Protein AF-A0A075AIB0-F1 (afdb_monomer_lite)

Radius of gyration: 69.99 Å; chains: 1; bounding box: 138×85×229 Å

pLDDT: mean 81.79, std 19.01, range [32.38, 97.75]

Secondary structure (DSSP, 8-state):
--SHHHHHHHHHHHHHHHHHHHHHHHHHHHHHHHHHHHHHHHHHHHHHHHHHHHHHHHHHHHHHHHHHHHHHHHHHHHHHHHHHHHHHHHHHHHHHHHHHHHHTSPPHHHHHHHHHHHHHHHHHHHHHHHHHHHHHHHHHHHHHHHHHHHHHHHHHHHHHHHHHHHHHHHHHHHHHTS-------------------HHHHHHHHHHHHHHHHHHHHHHHHHHHHHHHHHHHHHHHHHHHHHHHHHHHHHHHHHHHHHHHHHHHHHHHHHHHHHHHHHHHHHHHHHHHHHHHHHHHHHHHHHHHSHHHHHHHHHHHHHHHHHHHHHHHHHHHHHHHTTPPPPHHHHHS-----TTSS-------------------------------S--------S-S-HHHHHHHHHHHHHHHHHHHHHHHHHHHHTT--------

Organism: Opisthorchis viverrini (NCBI:txid6198)

Foldseek 3Di:
DPPVVVVVVVVVVVVVVVVVVVVVVVVVVVVVVVVVVVVVVVVVVVVVVVVVVVVVVVVVVVVVVVVVVVVVVVVVVVVVVVVVVVVVVVVVVVVVVVVVVVVPDDDPVNVVVVVVVVVVVVVVVVVVVVVVVVVVVVVVVVVVVVVVVVVVVVVVVVVVVVVVVVVVVVVVVVVVPPDDDDDDDDDDDDPDDPPPDVVVVVVVVVVVVVVVVVVVVVVVVVVVVVVVVVVVVVVVVVVVVVVVVVVVVVVVVVVVVVVVVVVVVVVVVVVVVVVVVVVVVVVVVVVVVVLVVVLVVLVVVLCVDPLNVLVVVLVLLLVLLVVLVVLVVVVVVCVVVVHQDDLCSLPDRPPPPPCPPPPPPDPPDPDPDPDDDDDPDDDPDDPPPPPPDPSPNPNSDSPPPVVSSVVSVVSSVVSNVVSVVVSCVSCVVVVDDDPPPDD

InterPro domains:
  IPR040210 Cep85/Cep85L [PTHR31075] (8-302)
  IPR058190 Centrosomal protein of 85 kDa-like, CC4 coiled-coil domain [PF24555] (207-289)

Structure (mmCIF, N/CA/C/O backbone):
data_AF-A0A075AIB0-F1
#
_entry.id   AF-A0A075AIB0-F1
#
loop_
_atom_site.group_PDB
_atom_site.id
_atom_site.type_symbol
_atom_site.label_atom_id
_atom_site.label_alt_id
_atom_site.label_comp_id
_atom_site.label_asym_id
_atom_site.label_entity_id
_atom_site.label_seq_id
_atom_site.pdbx_PDB_ins_code
_atom_site.Cartn_x
_atom_site.Cartn_y
_atom_site.Cartn_z
_atom_site.occupancy
_atom_site.B_iso_or_equiv
_atom_site.auth_seq_id
_atom_site.auth_comp_id
_atom_site.auth_asym_id
_atom_site.auth_atom_id
_atom_site.pdbx_PDB_model_num
ATOM 1 N N . MET A 1 1 ? -66.270 -52.338 108.859 1.00 47.06 1 MET A N 1
ATOM 2 C CA . MET A 1 1 ? -66.183 -50.888 108.585 1.00 47.06 1 MET A CA 1
ATOM 3 C C . MET A 1 1 ? -64.915 -50.592 107.775 1.00 47.06 1 MET A C 1
ATOM 5 O O . MET A 1 1 ? -64.057 -49.865 108.240 1.00 47.06 1 MET A O 1
ATOM 9 N N . GLU A 1 2 ? -64.769 -51.177 106.578 1.00 47.91 2 GLU A N 1
ATOM 10 C CA . GLU A 1 2 ? -63.566 -51.012 105.720 1.00 47.91 2 GLU A CA 1
ATOM 11 C C . GLU A 1 2 ? -63.910 -50.620 104.266 1.00 47.91 2 GLU A C 1
ATOM 13 O O . GLU A 1 2 ? -63.025 -50.507 103.422 1.00 47.91 2 GLU A O 1
ATOM 18 N N . TYR A 1 3 ? -65.195 -50.412 103.956 1.00 50.12 3 TYR A N 1
ATOM 19 C CA . TYR A 1 3 ? -65.671 -50.133 102.594 1.00 50.12 3 TYR A CA 1
ATOM 20 C C . TYR A 1 3 ? -65.768 -48.631 102.258 1.00 50.12 3 TYR A C 1
ATOM 22 O O . TYR A 1 3 ? -65.665 -48.280 101.088 1.00 50.12 3 TYR A O 1
ATOM 30 N N . ASP A 1 4 ? -65.864 -47.744 103.257 1.00 53.25 4 ASP A N 1
ATOM 31 C CA . ASP A 1 4 ? -65.990 -46.284 103.052 1.00 53.25 4 ASP A CA 1
ATOM 32 C C . ASP A 1 4 ? -64.656 -45.585 102.709 1.00 53.25 4 ASP A C 1
ATOM 34 O O . ASP A 1 4 ? -64.626 -44.556 102.037 1.00 53.25 4 ASP A O 1
ATOM 38 N N . GLY A 1 5 ? -63.522 -46.173 103.112 1.00 56.94 5 GLY A N 1
ATOM 39 C CA . GLY A 1 5 ? -62.189 -45.646 102.789 1.00 56.94 5 GLY A CA 1
ATOM 40 C C . GLY A 1 5 ? -61.758 -45.897 101.340 1.00 56.94 5 GLY A C 1
ATOM 41 O O . GLY A 1 5 ? -60.978 -45.128 100.794 1.00 56.94 5 GLY A O 1
ATOM 42 N N . ARG A 1 6 ? -62.293 -46.939 100.682 1.00 58.22 6 ARG A N 1
ATOM 43 C CA . ARG A 1 6 ? -61.949 -47.261 99.282 1.00 58.22 6 ARG A CA 1
ATOM 44 C C . ARG A 1 6 ? -62.730 -46.422 98.274 1.00 58.22 6 ARG A C 1
ATOM 46 O O . ARG A 1 6 ? -62.214 -46.140 97.201 1.00 58.22 6 ARG A O 1
ATOM 53 N N . ALA A 1 7 ? -63.962 -46.027 98.602 1.00 62.06 7 ALA A N 1
ATOM 54 C CA . ALA A 1 7 ? -64.779 -45.180 97.730 1.00 62.06 7 ALA A CA 1
ATOM 55 C C . ALA A 1 7 ? -64.179 -43.769 97.593 1.00 62.06 7 ALA A C 1
ATOM 57 O O . ALA A 1 7 ? -64.065 -43.247 96.487 1.00 62.06 7 ALA A O 1
ATOM 58 N N . THR A 1 8 ? -63.700 -43.207 98.704 1.00 72.88 8 THR A N 1
ATOM 59 C CA . THR A 1 8 ? -63.018 -41.904 98.738 1.00 72.88 8 THR A CA 1
ATOM 60 C C . THR A 1 8 ? -61.644 -41.941 98.059 1.00 72.88 8 THR A C 1
ATOM 62 O O . THR A 1 8 ? -61.265 -40.989 97.380 1.00 72.88 8 THR A O 1
ATOM 65 N N . GLU A 1 9 ? -60.915 -43.055 98.156 1.00 78.56 9 GLU A N 1
ATOM 66 C CA . GLU A 1 9 ? -59.632 -43.253 97.467 1.00 78.56 9 GLU A CA 1
ATOM 67 C C . GLU A 1 9 ? -59.795 -43.369 95.937 1.00 78.56 9 GLU A C 1
ATOM 69 O O . GLU A 1 9 ? -59.008 -42.796 95.181 1.00 78.56 9 GLU A O 1
ATOM 74 N N . VAL A 1 10 ? -60.857 -44.034 95.466 1.00 81.38 10 VAL A N 1
ATOM 75 C CA . VAL A 1 10 ? -61.195 -44.124 94.034 1.00 81.38 10 VAL A CA 1
ATOM 76 C C . VAL A 1 10 ? -61.598 -42.763 93.460 1.00 81.38 10 VAL A C 1
ATOM 78 O O . VAL A 1 10 ? -61.141 -42.415 92.373 1.00 81.38 10 VAL A O 1
ATOM 81 N N . GLU A 1 11 ? -62.390 -41.959 94.174 1.00 82.44 11 GLU A N 1
ATOM 82 C CA . GLU A 1 11 ? -62.738 -40.597 93.736 1.00 82.44 11 GLU A CA 1
ATOM 83 C C . GLU A 1 11 ? -61.514 -39.674 93.657 1.00 82.44 11 GLU A C 1
ATOM 85 O O . GLU A 1 11 ? -61.374 -38.905 92.701 1.00 82.44 11 GLU A O 1
ATOM 90 N N . LEU A 1 12 ? -60.592 -39.786 94.617 1.00 84.81 12 LEU A N 1
ATOM 91 C CA . LEU A 1 12 ? -59.363 -38.993 94.644 1.00 84.81 12 LEU A CA 1
ATOM 92 C C . LEU A 1 12 ? -58.410 -39.386 93.502 1.00 84.81 12 LEU A C 1
ATOM 94 O O . LEU A 1 12 ? -57.829 -38.520 92.844 1.00 84.81 12 LEU A O 1
ATOM 98 N N . LEU A 1 13 ? -58.302 -40.685 93.204 1.00 87.88 13 LEU A N 1
ATOM 99 C CA . LEU A 1 13 ? -57.584 -41.185 92.029 1.00 87.88 13 LEU A CA 1
ATOM 100 C C . LEU A 1 13 ? -58.243 -40.723 90.724 1.00 87.88 13 LEU A C 1
ATOM 102 O O . LEU A 1 13 ? -57.534 -40.311 89.808 1.00 87.88 13 LEU A O 1
ATOM 106 N N . GLN A 1 14 ? -59.575 -40.724 90.640 1.00 89.44 14 GLN A N 1
ATOM 107 C CA . GLN A 1 14 ? -60.309 -40.251 89.464 1.00 89.44 14 GLN A CA 1
ATOM 108 C C . GLN A 1 14 ? -60.068 -38.754 89.216 1.00 89.44 14 GLN A C 1
ATOM 110 O O . GLN A 1 14 ? -59.794 -38.352 88.084 1.00 89.44 14 GLN A O 1
ATOM 115 N N . GLN A 1 15 ? -60.107 -37.926 90.267 1.00 89.12 15 GLN A N 1
ATOM 116 C CA . GLN A 1 15 ? -59.731 -36.512 90.176 1.00 89.12 15 GLN A CA 1
ATOM 117 C C . GLN A 1 15 ? -58.285 -36.347 89.710 1.00 89.12 15 GLN A C 1
ATOM 119 O O . GLN A 1 15 ? -58.028 -35.549 88.810 1.00 89.12 15 GLN A O 1
ATOM 124 N N . ARG A 1 16 ? -57.352 -37.137 90.255 1.00 91.25 16 ARG A N 1
ATOM 125 C CA . ARG A 1 16 ? -55.940 -37.071 89.865 1.00 91.25 16 ARG A CA 1
ATOM 126 C C . ARG A 1 16 ? -55.712 -37.481 88.412 1.00 91.25 16 ARG A C 1
ATOM 128 O O . ARG A 1 16 ? -54.926 -36.841 87.720 1.00 91.25 16 ARG A O 1
ATOM 135 N N . VAL A 1 17 ? -56.409 -38.511 87.932 1.00 93.25 17 VAL A N 1
ATOM 136 C CA . VAL A 1 17 ? -56.379 -38.935 86.525 1.00 93.25 17 VAL A CA 1
ATOM 137 C C . VAL A 1 17 ? -56.932 -37.835 85.623 1.00 93.25 17 VAL A C 1
ATOM 139 O O . VAL A 1 17 ? -56.303 -37.515 84.616 1.00 93.25 17 VAL A O 1
ATOM 142 N N . ASN A 1 18 ? -58.050 -37.206 85.988 1.00 92.31 18 ASN A N 1
ATOM 143 C CA . ASN A 1 18 ? -58.622 -36.101 85.215 1.00 92.31 18 ASN A CA 1
ATOM 144 C C . ASN A 1 18 ? -57.673 -34.893 85.155 1.00 92.31 18 ASN A C 1
ATOM 146 O O . ASN A 1 18 ? -57.472 -34.321 84.087 1.00 92.31 18 ASN A O 1
ATOM 150 N N . GLU A 1 19 ? -57.046 -34.544 86.278 1.00 94.00 19 GLU A N 1
ATOM 151 C CA . GLU A 1 19 ? -56.074 -33.452 86.381 1.00 94.00 19 GLU A CA 1
ATOM 152 C C . GLU A 1 19 ? -54.817 -33.730 85.536 1.00 94.00 19 GLU A C 1
ATOM 154 O O . GLU A 1 19 ? -54.377 -32.874 84.767 1.00 94.00 19 GLU A O 1
ATOM 159 N N . LEU A 1 20 ? -54.282 -34.956 85.593 1.00 94.19 20 LEU A N 1
ATOM 160 C CA . LEU A 1 20 ? -53.163 -35.386 84.750 1.00 94.19 20 LEU A CA 1
ATOM 161 C C . LEU A 1 20 ? -53.531 -35.416 83.263 1.00 94.19 20 LEU A C 1
ATOM 163 O O . LEU A 1 20 ? -52.724 -35.004 82.434 1.00 94.19 20 LEU A O 1
ATOM 167 N N . THR A 1 21 ? -54.739 -35.864 82.919 1.00 94.25 21 THR A N 1
ATOM 168 C CA . THR A 1 21 ? -55.227 -35.883 81.530 1.00 94.25 21 THR A CA 1
ATOM 169 C C . THR A 1 21 ? -55.367 -34.462 80.988 1.00 94.25 21 THR A C 1
ATOM 171 O O . THR A 1 21 ? -54.969 -34.190 79.856 1.00 94.25 21 THR A O 1
ATOM 174 N N . TRP A 1 22 ? -55.874 -33.534 81.804 1.00 95.56 22 TRP A N 1
ATOM 175 C CA . TRP A 1 22 ? -55.946 -32.119 81.451 1.00 95.56 22 TRP A CA 1
ATOM 176 C C . TRP A 1 22 ? -54.550 -31.515 81.247 1.00 95.56 22 TRP A C 1
ATOM 178 O O . TRP A 1 22 ? -54.299 -30.923 80.200 1.00 95.56 22 TRP A O 1
ATOM 188 N N . LEU A 1 23 ? -53.611 -31.740 82.176 1.00 95.25 23 LEU A N 1
ATOM 189 C CA . LEU A 1 23 ? -52.223 -31.274 82.044 1.00 95.25 23 LEU A CA 1
ATOM 190 C C . LEU A 1 23 ? -51.520 -31.854 80.810 1.00 95.25 23 LEU A C 1
ATOM 192 O O . LEU A 1 23 ? -50.741 -31.153 80.165 1.00 95.25 23 LEU A O 1
ATOM 196 N N . LEU A 1 24 ? -51.774 -33.124 80.483 1.00 95.12 24 LEU A N 1
ATOM 197 C CA . LEU A 1 24 ? -51.225 -33.772 79.294 1.00 95.12 24 LEU A CA 1
ATOM 198 C C . LEU A 1 24 ? -51.764 -33.117 78.017 1.00 95.12 24 LEU A C 1
ATOM 200 O O . LEU A 1 24 ? -50.976 -32.760 77.145 1.00 95.12 24 LEU A O 1
ATOM 204 N N . ASN A 1 25 ? -53.081 -32.906 77.935 1.00 94.44 25 ASN A N 1
ATOM 205 C CA . ASN A 1 25 ? -53.714 -32.241 76.797 1.00 94.44 25 ASN A CA 1
ATOM 206 C C . ASN A 1 25 ? -53.227 -30.797 76.634 1.00 94.44 25 ASN A C 1
ATOM 208 O O . ASN A 1 25 ? -52.941 -30.377 75.515 1.00 94.44 25 ASN A O 1
ATOM 212 N N . GLU A 1 26 ? -53.083 -30.050 77.730 1.00 94.69 26 GLU A N 1
ATOM 213 C CA . GLU A 1 26 ? -52.590 -28.672 77.682 1.00 94.69 26 GLU A CA 1
ATOM 214 C C . GLU A 1 26 ? -51.120 -28.622 77.240 1.00 94.69 26 GLU A C 1
ATOM 216 O O . GLU A 1 26 ? -50.755 -27.828 76.374 1.00 94.69 26 GLU A O 1
ATOM 221 N N . ARG A 1 27 ? -50.276 -29.536 77.742 1.00 94.62 27 ARG A N 1
ATOM 222 C CA . ARG A 1 27 ? -48.891 -29.684 77.263 1.00 94.62 27 ARG A CA 1
ATOM 223 C C . ARG A 1 27 ? -48.827 -30.062 75.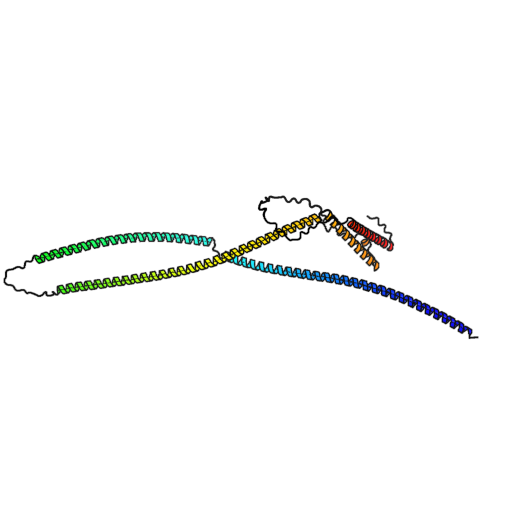790 1.00 94.62 27 ARG A C 1
ATOM 225 O O . ARG A 1 27 ? -48.003 -29.508 75.073 1.00 94.62 27 ARG A O 1
ATOM 232 N N . GLN A 1 28 ? -49.678 -30.975 75.333 1.00 95.12 28 GLN A N 1
ATOM 233 C CA . GLN A 1 28 ? -49.723 -31.382 73.930 1.00 95.12 28 GLN A CA 1
ATOM 234 C C . GLN A 1 28 ? -50.177 -30.230 73.028 1.00 95.12 28 GLN A C 1
ATOM 236 O O . GLN A 1 28 ? -49.610 -30.021 71.959 1.00 95.12 28 GLN A O 1
ATOM 241 N N . LYS A 1 29 ? -51.156 -29.438 73.473 1.00 94.69 29 LYS A N 1
ATOM 242 C CA . LYS A 1 29 ? -51.602 -28.235 72.767 1.00 94.69 29 LYS A CA 1
ATOM 243 C C . LYS A 1 29 ? -50.491 -27.185 72.678 1.00 94.69 29 LYS A C 1
ATOM 245 O O . LYS A 1 29 ? -50.268 -26.652 71.595 1.00 94.69 29 LYS A O 1
ATOM 250 N N . ASN A 1 30 ? -49.775 -26.932 73.774 1.00 94.94 30 ASN A N 1
ATOM 251 C CA . ASN A 1 30 ? -48.641 -26.005 73.785 1.00 94.94 30 ASN A CA 1
ATOM 252 C C . ASN A 1 30 ? -47.498 -26.498 72.890 1.00 94.94 30 ASN A C 1
ATOM 254 O O . ASN A 1 30 ? -46.997 -25.723 72.086 1.00 94.94 30 ASN A O 1
ATOM 258 N N . ALA A 1 31 ? -47.161 -27.789 72.943 1.00 94.75 31 ALA A N 1
ATOM 259 C CA . ALA A 1 31 ? -46.149 -28.379 72.068 1.00 94.75 31 ALA A CA 1
ATOM 260 C C . ALA A 1 31 ? -46.521 -28.250 70.581 1.00 94.75 31 ALA A C 1
ATOM 262 O O . ALA A 1 31 ? -45.662 -27.947 69.763 1.00 94.75 31 ALA A O 1
ATOM 263 N N . ASN A 1 32 ? -47.799 -28.420 70.224 1.00 94.50 32 ASN A N 1
ATOM 264 C CA . ASN A 1 32 ? -48.261 -28.230 68.846 1.00 94.50 32 ASN A CA 1
ATOM 265 C C . ASN A 1 32 ? -48.197 -26.759 68.399 1.00 94.50 32 ASN A C 1
ATOM 267 O O . ASN A 1 32 ? -47.895 -26.491 67.239 1.00 94.50 32 ASN A O 1
ATOM 271 N N . LEU A 1 33 ? -48.483 -25.809 69.296 1.00 94.81 33 LEU A N 1
ATOM 272 C CA . LEU A 1 33 ? -48.347 -24.376 69.011 1.00 94.81 33 LEU A CA 1
ATOM 273 C C . LEU A 1 33 ? -46.877 -23.982 68.818 1.00 94.81 33 LEU A C 1
ATOM 275 O O . LEU A 1 33 ? -46.561 -23.269 67.868 1.00 94.81 33 LEU A O 1
ATOM 279 N N . GLU A 1 34 ? -45.985 -24.477 69.678 1.00 95.38 34 GLU A N 1
ATOM 280 C CA . GLU A 1 34 ? -44.538 -24.281 69.542 1.00 95.38 34 GLU A CA 1
ATOM 281 C C . GLU A 1 34 ? -44.015 -24.904 68.243 1.00 95.38 34 GLU A C 1
ATOM 283 O O . GLU A 1 34 ? -43.297 -24.238 67.500 1.00 95.38 34 GLU A O 1
ATOM 288 N N . LEU A 1 35 ? -44.435 -26.133 67.914 1.00 94.75 35 LEU A N 1
ATOM 289 C CA . LEU A 1 35 ? -44.070 -26.800 66.662 1.00 94.75 35 LEU A CA 1
ATOM 290 C C . LEU A 1 35 ? -44.503 -25.969 65.445 1.00 94.75 35 LEU A C 1
ATOM 292 O O . LEU A 1 35 ? -43.687 -25.718 64.566 1.00 94.75 35 LEU A O 1
ATOM 296 N N . GLY A 1 36 ? -45.748 -25.481 65.427 1.00 96.25 36 GLY A N 1
ATOM 297 C CA . GLY A 1 36 ? -46.252 -24.641 64.337 1.00 96.25 36 GLY A CA 1
ATOM 298 C C . GLY A 1 36 ? -45.509 -23.307 64.203 1.00 96.25 36 GLY A C 1
ATOM 299 O O . GLY A 1 36 ? -45.274 -22.848 63.086 1.00 96.25 36 GLY A O 1
ATOM 300 N N . SER A 1 37 ? -45.090 -22.699 65.320 1.00 95.56 37 SER A N 1
ATOM 301 C CA . SER A 1 37 ? -44.258 -21.487 65.305 1.00 95.56 37 SER A CA 1
ATOM 302 C C . SER A 1 37 ? -42.885 -21.757 64.690 1.00 95.56 37 SER A C 1
ATOM 304 O O . SER A 1 37 ? -42.438 -21.004 63.827 1.00 95.56 37 SER A O 1
ATOM 306 N N . VAL A 1 38 ? -42.236 -22.854 65.090 1.00 96.00 38 VAL A N 1
ATOM 307 C CA . VAL A 1 38 ? -40.923 -23.252 64.562 1.00 96.00 38 VAL A CA 1
ATOM 308 C C . VAL A 1 38 ? -41.011 -23.629 63.081 1.00 96.00 38 VAL A C 1
ATOM 310 O O . VAL A 1 38 ? -40.129 -23.268 62.307 1.00 96.00 38 VAL A O 1
ATOM 313 N N . GLU A 1 39 ? -42.072 -24.317 62.653 1.00 95.88 39 GLU A N 1
ATOM 314 C CA . GLU A 1 39 ? -42.309 -24.636 61.239 1.00 95.88 39 GLU A CA 1
ATOM 315 C C . GLU A 1 39 ? -42.493 -23.373 60.391 1.00 95.88 39 GLU A C 1
ATOM 317 O O . GLU A 1 39 ? -41.933 -23.281 59.298 1.00 95.88 39 GLU A O 1
ATOM 322 N N . TYR A 1 40 ? -43.224 -22.381 60.906 1.00 96.44 40 TYR A N 1
ATOM 323 C CA . TYR A 1 40 ? -43.394 -21.095 60.237 1.00 96.44 40 TYR A CA 1
ATOM 324 C C . TYR A 1 40 ? -42.069 -20.333 60.108 1.00 96.44 40 TYR A C 1
ATOM 326 O O . TYR A 1 40 ? -41.737 -19.861 59.020 1.00 96.44 40 TYR A O 1
ATOM 334 N N . GLU A 1 41 ? -41.281 -20.252 61.183 1.00 96.06 41 GLU A N 1
ATOM 335 C CA . GLU A 1 41 ? -39.949 -19.637 61.148 1.00 96.06 41 GLU A CA 1
ATOM 336 C C . GLU A 1 41 ? -39.023 -20.359 60.165 1.00 96.06 41 GLU A C 1
ATOM 338 O O . GLU A 1 41 ? -38.361 -19.717 59.350 1.00 96.06 41 GLU A O 1
ATOM 343 N N . LEU A 1 42 ? -39.012 -21.696 60.181 1.00 95.75 42 LEU A N 1
ATOM 344 C CA . LEU A 1 42 ? -38.233 -22.505 59.246 1.00 95.75 42 LEU A CA 1
ATOM 345 C C . LEU A 1 42 ? -38.614 -22.195 57.793 1.00 95.75 42 LEU A C 1
ATOM 347 O O . LEU A 1 42 ? -37.731 -22.079 56.942 1.00 95.75 42 LEU A O 1
ATOM 351 N N . GLU A 1 43 ? -39.906 -22.060 57.495 1.00 96.56 43 GLU A N 1
ATOM 352 C CA . GLU A 1 43 ? -40.367 -21.747 56.144 1.00 96.56 43 GLU A CA 1
ATOM 353 C C . GLU A 1 43 ? -39.955 -20.333 55.715 1.00 96.56 43 GLU A C 1
ATOM 355 O O . GLU A 1 43 ? -39.450 -20.158 54.605 1.00 96.56 43 GLU A O 1
ATOM 360 N N . GLN A 1 44 ? -40.029 -19.348 56.619 1.00 96.12 44 GLN A N 1
ATOM 361 C CA . GLN A 1 44 ? -39.489 -18.010 56.357 1.00 96.12 44 GLN A CA 1
ATOM 362 C C . GLN A 1 44 ? -37.979 -18.035 56.086 1.00 96.12 44 GLN A C 1
ATOM 364 O O . GLN A 1 44 ? -37.505 -17.372 55.161 1.00 96.12 44 GLN A O 1
ATOM 369 N N . TYR A 1 45 ? -37.212 -18.821 56.848 1.00 96.31 45 TYR A N 1
ATOM 370 C CA . TYR A 1 45 ? -35.776 -18.981 56.614 1.00 96.31 45 TYR A CA 1
ATOM 371 C C . TYR A 1 45 ? -35.481 -19.625 55.258 1.00 96.31 45 TYR A C 1
ATOM 373 O O . TYR A 1 45 ? -34.562 -19.181 54.566 1.00 96.31 45 TYR A O 1
ATOM 381 N N . LYS A 1 46 ? -36.254 -20.636 54.844 1.00 97.06 46 LYS A N 1
ATOM 382 C CA . LYS A 1 46 ? -36.109 -21.249 53.514 1.00 97.06 46 LYS A CA 1
ATOM 383 C C . LYS A 1 46 ? -36.408 -20.254 52.400 1.00 97.06 46 LYS A C 1
ATOM 385 O O . LYS A 1 46 ? -35.644 -20.197 51.440 1.00 97.06 46 LYS A O 1
ATOM 390 N N . GLU A 1 47 ? -37.476 -19.468 52.522 1.00 97.19 47 GLU A N 1
ATOM 391 C CA . GLU A 1 47 ? -37.850 -18.471 51.515 1.00 97.19 47 GLU A CA 1
ATOM 392 C C . GLU A 1 47 ? -36.795 -17.358 51.413 1.00 97.19 47 GLU A C 1
ATOM 394 O O . GLU A 1 47 ? -36.347 -17.014 50.314 1.00 97.19 47 GLU A O 1
ATOM 399 N N . ALA A 1 48 ? -36.308 -16.857 52.553 1.00 96.38 48 ALA A N 1
ATOM 400 C CA . ALA A 1 48 ? -35.222 -15.882 52.595 1.00 96.38 48 ALA A CA 1
ATOM 401 C C . ALA A 1 48 ? -33.928 -16.441 51.980 1.00 96.38 48 ALA A C 1
ATOM 403 O O . ALA A 1 48 ? -33.287 -15.771 51.169 1.00 96.38 48 ALA A O 1
ATOM 404 N N . HIS A 1 49 ? -33.564 -17.684 52.308 1.00 96.12 49 HIS A N 1
ATOM 405 C CA . HIS A 1 49 ? -32.394 -18.348 51.738 1.00 96.12 49 HIS A CA 1
ATOM 406 C C . HIS A 1 49 ? -32.539 -18.556 50.225 1.00 96.12 49 HIS A C 1
ATOM 408 O O . HIS A 1 49 ? -31.606 -18.270 49.478 1.00 96.12 49 HIS A O 1
ATOM 414 N N . ALA A 1 50 ? -33.708 -18.994 49.749 1.00 97.56 50 ALA A N 1
ATOM 415 C CA . ALA A 1 50 ? -33.983 -19.163 48.324 1.00 97.56 50 ALA A CA 1
ATOM 416 C C . ALA A 1 50 ? -33.834 -17.841 47.558 1.00 97.56 50 ALA A C 1
ATOM 418 O O . ALA A 1 50 ? -33.228 -17.814 46.486 1.00 97.56 50 ALA A O 1
ATOM 419 N N . LYS A 1 51 ? -34.310 -16.731 48.137 1.00 97.62 51 LYS A N 1
ATOM 420 C CA . LYS A 1 51 ? -34.136 -15.393 47.562 1.00 97.62 51 LYS A CA 1
ATOM 421 C C . LYS A 1 51 ? -32.663 -14.989 47.480 1.00 97.62 51 LYS A C 1
ATOM 423 O O . LYS A 1 51 ? -32.217 -14.513 46.441 1.00 97.62 51 LYS A O 1
ATOM 428 N N . VAL A 1 52 ? -31.893 -15.228 48.543 1.00 97.12 52 VAL A N 1
ATOM 429 C CA . VAL A 1 52 ? -30.448 -14.955 48.561 1.00 97.12 52 VAL A CA 1
ATOM 430 C C . VAL A 1 52 ? -29.712 -15.801 47.516 1.00 97.12 52 VAL A C 1
ATOM 432 O O . VAL A 1 52 ? -28.885 -15.266 46.778 1.00 97.12 52 VAL A O 1
ATOM 435 N N . CYS A 1 53 ? -30.032 -17.093 47.393 1.00 97.19 53 CYS A N 1
ATOM 436 C CA . CYS A 1 53 ? -29.474 -17.958 46.351 1.00 97.19 53 CYS A CA 1
ATOM 437 C C . CYS A 1 53 ? -29.787 -17.434 44.947 1.00 97.19 53 CYS A C 1
ATOM 439 O O . CYS A 1 53 ? -28.867 -17.308 44.142 1.00 97.19 53 CYS A O 1
ATOM 441 N N . ALA A 1 54 ? -31.039 -17.058 44.677 1.00 97.44 54 ALA A N 1
ATOM 442 C CA . ALA A 1 54 ? -31.439 -16.500 43.387 1.00 97.44 54 ALA A CA 1
ATOM 443 C C . ALA A 1 54 ? -30.681 -15.199 43.058 1.00 97.44 54 ALA A C 1
ATOM 445 O O . ALA A 1 54 ? -30.215 -15.021 41.932 1.00 97.44 54 ALA A O 1
ATOM 446 N N . ASP A 1 55 ? -30.484 -14.316 44.043 1.00 97.00 55 ASP A N 1
ATOM 447 C CA . ASP A 1 55 ? -29.708 -13.083 43.871 1.00 97.00 55 ASP A CA 1
ATOM 448 C C . ASP A 1 55 ? -28.228 -13.370 43.563 1.00 97.00 55 ASP A C 1
ATOM 450 O O . ASP A 1 55 ? -27.619 -12.695 42.725 1.00 97.00 55 ASP A O 1
ATOM 454 N N . TYR A 1 56 ? -27.626 -14.367 44.221 1.00 96.75 56 TYR A N 1
ATOM 455 C CA . TYR A 1 56 ? -26.248 -14.778 43.942 1.00 96.75 56 TYR A CA 1
ATOM 456 C C . TYR A 1 56 ? -26.104 -15.445 42.575 1.00 96.75 56 TYR A C 1
ATOM 458 O O . TYR A 1 56 ? -25.155 -15.131 41.858 1.00 96.75 56 TYR A O 1
ATOM 466 N N . GLU A 1 57 ? -27.040 -16.305 42.179 1.00 97.62 57 GLU A N 1
ATOM 467 C CA . GLU A 1 57 ? -27.063 -16.923 40.850 1.00 97.62 57 GLU A CA 1
ATOM 468 C C . GLU A 1 57 ? -27.222 -15.871 39.747 1.00 97.62 57 GLU A C 1
ATOM 470 O O . GLU A 1 57 ? -26.505 -15.913 38.746 1.00 97.62 57 GLU A O 1
ATOM 475 N N . ALA A 1 58 ? -28.082 -14.868 39.952 1.00 96.94 58 ALA A N 1
ATOM 476 C CA . ALA A 1 58 ? -28.243 -13.755 39.021 1.00 96.94 58 ALA A CA 1
ATOM 477 C C . ALA A 1 58 ? -26.956 -12.921 38.894 1.00 96.94 58 ALA A C 1
ATOM 479 O O . ALA A 1 58 ? -26.533 -12.602 37.779 1.00 96.94 58 ALA A O 1
ATOM 480 N N . LYS A 1 59 ? -26.294 -12.605 40.018 1.00 97.75 59 LYS A N 1
ATOM 481 C CA . LYS A 1 59 ? -24.999 -11.900 40.023 1.00 97.75 59 LYS A CA 1
ATOM 482 C C . LYS A 1 59 ? -23.902 -12.716 39.343 1.00 97.75 59 LYS A C 1
ATOM 484 O O . LYS A 1 59 ? -23.137 -12.161 38.557 1.00 97.75 59 LYS A O 1
ATOM 489 N N . LEU A 1 60 ? -23.842 -14.021 39.608 1.00 96.31 60 LEU A N 1
ATOM 490 C CA . LEU A 1 60 ? -22.883 -14.927 38.981 1.00 96.31 60 LEU A CA 1
ATOM 491 C C . LEU A 1 60 ? -23.118 -14.996 37.467 1.00 96.31 60 LEU A C 1
ATOM 493 O O . LEU A 1 60 ? -22.175 -14.854 36.695 1.00 96.31 60 LEU A O 1
ATOM 497 N N . GLY A 1 61 ? -24.373 -15.126 37.033 1.00 97.69 61 GLY A N 1
ATOM 498 C CA . GLY A 1 61 ? -24.740 -15.128 35.619 1.00 97.69 61 GLY A CA 1
ATOM 499 C C . GLY A 1 61 ? -24.396 -13.816 34.906 1.00 97.69 61 GLY A C 1
ATOM 500 O O . GLY A 1 61 ? -23.910 -13.844 33.776 1.00 97.69 61 GLY A O 1
ATOM 501 N N . ALA A 1 62 ? -24.593 -12.668 35.560 1.00 96.94 62 ALA A N 1
ATOM 502 C CA . ALA A 1 62 ? -24.181 -11.370 35.024 1.00 96.94 62 ALA A CA 1
ATOM 503 C C . ALA A 1 62 ? -22.652 -11.271 34.878 1.00 96.94 62 ALA A C 1
ATOM 505 O O . ALA A 1 62 ? -22.169 -10.879 33.817 1.00 96.94 62 ALA A O 1
ATOM 506 N N . ALA A 1 63 ? -21.900 -11.700 35.896 1.00 96.12 63 ALA A N 1
ATOM 507 C CA . ALA A 1 63 ? -20.438 -11.699 35.870 1.00 96.12 63 ALA A CA 1
ATOM 508 C C . ALA A 1 63 ? -19.863 -12.650 34.804 1.00 96.12 63 ALA A C 1
ATOM 510 O O . ALA A 1 63 ? -18.877 -12.317 34.150 1.00 96.12 63 ALA A O 1
ATOM 511 N N . VAL A 1 64 ? -20.482 -13.818 34.587 1.00 97.44 64 VAL A N 1
ATOM 512 C CA . VAL A 1 64 ? -20.083 -14.753 33.520 1.00 97.44 64 VAL A CA 1
ATOM 513 C C . VAL A 1 64 ? -20.281 -14.120 32.144 1.00 97.44 64 VAL A C 1
ATOM 515 O O . VAL A 1 64 ? -19.347 -14.116 31.347 1.00 97.44 64 VAL A O 1
ATOM 518 N N . LYS A 1 65 ? -21.444 -13.505 31.887 1.00 97.44 65 LYS A N 1
ATOM 519 C CA . LYS A 1 65 ? -21.711 -12.804 30.618 1.00 97.44 65 LYS A CA 1
ATOM 520 C C . LYS A 1 65 ? -20.749 -11.641 30.376 1.00 97.44 65 LYS A C 1
ATOM 522 O O . LYS A 1 65 ? -20.312 -11.424 29.248 1.00 97.44 65 LYS A O 1
ATOM 527 N N . GLU A 1 66 ? -20.412 -10.889 31.422 1.00 97.25 66 GLU A N 1
ATOM 528 C CA . GLU A 1 66 ? -19.412 -9.822 31.334 1.00 97.25 66 GLU A CA 1
ATOM 529 C C . GLU A 1 66 ? -18.029 -10.385 30.979 1.00 97.25 66 GLU A C 1
ATOM 531 O O . GLU A 1 66 ? -17.360 -9.860 30.092 1.00 97.25 66 GLU A O 1
ATOM 536 N N . ASN A 1 67 ? -17.624 -11.494 31.602 1.00 94.50 67 ASN A N 1
ATOM 537 C CA . ASN A 1 67 ? -16.351 -12.153 31.316 1.00 94.50 67 ASN A CA 1
ATOM 538 C C . ASN A 1 67 ? -16.295 -12.689 29.874 1.00 94.50 67 ASN A C 1
ATOM 540 O O . ASN A 1 67 ? -15.304 -12.473 29.184 1.00 94.50 67 ASN A O 1
ATOM 544 N N . GLU A 1 68 ? -17.373 -13.303 29.379 1.00 97.69 68 GLU A N 1
ATOM 545 C CA . GLU A 1 68 ? -17.495 -13.731 27.976 1.00 97.69 68 GLU A CA 1
ATOM 546 C C . GLU A 1 68 ? -17.374 -12.546 27.003 1.00 97.69 68 GLU A C 1
ATOM 548 O O . GLU A 1 68 ? -16.657 -12.628 26.003 1.00 97.69 68 GLU A O 1
ATOM 553 N N . CYS A 1 69 ? -18.012 -11.413 27.317 1.00 96.75 69 CYS A N 1
ATOM 554 C CA . CYS A 1 69 ? -17.911 -10.187 26.522 1.00 96.75 69 CYS A CA 1
ATOM 555 C C . CYS A 1 69 ? -16.473 -9.640 26.497 1.00 96.75 69 CYS A C 1
ATOM 557 O O . CYS A 1 69 ? -15.944 -9.323 25.430 1.00 96.75 69 CYS A O 1
ATOM 559 N N . LEU A 1 70 ? -15.808 -9.584 27.654 1.00 96.50 70 LEU A N 1
ATOM 560 C CA . LEU A 1 70 ? -14.414 -9.147 27.758 1.00 96.50 70 LEU A CA 1
ATOM 561 C C . LEU A 1 70 ? -13.459 -10.097 27.023 1.00 96.50 70 LEU A C 1
ATOM 563 O O . LEU A 1 70 ? -12.532 -9.634 26.361 1.00 96.50 70 LEU A O 1
ATOM 567 N N . GLN A 1 71 ? -13.692 -11.411 27.080 1.00 96.81 71 GLN A N 1
ATOM 568 C CA . GLN A 1 71 ? -12.916 -12.396 26.320 1.00 96.81 71 GLN A CA 1
ATOM 569 C C . GLN A 1 71 ? -13.074 -12.201 24.810 1.00 96.81 71 GLN A C 1
ATOM 571 O O . GLN A 1 71 ? -12.079 -12.255 24.085 1.00 96.81 71 GLN A O 1
ATOM 576 N N . HIS A 1 72 ? -14.291 -11.918 24.337 1.00 95.88 72 HIS A N 1
ATOM 577 C CA . HIS A 1 72 ? -14.538 -11.616 22.929 1.00 95.88 72 HIS A CA 1
ATOM 578 C C . HIS A 1 72 ? -13.798 -10.349 22.482 1.00 95.88 72 HIS A C 1
ATOM 580 O O . HIS A 1 72 ? -13.066 -10.379 21.493 1.00 95.88 72 HIS A O 1
ATOM 586 N N . GLN A 1 73 ? -13.908 -9.258 23.247 1.00 96.00 73 GLN A N 1
ATOM 587 C CA . GLN A 1 73 ? -13.193 -8.007 22.961 1.00 96.00 73 GLN A CA 1
ATOM 588 C C . GLN A 1 73 ? -11.670 -8.203 22.959 1.00 96.00 73 GLN A C 1
ATOM 590 O O . GLN A 1 73 ? -10.960 -7.648 22.119 1.00 96.00 73 GLN A O 1
ATOM 595 N N . LEU A 1 74 ? -11.153 -9.022 23.879 1.00 93.44 74 LEU A N 1
ATOM 596 C CA . LEU A 1 74 ? -9.731 -9.342 23.956 1.00 93.44 74 LEU A CA 1
ATOM 597 C C . LEU A 1 74 ? -9.268 -10.144 22.731 1.00 93.44 74 LEU A C 1
ATOM 599 O O . LEU A 1 74 ? -8.208 -9.844 22.178 1.00 93.44 74 LEU A O 1
ATOM 603 N N . ALA A 1 75 ? -10.068 -11.102 22.259 1.00 95.75 75 ALA A N 1
ATOM 604 C CA . ALA A 1 75 ? -9.786 -11.853 21.036 1.00 95.75 75 ALA A CA 1
ATOM 605 C C . ALA A 1 75 ? -9.804 -10.953 19.784 1.00 95.75 75 ALA A C 1
ATOM 607 O O . ALA A 1 75 ? -8.907 -11.036 18.943 1.00 95.75 75 ALA A O 1
ATOM 608 N N . GLU A 1 76 ? -10.770 -10.039 19.669 1.00 95.94 76 GLU A N 1
ATOM 609 C CA . GLU A 1 76 ? -10.831 -9.059 18.574 1.00 95.94 76 GLU A CA 1
ATOM 610 C C . GLU A 1 76 ? -9.621 -8.116 18.568 1.00 95.94 76 GLU A C 1
ATOM 612 O O . GLU A 1 76 ? -9.024 -7.860 17.513 1.00 95.94 76 GLU A O 1
ATOM 617 N N . ALA A 1 77 ? -9.217 -7.632 19.745 1.00 93.12 77 ALA A N 1
ATOM 618 C CA . ALA A 1 77 ? -8.033 -6.796 19.898 1.00 93.12 77 ALA A CA 1
ATOM 619 C C . ALA A 1 77 ? -6.751 -7.554 19.511 1.00 93.12 77 ALA A C 1
ATOM 621 O O . ALA A 1 77 ? -5.896 -6.998 18.819 1.00 93.12 77 ALA A O 1
ATOM 622 N N . GLN A 1 78 ? -6.627 -8.830 19.893 1.00 96.06 78 GLN A N 1
ATOM 623 C CA . GLN A 1 78 ? -5.504 -9.690 19.503 1.00 96.06 78 GLN A CA 1
ATOM 624 C C . GLN A 1 78 ? -5.445 -9.914 17.987 1.00 96.06 78 GLN A C 1
ATOM 626 O O . GLN A 1 78 ? -4.378 -9.759 17.390 1.00 96.06 78 GLN A O 1
ATOM 631 N N . ASN A 1 79 ? -6.584 -10.204 17.353 1.00 94.62 79 ASN A N 1
ATOM 632 C CA . ASN A 1 79 ? -6.670 -10.380 15.901 1.00 94.62 79 ASN A CA 1
ATOM 633 C C . ASN A 1 79 ? -6.281 -9.099 15.154 1.00 94.62 79 ASN A C 1
ATOM 635 O O . ASN A 1 79 ? -5.490 -9.131 14.207 1.00 94.62 79 ASN A O 1
ATOM 639 N N . SER A 1 80 ? -6.782 -7.954 15.621 1.00 94.94 80 SER A N 1
ATOM 640 C CA . SER A 1 80 ? -6.439 -6.646 15.060 1.00 94.94 80 SER A CA 1
ATOM 641 C C . SER A 1 80 ? -4.938 -6.373 15.181 1.00 94.94 80 SER A C 1
ATOM 643 O O . SER A 1 80 ? -4.295 -5.988 14.204 1.00 94.94 80 SER A O 1
ATOM 645 N N . LEU A 1 81 ? -4.353 -6.639 16.353 1.00 93.94 81 LEU A N 1
ATOM 646 C CA . LEU A 1 81 ? -2.929 -6.446 16.621 1.00 93.94 81 LEU A CA 1
ATOM 647 C C . LEU A 1 81 ? -2.038 -7.339 15.746 1.00 93.94 81 LEU A C 1
ATOM 649 O O . LEU A 1 81 ? -1.010 -6.872 15.251 1.00 93.94 81 LEU A O 1
ATOM 653 N N . GLU A 1 82 ? -2.431 -8.589 15.499 1.00 96.00 82 GLU A N 1
ATOM 654 C CA . GLU A 1 82 ? -1.677 -9.476 14.608 1.00 96.00 82 GLU A CA 1
ATOM 655 C C . GLU A 1 82 ? -1.767 -9.025 13.139 1.00 96.00 82 GLU A C 1
ATOM 657 O O . GLU A 1 82 ? -0.758 -9.037 12.429 1.00 96.00 82 GLU A O 1
ATOM 662 N N . SER A 1 83 ? -2.920 -8.501 12.701 1.00 93.38 83 SER A N 1
ATOM 663 C CA . SER A 1 83 ? -3.054 -7.897 11.365 1.00 93.38 83 SER A CA 1
ATOM 664 C C . SER A 1 83 ? -2.132 -6.680 11.177 1.00 93.38 83 SER A C 1
ATOM 666 O O . SER A 1 83 ? -1.470 -6.535 10.141 1.00 93.38 83 SER A O 1
ATOM 668 N N . TYR A 1 84 ? -2.004 -5.834 12.207 1.00 93.69 84 TYR A N 1
ATOM 669 C CA . TYR A 1 84 ? -1.093 -4.692 12.179 1.00 93.69 84 TYR A CA 1
ATOM 670 C C . TYR A 1 84 ? 0.370 -5.139 12.165 1.00 93.69 84 TYR A C 1
ATOM 672 O O . TYR A 1 84 ? 1.172 -4.570 11.424 1.00 93.69 84 TYR A O 1
ATOM 680 N N . ARG A 1 85 ? 0.729 -6.189 12.917 1.00 95.62 85 ARG A N 1
ATOM 681 C CA . ARG A 1 85 ? 2.083 -6.769 12.890 1.00 95.62 85 ARG A CA 1
ATOM 682 C C . ARG A 1 85 ? 2.467 -7.294 11.510 1.00 95.62 85 ARG A C 1
ATOM 684 O O . ARG A 1 85 ? 3.591 -7.045 11.075 1.00 95.62 85 ARG A O 1
ATOM 691 N N . LEU A 1 86 ? 1.555 -7.990 10.832 1.00 94.81 86 LEU A N 1
ATOM 692 C CA . LEU A 1 86 ? 1.755 -8.449 9.455 1.00 94.81 86 LEU A CA 1
ATOM 693 C C . LEU A 1 86 ? 1.965 -7.260 8.508 1.00 94.81 86 LEU A C 1
ATOM 695 O O . LEU A 1 86 ? 2.971 -7.201 7.808 1.00 94.81 86 LEU A O 1
ATOM 699 N N . THR A 1 87 ? 1.101 -6.246 8.588 1.00 95.00 87 THR A N 1
ATOM 700 C CA . THR A 1 87 ? 1.203 -5.037 7.753 1.00 95.00 87 THR A CA 1
ATOM 701 C C . THR A 1 87 ? 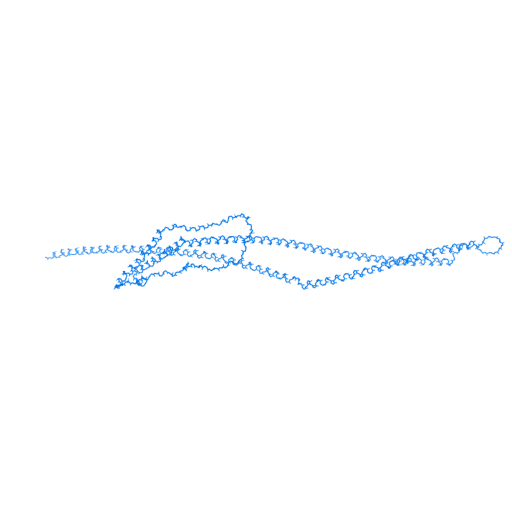2.532 -4.295 7.953 1.00 95.00 87 THR A C 1
ATOM 703 O O . THR A 1 87 ? 3.126 -3.788 6.999 1.00 95.00 87 THR A O 1
ATOM 706 N N . VAL A 1 88 ? 3.021 -4.207 9.194 1.00 92.88 88 VAL A N 1
ATOM 707 C CA . VAL A 1 88 ? 4.317 -3.581 9.499 1.00 92.88 88 VAL A CA 1
ATOM 708 C C . VAL A 1 88 ? 5.475 -4.394 8.920 1.00 92.88 88 VAL A C 1
ATOM 710 O O . VAL A 1 88 ? 6.404 -3.793 8.375 1.00 92.88 88 VAL A O 1
ATOM 713 N N . ARG A 1 89 ? 5.427 -5.733 8.989 1.00 94.25 89 ARG A N 1
ATOM 714 C CA . ARG A 1 89 ? 6.437 -6.599 8.356 1.00 94.25 89 ARG A CA 1
ATOM 715 C C . ARG A 1 89 ? 6.494 -6.361 6.849 1.00 94.25 89 ARG A C 1
ATOM 717 O O . ARG A 1 89 ? 7.568 -6.025 6.355 1.00 94.25 89 ARG A O 1
ATOM 724 N N . ASP A 1 90 ? 5.353 -6.386 6.166 1.00 93.06 90 ASP A N 1
ATOM 725 C CA . ASP A 1 90 ? 5.282 -6.172 4.714 1.00 93.06 90 ASP A CA 1
ATOM 726 C C . ASP A 1 90 ? 5.844 -4.804 4.301 1.00 93.06 90 ASP A C 1
ATOM 728 O O . ASP A 1 90 ? 6.646 -4.690 3.370 1.00 93.06 90 ASP A O 1
ATOM 732 N N . LYS A 1 91 ? 5.481 -3.738 5.030 1.00 93.75 91 LYS A N 1
ATOM 733 C CA . LYS A 1 91 ? 6.024 -2.392 4.784 1.00 93.75 91 LYS A CA 1
ATOM 734 C C . LYS A 1 91 ? 7.531 -2.324 5.026 1.00 93.75 91 LYS A C 1
ATOM 736 O O . LYS A 1 91 ? 8.234 -1.650 4.276 1.00 93.75 91 LYS A O 1
ATOM 741 N N . THR A 1 92 ? 8.030 -3.022 6.042 1.00 93.06 92 THR A N 1
ATOM 742 C CA . THR A 1 92 ? 9.465 -3.078 6.351 1.00 93.06 92 THR A CA 1
ATOM 743 C C . THR A 1 92 ? 10.235 -3.807 5.253 1.00 93.06 92 THR A C 1
ATOM 745 O O . THR A 1 92 ? 11.286 -3.338 4.822 1.00 93.06 92 THR A O 1
ATOM 748 N N . GLU A 1 93 ? 9.713 -4.925 4.751 1.00 92.06 93 GLU A N 1
ATOM 749 C CA . GLU A 1 93 ? 10.308 -5.637 3.618 1.00 92.06 93 GLU A CA 1
ATOM 750 C C . GLU A 1 93 ? 10.295 -4.787 2.349 1.00 92.06 93 GLU A C 1
ATOM 752 O O . GLU A 1 93 ? 11.303 -4.710 1.644 1.00 92.06 93 GLU A O 1
ATOM 757 N N . ARG A 1 94 ? 9.196 -4.071 2.087 1.00 95.31 94 ARG A N 1
ATOM 758 C CA . ARG A 1 94 ? 9.115 -3.155 0.949 1.00 95.31 94 ARG A CA 1
ATOM 759 C C . ARG A 1 94 ? 10.127 -2.014 1.044 1.00 95.31 94 ARG A C 1
ATOM 761 O O . ARG A 1 94 ? 10.733 -1.672 0.031 1.00 95.31 94 ARG A O 1
ATOM 768 N N . LEU A 1 95 ? 10.328 -1.445 2.233 1.00 91.81 95 LEU A N 1
ATOM 769 C CA . LEU A 1 95 ? 11.357 -0.427 2.462 1.00 91.81 95 LEU A CA 1
ATOM 770 C C . LEU A 1 95 ? 12.755 -0.980 2.181 1.00 91.81 95 LEU A C 1
ATOM 772 O O . LEU A 1 95 ? 13.475 -0.379 1.392 1.00 91.81 95 LEU A O 1
ATOM 776 N N . LYS A 1 96 ? 13.090 -2.168 2.697 1.00 92.44 96 LYS A N 1
ATOM 777 C CA . LYS A 1 96 ? 14.377 -2.828 2.411 1.00 92.44 96 LYS A CA 1
ATOM 778 C C . LYS A 1 96 ? 14.598 -3.062 0.915 1.00 92.44 96 LYS A C 1
ATOM 780 O O . LYS A 1 96 ? 15.700 -2.865 0.411 1.00 92.44 96 LYS A O 1
ATOM 785 N N . GLN A 1 97 ? 13.555 -3.464 0.184 1.00 93.94 97 GLN A N 1
ATOM 786 C CA . GLN A 1 97 ? 13.635 -3.604 -1.273 1.00 93.94 97 GLN A CA 1
ATOM 787 C C . GLN A 1 97 ? 13.936 -2.261 -1.946 1.00 93.94 97 GLN A C 1
ATOM 789 O O . GLN A 1 97 ? 14.804 -2.197 -2.810 1.00 93.94 97 GLN A O 1
ATOM 794 N N . LEU A 1 98 ? 13.234 -1.189 -1.561 1.00 91.06 98 LEU A N 1
ATOM 795 C CA . LEU A 1 98 ? 13.456 0.150 -2.115 1.00 91.06 98 LEU A CA 1
ATOM 796 C C . LEU A 1 98 ? 14.851 0.686 -1.782 1.00 91.06 98 LEU A C 1
ATOM 798 O O . LEU A 1 98 ? 15.494 1.247 -2.661 1.00 91.06 98 LEU A O 1
ATOM 802 N N . GLU A 1 99 ? 15.345 0.465 -0.565 1.00 93.31 99 GLU A N 1
ATOM 803 C CA . GLU A 1 99 ? 16.716 0.800 -0.165 1.00 93.31 99 GLU A CA 1
ATOM 804 C C . GLU A 1 99 ? 17.744 0.053 -1.022 1.00 93.31 99 GLU A C 1
ATOM 806 O O . GLU A 1 99 ? 18.679 0.668 -1.527 1.00 93.31 99 GLU A O 1
ATOM 811 N N . SER A 1 100 ? 17.532 -1.245 -1.275 1.00 92.00 100 SER A N 1
ATOM 812 C CA . SER A 1 100 ? 18.383 -2.018 -2.187 1.00 92.00 100 SER A CA 1
ATOM 813 C C . SER A 1 100 ? 18.346 -1.476 -3.617 1.00 92.00 100 SER A C 1
ATOM 815 O O . SER A 1 100 ? 19.384 -1.452 -4.272 1.00 92.00 100 SER A O 1
ATOM 817 N N . TYR A 1 101 ? 17.180 -1.059 -4.121 1.00 92.44 101 TYR A N 1
ATOM 818 C CA . TYR A 1 101 ? 17.080 -0.452 -5.452 1.00 92.44 101 TYR A CA 1
ATOM 819 C C . TYR A 1 101 ? 17.799 0.895 -5.513 1.00 92.44 101 TYR A C 1
ATOM 821 O O . TYR A 1 101 ? 18.524 1.148 -6.468 1.00 92.44 101 TYR A O 1
ATOM 829 N N . LEU A 1 102 ? 17.628 1.745 -4.498 1.00 87.06 102 LEU A N 1
ATOM 830 C CA . LEU A 1 102 ? 18.295 3.044 -4.426 1.00 87.06 102 LEU A CA 1
ATOM 831 C C . LEU A 1 102 ? 19.817 2.895 -4.327 1.00 87.06 102 LEU A C 1
ATOM 833 O O . LEU A 1 102 ? 20.532 3.664 -4.958 1.00 87.06 102 LEU A O 1
ATOM 837 N N . ALA A 1 103 ? 20.308 1.886 -3.605 1.00 87.50 103 ALA A N 1
ATOM 838 C CA . ALA A 1 103 ? 21.736 1.589 -3.507 1.00 87.50 103 ALA A CA 1
ATOM 839 C C . ALA A 1 103 ? 22.353 1.086 -4.826 1.00 87.50 103 ALA A C 1
ATOM 841 O O . ALA A 1 103 ? 23.557 1.208 -5.015 1.00 87.50 103 ALA A O 1
ATOM 842 N N . GLN A 1 104 ? 21.547 0.511 -5.726 1.00 88.88 104 GLN A N 1
ATOM 843 C CA . GLN A 1 104 ? 21.989 0.043 -7.047 1.00 88.88 104 GLN A CA 1
ATOM 844 C C . GLN A 1 104 ? 21.930 1.127 -8.129 1.00 88.88 104 GLN A C 1
ATOM 846 O O . GLN A 1 104 ? 22.381 0.889 -9.250 1.00 88.88 104 GLN A O 1
ATOM 851 N N . LEU A 1 105 ? 21.343 2.293 -7.842 1.00 83.81 105 LEU A N 1
ATOM 852 C CA . LEU A 1 105 ? 21.331 3.388 -8.803 1.00 83.81 105 LEU A CA 1
ATOM 853 C C . LEU A 1 105 ? 22.735 3.987 -8.924 1.00 83.81 105 LEU A C 1
ATOM 855 O O . LEU A 1 105 ? 23.395 4.167 -7.899 1.00 83.81 105 LEU A O 1
ATOM 859 N N . PRO A 1 106 ? 23.173 4.336 -10.149 1.00 82.12 106 PRO A N 1
ATOM 860 C CA . PRO A 1 106 ? 24.465 4.961 -10.343 1.00 82.12 106 PRO A CA 1
ATOM 861 C C . PRO A 1 106 ? 24.574 6.220 -9.498 1.00 82.12 106 PRO A C 1
ATOM 863 O O . PRO A 1 106 ? 23.670 7.066 -9.479 1.00 82.12 106 PRO A O 1
ATOM 866 N N . THR A 1 107 ? 25.689 6.348 -8.796 1.00 84.06 107 THR A N 1
ATOM 867 C CA . THR A 1 107 ? 25.928 7.536 -7.985 1.00 84.06 107 THR A CA 1
ATOM 868 C C . THR A 1 107 ? 26.125 8.753 -8.887 1.00 84.06 107 THR A C 1
ATOM 870 O O . THR A 1 107 ? 26.464 8.663 -10.071 1.00 84.06 107 THR A O 1
ATOM 873 N N . THR A 1 108 ? 25.921 9.944 -8.331 1.00 83.06 108 THR A N 1
ATOM 874 C CA . THR A 1 108 ? 26.166 11.201 -9.054 1.00 83.06 108 THR A CA 1
ATOM 875 C C . THR A 1 108 ? 27.612 11.319 -9.539 1.00 83.06 108 THR A C 1
ATOM 877 O O . THR A 1 108 ? 27.871 11.958 -10.559 1.00 83.06 108 THR A O 1
ATOM 880 N N . GLU A 1 109 ? 28.549 10.691 -8.825 1.00 84.88 109 GLU A N 1
ATOM 881 C CA . GLU A 1 109 ? 29.959 10.619 -9.206 1.00 84.88 109 GLU A CA 1
ATOM 882 C C . GLU A 1 109 ? 30.154 9.729 -10.437 1.00 84.88 109 GLU A C 1
ATOM 884 O O . GLU A 1 109 ? 30.726 10.194 -11.422 1.00 84.88 109 GLU A O 1
ATOM 889 N N . GLU A 1 110 ? 29.577 8.525 -10.453 1.00 85.19 110 GLU A N 1
ATOM 890 C CA . GLU A 1 110 ? 29.609 7.622 -11.616 1.00 85.19 110 GLU A CA 1
ATOM 891 C C . GLU A 1 110 ? 28.957 8.256 -12.856 1.00 85.19 110 GLU A C 1
ATOM 893 O O . GLU A 1 110 ? 29.478 8.155 -13.968 1.00 85.19 110 GLU A O 1
ATOM 898 N N . HIS A 1 111 ? 27.851 8.985 -12.681 1.00 85.56 111 HIS A N 1
ATOM 899 C CA . HIS A 1 111 ? 27.241 9.756 -13.767 1.00 85.56 111 HIS A CA 1
ATOM 900 C C . HIS A 1 111 ? 28.160 10.868 -14.292 1.00 85.56 111 HIS A C 1
ATOM 902 O O . HIS A 1 111 ? 28.249 11.068 -15.505 1.00 85.56 111 HIS A O 1
ATOM 908 N N . SER A 1 112 ? 28.849 11.586 -13.402 1.00 88.81 112 SER A N 1
ATOM 909 C CA . SER A 1 112 ? 29.825 12.618 -13.770 1.00 88.81 112 SER A CA 1
ATOM 910 C C . SER A 1 112 ? 31.019 12.020 -14.519 1.00 88.81 112 SER A C 1
ATOM 912 O O . SER A 1 112 ? 31.468 12.579 -15.521 1.00 88.81 112 SER A O 1
ATOM 914 N N . GLU A 1 113 ? 31.505 10.853 -14.095 1.00 91.19 113 GLU A N 1
ATOM 915 C CA . GLU A 1 113 ? 32.562 10.119 -14.790 1.00 91.19 113 GLU A CA 1
ATOM 916 C C . GLU A 1 113 ? 32.117 9.632 -16.169 1.00 91.19 113 GLU A C 1
ATOM 918 O O . GLU A 1 113 ? 32.828 9.876 -17.145 1.00 91.19 113 GLU A O 1
ATOM 923 N N . MET A 1 114 ? 30.925 9.038 -16.294 1.00 89.69 114 MET A N 1
ATOM 924 C CA . MET A 1 114 ? 30.376 8.652 -17.598 1.00 89.69 114 MET A CA 1
ATOM 925 C C . MET A 1 114 ? 30.185 9.860 -18.521 1.00 89.69 114 MET A C 1
ATOM 927 O O . MET A 1 114 ? 30.513 9.785 -19.703 1.00 89.69 114 MET A O 1
ATOM 931 N N . ALA A 1 115 ? 29.718 10.997 -18.000 1.00 91.00 115 ALA A N 1
ATOM 932 C CA . ALA A 1 115 ? 29.582 12.224 -18.782 1.00 91.00 115 ALA A CA 1
ATOM 933 C C . ALA A 1 115 ? 30.944 12.745 -19.277 1.00 91.00 115 ALA A C 1
ATOM 935 O O . ALA A 1 115 ? 31.070 13.152 -20.434 1.00 91.00 115 ALA A O 1
ATOM 936 N N . LYS A 1 116 ? 31.989 12.680 -18.438 1.00 93.12 116 LYS A N 1
ATOM 937 C CA . LYS A 1 116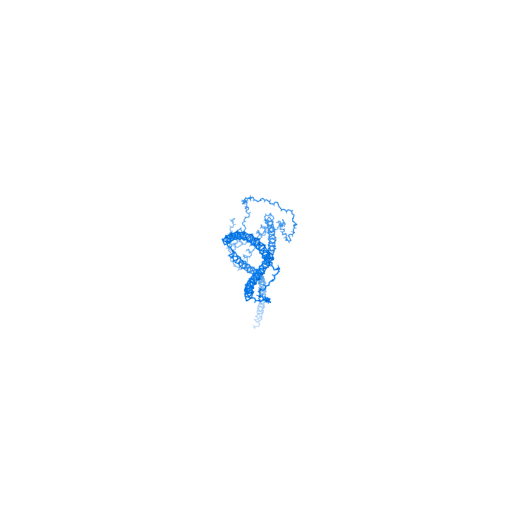 ? 33.365 13.007 -18.847 1.00 93.12 116 LYS A CA 1
ATOM 938 C C . LYS A 1 116 ? 33.875 12.041 -19.916 1.00 93.12 116 LYS A C 1
ATOM 940 O O . LYS A 1 116 ? 34.455 12.489 -20.903 1.00 93.12 116 LYS A O 1
ATOM 945 N N . GLN A 1 117 ? 33.641 10.738 -19.761 1.00 92.50 117 GLN A N 1
ATOM 946 C CA . GLN A 1 117 ? 34.026 9.734 -20.758 1.00 92.50 117 GLN A CA 1
ATOM 947 C C . GLN A 1 117 ? 33.315 9.963 -22.097 1.00 92.50 117 GLN A C 1
ATOM 949 O O . GLN A 1 117 ? 33.960 9.907 -23.143 1.00 92.50 117 GLN A O 1
ATOM 954 N N . LEU A 1 118 ? 32.022 10.299 -22.069 1.00 92.88 118 LEU A N 1
ATOM 955 C CA . LEU A 1 118 ? 31.250 10.653 -23.258 1.00 92.88 118 LEU A CA 1
ATOM 956 C C . LEU A 1 118 ? 31.822 11.901 -23.941 1.00 92.88 118 LEU A C 1
ATOM 958 O O . LEU A 1 118 ? 32.011 11.896 -25.152 1.00 92.88 118 LEU A O 1
ATOM 962 N N . SER A 1 119 ? 32.150 12.942 -23.173 1.00 94.75 119 SER A N 1
ATOM 963 C CA . SER A 1 119 ? 32.763 14.168 -23.698 1.00 94.75 119 SER A CA 1
ATOM 964 C C . SER A 1 119 ? 34.108 13.890 -24.384 1.00 94.75 119 SER A C 1
ATOM 966 O O . SER A 1 119 ? 34.355 14.367 -25.491 1.00 94.75 119 SER A O 1
ATOM 968 N N . VAL A 1 120 ? 34.953 13.043 -23.784 1.00 95.69 120 VAL A N 1
ATOM 969 C CA . VAL A 1 120 ? 36.219 12.604 -24.396 1.00 95.69 120 VAL A CA 1
ATOM 970 C C . VAL A 1 120 ? 35.971 11.787 -25.666 1.00 95.69 120 VAL A C 1
ATOM 972 O O . VAL A 1 120 ? 36.676 11.972 -26.659 1.00 95.69 120 VAL A O 1
ATOM 975 N N . ALA A 1 121 ? 34.981 10.892 -25.660 1.00 92.06 121 ALA A N 1
ATOM 976 C CA . ALA A 1 121 ? 34.621 10.105 -26.835 1.00 92.06 121 ALA A CA 1
ATOM 977 C C . ALA A 1 121 ? 34.116 10.997 -27.982 1.00 92.06 121 ALA A C 1
ATOM 979 O O . ALA A 1 121 ? 34.572 10.834 -29.110 1.00 92.06 121 ALA A O 1
ATOM 980 N N . GLN A 1 122 ? 33.265 11.984 -27.684 1.00 94.00 122 GLN A N 1
ATOM 981 C CA . GLN A 1 122 ? 32.788 12.984 -28.644 1.00 94.00 122 GLN A CA 1
ATOM 982 C C . GLN A 1 122 ? 33.938 13.808 -29.228 1.00 94.00 122 GLN A C 1
ATOM 984 O O . GLN A 1 122 ? 33.996 14.034 -30.433 1.00 94.00 122 GLN A O 1
ATOM 989 N N . GLN A 1 123 ? 34.900 14.223 -28.402 1.00 95.06 123 GLN A N 1
ATOM 990 C CA . GLN A 1 123 ? 36.064 14.943 -28.913 1.00 95.06 123 GLN A CA 1
ATOM 991 C C . GLN A 1 123 ? 36.862 14.069 -29.894 1.00 95.06 123 GLN A C 1
ATOM 993 O O . GLN A 1 123 ? 37.181 14.511 -30.998 1.00 95.06 123 GLN A O 1
ATOM 998 N N . ARG A 1 124 ? 37.101 12.797 -29.545 1.00 94.62 124 ARG A N 1
ATOM 999 C CA . ARG A 1 124 ? 37.795 11.844 -30.426 1.00 94.62 124 ARG A CA 1
ATOM 1000 C C . ARG A 1 124 ? 37.064 11.621 -31.747 1.00 94.62 124 ARG A C 1
ATOM 1002 O O . ARG A 1 124 ? 37.731 11.553 -32.775 1.00 94.62 124 ARG A O 1
ATOM 1009 N N . THR A 1 125 ? 35.732 11.525 -31.748 1.00 91.38 125 THR A N 1
ATOM 1010 C CA . THR A 1 125 ? 34.974 11.387 -33.002 1.00 91.38 125 THR A CA 1
ATOM 1011 C C . THR A 1 125 ? 35.136 12.622 -33.878 1.00 91.38 125 THR A C 1
ATOM 1013 O O . THR A 1 125 ? 35.446 12.469 -35.053 1.00 91.38 125 THR A O 1
ATOM 1016 N N . THR A 1 126 ? 35.065 13.833 -33.310 1.00 95.19 126 THR A N 1
ATOM 1017 C CA . THR A 1 126 ? 35.275 15.063 -34.100 1.00 95.19 126 THR A CA 1
ATOM 1018 C C . THR A 1 126 ? 36.688 15.175 -34.677 1.00 95.19 126 THR A C 1
ATOM 1020 O O . THR A 1 126 ? 36.882 15.709 -35.769 1.00 95.19 126 THR A O 1
ATOM 1023 N N . ASP A 1 127 ? 37.701 14.669 -33.970 1.00 94.56 127 ASP A N 1
ATOM 1024 C CA . ASP A 1 127 ? 39.080 14.682 -34.460 1.00 94.56 127 ASP A CA 1
ATOM 1025 C C . ASP A 1 127 ? 39.294 13.650 -35.579 1.00 94.56 127 ASP A C 1
ATOM 1027 O O . ASP A 1 127 ? 39.985 13.941 -36.559 1.00 94.56 127 ASP A O 1
ATOM 1031 N N . LEU A 1 128 ? 38.666 12.473 -35.473 1.00 93.69 128 LEU A N 1
ATOM 1032 C CA . LEU A 1 128 ? 38.670 11.454 -36.526 1.00 93.69 128 LEU A CA 1
ATOM 1033 C C . LEU A 1 128 ? 37.903 11.905 -37.775 1.00 93.69 128 LEU A C 1
ATOM 1035 O O . LEU A 1 128 ? 38.368 11.658 -38.887 1.00 93.69 128 LEU A O 1
ATOM 1039 N N . GLU A 1 129 ? 36.780 12.606 -37.616 1.00 93.81 129 GLU A N 1
ATOM 1040 C CA . GLU A 1 129 ? 36.043 13.223 -38.728 1.00 93.81 129 GLU A CA 1
ATOM 1041 C C . GLU A 1 129 ? 36.941 14.205 -39.489 1.00 93.81 129 GLU A C 1
ATOM 1043 O O . GLU A 1 129 ? 37.138 14.053 -40.692 1.00 93.81 129 GLU A O 1
ATOM 1048 N N . LYS A 1 130 ? 37.618 15.120 -38.780 1.00 96.00 130 LYS A N 1
ATOM 1049 C CA . LYS A 1 130 ? 38.574 16.057 -39.398 1.00 96.00 130 LYS A CA 1
ATOM 1050 C C . LYS A 1 130 ? 39.729 15.354 -40.111 1.00 96.00 130 LYS A C 1
ATOM 1052 O O . LYS A 1 130 ? 40.222 15.860 -41.117 1.00 96.00 130 LYS A O 1
ATOM 1057 N N . GLN A 1 131 ? 40.232 14.241 -39.572 1.00 94.38 131 GLN A N 1
ATOM 1058 C CA . GLN A 1 131 ? 41.265 13.453 -40.253 1.00 94.38 131 GLN A CA 1
ATOM 1059 C C . GLN A 1 131 ? 40.719 12.804 -41.523 1.00 94.38 131 GLN A C 1
ATOM 1061 O O . GLN A 1 131 ? 41.386 12.844 -42.553 1.00 94.38 131 GLN A O 1
ATOM 1066 N N . THR A 1 132 ? 39.504 12.264 -41.459 1.00 93.31 132 THR A N 1
ATOM 1067 C CA . THR A 1 132 ? 38.827 11.648 -42.602 1.00 93.31 132 THR A CA 1
ATOM 1068 C C . THR A 1 132 ? 38.626 12.667 -43.722 1.00 93.31 132 THR A C 1
ATOM 1070 O O . THR A 1 132 ? 39.010 12.396 -44.859 1.00 93.31 132 THR A O 1
ATOM 1073 N N . ASP A 1 133 ? 38.148 13.871 -43.398 1.00 94.88 133 ASP A N 1
ATOM 1074 C CA . ASP A 1 133 ? 37.979 14.959 -44.367 1.00 94.88 133 ASP A CA 1
ATOM 1075 C C . ASP A 1 133 ? 39.307 15.343 -45.032 1.00 94.88 133 ASP A C 1
ATOM 1077 O O . ASP A 1 133 ? 39.393 15.401 -46.255 1.00 94.88 133 ASP A O 1
ATOM 1081 N N . LYS A 1 134 ? 40.391 15.487 -44.255 1.00 96.38 134 LYS A N 1
ATOM 1082 C CA . LYS A 1 134 ? 41.729 15.753 -44.816 1.00 96.38 134 LYS A CA 1
ATOM 1083 C C . LYS A 1 134 ? 42.189 14.658 -45.773 1.00 96.38 134 LYS A C 1
ATOM 1085 O O . LYS A 1 134 ? 42.705 14.958 -46.846 1.00 96.38 134 LYS A O 1
ATOM 1090 N N . THR A 1 135 ? 42.014 13.390 -45.397 1.00 92.50 135 THR A N 1
ATOM 1091 C CA . THR A 1 135 ? 42.399 12.271 -46.270 1.00 92.50 135 THR A CA 1
ATOM 1092 C C . THR A 1 135 ? 41.555 12.218 -47.539 1.00 92.50 135 THR A C 1
ATOM 1094 O O . THR A 1 135 ? 42.063 11.843 -48.595 1.00 92.50 135 THR A O 1
ATOM 1097 N N . LYS A 1 136 ? 40.287 12.634 -47.462 1.00 95.94 136 LYS A N 1
ATOM 1098 C CA . LYS A 1 136 ? 39.398 12.741 -48.615 1.00 95.94 136 LYS A CA 1
ATOM 1099 C C . LYS A 1 136 ? 39.852 13.852 -49.564 1.00 95.94 136 LYS A C 1
ATOM 1101 O O . LYS A 1 136 ? 39.985 13.590 -50.756 1.00 95.94 136 LYS A O 1
ATOM 1106 N N . ASP A 1 137 ? 40.184 15.033 -49.044 1.00 95.62 137 ASP A N 1
ATOM 1107 C CA . ASP A 1 137 ? 40.718 16.146 -49.841 1.00 95.62 137 ASP A CA 1
ATOM 1108 C C . ASP A 1 137 ? 42.031 15.760 -50.552 1.00 95.62 137 ASP A C 1
ATOM 1110 O O . ASP A 1 137 ? 42.253 16.081 -51.724 1.00 95.62 137 ASP A O 1
ATOM 1114 N N . GLU A 1 138 ? 42.921 15.041 -49.858 1.00 96.00 138 GLU A N 1
ATOM 1115 C CA . GLU A 1 138 ? 44.160 14.518 -50.445 1.00 96.00 138 GLU A CA 1
ATOM 1116 C C . GLU A 1 138 ? 43.884 13.509 -51.565 1.00 96.00 138 GLU A C 1
ATOM 1118 O O . GLU A 1 138 ? 44.541 13.555 -52.611 1.00 96.00 138 GLU A O 1
ATOM 1123 N N . LEU A 1 139 ? 42.902 12.626 -51.371 1.00 93.50 139 LEU A N 1
ATOM 1124 C CA . LEU A 1 139 ? 42.490 11.640 -52.363 1.00 93.50 139 LEU A CA 1
ATOM 1125 C C . LEU A 1 139 ? 41.924 12.315 -53.619 1.00 93.50 139 LEU A C 1
ATOM 1127 O O . LEU A 1 139 ? 42.409 12.035 -54.714 1.00 93.50 139 LEU A O 1
ATOM 1131 N N . GLU A 1 140 ? 41.009 13.276 -53.474 1.00 95.38 140 GLU A N 1
ATOM 1132 C CA . GLU A 1 140 ? 40.451 14.050 -54.596 1.00 95.38 140 GLU A CA 1
ATOM 1133 C C . GLU A 1 140 ? 41.551 14.788 -55.384 1.00 95.38 140 GLU A C 1
ATOM 1135 O O . GLU A 1 140 ? 41.551 14.843 -56.623 1.00 95.38 140 GLU A O 1
ATOM 1140 N N . ARG A 1 141 ? 42.560 15.314 -54.678 1.00 96.38 141 ARG A N 1
ATOM 1141 C CA . ARG A 1 141 ? 43.720 15.965 -55.298 1.00 96.38 141 ARG A CA 1
ATOM 1142 C C . ARG A 1 141 ? 44.599 14.972 -56.070 1.00 96.38 141 ARG A C 1
ATOM 1144 O O . ARG A 1 141 ? 45.110 15.310 -57.143 1.00 96.38 141 ARG A O 1
ATOM 1151 N N . LEU A 1 142 ? 44.798 13.760 -55.548 1.00 94.38 142 LEU A N 1
ATOM 1152 C CA . LEU A 1 142 ? 45.545 12.696 -56.227 1.00 94.38 142 LEU A CA 1
ATOM 1153 C C . LEU A 1 142 ? 44.798 12.165 -57.454 1.00 94.38 142 LEU A C 1
ATOM 1155 O O . LEU A 1 142 ? 45.427 11.988 -58.498 1.00 94.38 142 LEU A O 1
ATOM 1159 N N . GLU A 1 143 ? 43.485 11.971 -57.354 1.00 94.62 143 GLU A N 1
ATOM 1160 C CA . GLU A 1 143 ? 42.619 11.575 -58.468 1.00 94.62 143 GLU A CA 1
ATOM 1161 C C . GLU A 1 143 ? 42.654 12.611 -59.593 1.00 94.62 143 GLU A C 1
ATOM 1163 O O . GLU A 1 143 ? 42.857 12.259 -60.756 1.00 94.62 143 GLU A O 1
ATOM 1168 N N . SER A 1 144 ? 42.574 13.901 -59.251 1.00 95.19 144 SER A N 1
ATOM 1169 C CA . SER A 1 144 ? 42.707 14.997 -60.219 1.00 95.19 144 SER A CA 1
ATOM 1170 C C . SER A 1 144 ? 44.063 14.959 -60.933 1.00 95.19 144 SER A C 1
ATOM 1172 O O . SER A 1 144 ? 44.138 15.042 -62.161 1.00 95.19 144 SER A O 1
ATOM 1174 N N . ARG A 1 145 ? 45.155 14.749 -60.183 1.00 96.06 145 ARG A N 1
ATOM 1175 C CA . ARG A 1 145 ? 46.506 14.638 -60.754 1.00 96.06 145 ARG A CA 1
ATOM 1176 C C . ARG A 1 145 ? 46.652 13.407 -61.652 1.00 96.06 145 ARG A C 1
ATOM 1178 O O . ARG A 1 145 ? 47.324 13.488 -62.678 1.00 96.06 145 ARG A O 1
ATOM 1185 N N . LEU A 1 146 ? 46.036 12.283 -61.284 1.00 92.88 146 LEU A N 1
ATOM 1186 C CA . LEU A 1 146 ? 46.005 11.069 -62.099 1.00 92.88 146 LEU A CA 1
ATOM 1187 C C . LEU A 1 146 ? 45.224 11.291 -63.404 1.00 92.88 146 LEU A C 1
ATOM 1189 O O . LEU A 1 146 ? 45.682 10.894 -64.474 1.00 92.88 146 LEU A O 1
ATOM 1193 N N . ALA A 1 147 ? 44.080 11.974 -63.346 1.00 94.94 147 ALA A N 1
ATOM 1194 C CA . ALA A 1 147 ? 43.304 12.317 -64.534 1.00 94.94 147 ALA A CA 1
ATOM 1195 C C . ALA A 1 147 ? 44.108 13.207 -65.501 1.00 94.94 147 ALA A C 1
ATOM 1197 O O . ALA A 1 147 ? 44.123 12.968 -66.712 1.00 94.94 147 ALA A O 1
ATOM 1198 N N . GLU A 1 148 ? 44.846 14.191 -64.975 1.00 95.75 148 GLU A N 1
ATOM 1199 C CA . GLU A 1 148 ? 45.742 15.032 -65.773 1.00 95.75 148 GLU A CA 1
ATOM 1200 C C . GLU A 1 148 ? 46.883 14.241 -66.427 1.00 95.75 148 GLU A C 1
ATOM 1202 O O . GLU A 1 148 ? 47.192 14.461 -67.603 1.00 95.75 148 GLU A O 1
ATOM 1207 N N . THR A 1 149 ? 47.536 13.330 -65.695 1.00 93.69 149 THR A N 1
ATOM 1208 C CA . THR A 1 149 ? 48.626 12.513 -66.255 1.00 93.69 149 THR A CA 1
ATOM 1209 C C . THR A 1 149 ? 48.108 11.544 -67.310 1.00 93.69 149 THR A C 1
ATOM 1211 O O . THR A 1 149 ? 48.731 11.422 -68.364 1.00 93.69 149 THR A O 1
ATOM 1214 N N . MET A 1 150 ? 46.937 10.937 -67.099 1.00 93.50 150 MET A N 1
ATOM 1215 C CA . MET A 1 150 ? 46.265 10.120 -68.111 1.00 93.50 150 MET A CA 1
ATOM 1216 C C . MET A 1 150 ? 45.931 10.924 -69.373 1.00 93.50 150 MET A C 1
ATOM 1218 O O . MET A 1 150 ? 46.148 10.441 -70.483 1.00 93.50 150 MET A O 1
ATOM 1222 N N . ALA A 1 151 ? 45.448 12.161 -69.234 1.00 94.12 151 ALA A N 1
ATOM 1223 C CA . ALA A 1 151 ? 45.180 13.029 -70.379 1.00 94.12 151 ALA A CA 1
ATOM 1224 C C . ALA A 1 151 ? 46.464 13.380 -71.152 1.00 94.12 151 ALA A C 1
ATOM 1226 O O . ALA A 1 151 ? 46.462 13.380 -72.383 1.00 94.12 151 ALA A O 1
ATOM 1227 N N . LYS A 1 152 ? 47.578 13.643 -70.452 1.00 94.69 152 LYS A N 1
ATOM 1228 C CA . LYS A 1 152 ? 48.893 13.860 -71.084 1.00 94.69 152 LYS A CA 1
ATOM 1229 C C . LYS A 1 152 ? 49.379 12.614 -71.826 1.00 94.69 152 LYS A C 1
ATOM 1231 O O . LYS A 1 152 ? 49.857 12.742 -72.950 1.00 94.69 152 LYS A O 1
ATOM 1236 N N . LEU A 1 153 ? 49.223 11.434 -71.226 1.00 92.69 153 LEU A N 1
ATOM 1237 C CA . LEU A 1 153 ? 49.598 10.162 -71.842 1.00 92.69 153 LEU A CA 1
ATOM 1238 C C . LEU A 1 153 ? 48.806 9.914 -73.131 1.00 92.69 153 LEU A C 1
ATOM 1240 O O . LEU A 1 153 ? 49.411 9.610 -74.153 1.00 92.69 153 LEU A O 1
ATOM 1244 N N . ARG A 1 154 ? 47.483 10.137 -73.116 1.00 93.69 154 ARG A N 1
ATOM 1245 C CA . ARG A 1 154 ? 46.632 10.035 -74.316 1.00 93.69 154 ARG A CA 1
ATOM 1246 C C . ARG A 1 154 ? 47.106 10.953 -75.443 1.00 93.69 154 ARG A C 1
ATOM 1248 O O . ARG A 1 154 ? 47.319 10.477 -76.547 1.00 93.69 154 ARG A O 1
ATOM 1255 N N . ARG A 1 155 ? 47.377 12.232 -75.153 1.00 94.00 155 ARG A N 1
ATOM 1256 C CA . ARG A 1 155 ? 47.907 13.179 -76.157 1.00 94.00 155 ARG A CA 1
ATOM 1257 C C . ARG A 1 155 ? 49.263 12.747 -76.720 1.00 94.00 155 ARG A C 1
ATOM 1259 O O . ARG A 1 155 ? 49.545 12.979 -77.891 1.00 94.00 155 ARG A O 1
ATOM 1266 N N . SER A 1 156 ? 50.128 12.170 -75.883 1.00 90.75 156 SER A N 1
ATOM 1267 C CA . SER A 1 156 ? 51.419 11.640 -76.333 1.00 90.75 156 SER A CA 1
ATOM 1268 C C . SER A 1 156 ? 51.234 10.435 -77.249 1.00 90.75 156 SER A C 1
ATOM 1270 O O . SER A 1 156 ? 51.907 10.358 -78.270 1.00 90.75 156 SER A O 1
ATOM 1272 N N . HIS A 1 157 ? 50.310 9.538 -76.905 1.00 92.88 157 HIS A N 1
ATOM 1273 C CA . HIS A 1 157 ? 49.975 8.368 -77.708 1.00 92.88 157 HIS A CA 1
ATOM 1274 C C . HIS A 1 157 ? 49.383 8.763 -79.069 1.00 92.88 157 HIS A C 1
ATOM 1276 O O . HIS A 1 157 ? 49.880 8.324 -80.096 1.00 92.88 157 HIS A O 1
ATOM 1282 N N . GLU A 1 158 ? 48.425 9.695 -79.099 1.00 93.81 158 GLU A N 1
ATOM 1283 C CA . GLU A 1 158 ? 47.871 10.256 -80.345 1.00 93.81 158 GLU A CA 1
ATOM 1284 C C . GLU A 1 158 ? 48.963 10.896 -81.226 1.00 93.81 158 GLU A C 1
ATOM 1286 O O . GLU A 1 158 ? 48.962 10.767 -82.451 1.00 93.81 158 GLU A O 1
ATOM 1291 N N . ARG A 1 159 ? 49.936 11.585 -80.612 1.00 93.25 159 ARG A N 1
ATOM 1292 C CA . ARG A 1 159 ? 51.087 12.155 -81.329 1.00 93.25 159 ARG A CA 1
ATOM 1293 C C . ARG A 1 159 ? 52.016 11.072 -81.878 1.00 93.25 159 ARG A C 1
ATOM 1295 O O . ARG A 1 159 ? 52.547 11.246 -82.972 1.00 93.25 159 ARG A O 1
ATOM 1302 N N . GLU A 1 160 ? 52.246 10.007 -81.122 1.00 90.88 160 GLU A N 1
ATOM 1303 C CA . GLU A 1 160 ? 53.052 8.860 -81.542 1.00 90.88 160 GLU A CA 1
ATOM 1304 C C . GLU A 1 160 ? 52.403 8.142 -82.732 1.00 90.88 160 GLU A C 1
ATOM 1306 O O . GLU A 1 160 ? 53.074 7.935 -83.739 1.00 90.88 160 GLU A O 1
ATOM 1311 N N . GLU A 1 161 ? 51.091 7.889 -82.692 1.00 91.56 161 GLU A N 1
ATOM 1312 C CA . GLU A 1 161 ? 50.331 7.336 -83.824 1.00 91.56 161 GLU A CA 1
ATOM 1313 C C . GLU A 1 161 ? 50.412 8.231 -85.073 1.00 91.56 161 GLU A C 1
ATOM 1315 O O . GLU A 1 161 ? 50.597 7.748 -86.196 1.00 91.56 161 GLU A O 1
ATOM 1320 N N . LEU A 1 162 ? 50.332 9.556 -84.900 1.00 93.31 162 LEU A N 1
ATOM 1321 C CA . LEU A 1 162 ? 50.495 10.506 -86.003 1.00 93.31 162 LEU A CA 1
ATOM 1322 C C . LEU A 1 162 ? 51.912 10.459 -86.602 1.00 93.31 162 LEU A C 1
ATOM 1324 O O . LEU A 1 162 ? 52.078 10.531 -87.818 1.00 93.31 162 LEU A O 1
ATOM 1328 N N . LEU A 1 163 ? 52.947 10.355 -85.768 1.00 91.06 163 LEU A N 1
ATOM 1329 C CA . LEU A 1 163 ? 54.327 10.237 -86.242 1.00 91.06 163 LEU A CA 1
ATOM 1330 C C . LEU A 1 163 ? 54.567 8.894 -86.939 1.00 91.06 163 LEU A C 1
ATOM 1332 O O . LEU A 1 163 ? 55.233 8.867 -87.973 1.00 91.06 163 LEU A O 1
ATOM 1336 N N . GLN A 1 164 ? 53.983 7.810 -86.427 1.00 90.12 164 GLN A N 1
ATOM 1337 C CA . GLN A 1 164 ? 54.056 6.484 -87.036 1.00 90.12 164 GLN A CA 1
ATOM 1338 C C . GLN A 1 164 ? 53.400 6.478 -88.421 1.00 90.12 164 GLN A C 1
ATOM 1340 O O . GLN A 1 164 ? 54.026 6.086 -89.402 1.00 90.12 164 GLN A O 1
ATOM 1345 N N . THR A 1 165 ? 52.186 7.022 -88.541 1.00 89.94 165 THR A N 1
ATOM 1346 C CA . THR A 1 165 ? 51.503 7.152 -89.841 1.00 89.94 165 THR A CA 1
ATOM 1347 C C . THR A 1 165 ? 52.275 8.036 -90.826 1.00 89.94 165 THR A C 1
ATOM 1349 O O . THR A 1 165 ? 52.322 7.733 -92.022 1.00 89.94 165 THR A O 1
ATOM 1352 N N . GLN A 1 166 ? 52.928 9.108 -90.357 1.00 90.50 166 GLN A N 1
ATOM 1353 C CA . GLN A 1 166 ? 53.817 9.927 -91.191 1.00 90.50 166 GLN A CA 1
ATOM 1354 C C . GLN A 1 166 ? 55.054 9.154 -91.666 1.00 90.50 166 GLN A C 1
ATOM 1356 O O . GLN A 1 166 ? 55.423 9.272 -92.839 1.00 90.50 166 GLN A O 1
ATOM 1361 N N . LEU A 1 167 ? 55.677 8.366 -90.786 1.00 89.25 167 LEU A N 1
ATOM 1362 C CA . LEU A 1 167 ? 56.820 7.516 -91.114 1.00 89.25 167 LEU A CA 1
ATOM 1363 C C . LEU A 1 167 ? 56.436 6.450 -92.148 1.00 89.25 167 LEU A C 1
ATOM 1365 O O . LEU A 1 167 ? 57.113 6.331 -93.169 1.00 89.25 167 LEU A O 1
ATOM 1369 N N . ASP A 1 168 ? 55.313 5.760 -91.948 1.00 89.06 168 ASP A N 1
ATOM 1370 C CA . ASP A 1 168 ? 54.792 4.749 -92.875 1.00 89.06 168 ASP A CA 1
ATOM 1371 C C . ASP A 1 168 ? 54.513 5.359 -94.260 1.00 89.06 168 ASP A C 1
ATOM 1373 O O . ASP A 1 168 ? 54.917 4.815 -95.292 1.00 89.06 168 ASP A O 1
ATOM 1377 N N . CYS A 1 169 ? 53.910 6.555 -94.301 1.00 87.38 169 CYS A N 1
ATOM 1378 C CA . CYS A 1 169 ? 53.705 7.304 -95.542 1.00 87.38 169 CYS A CA 1
ATOM 1379 C C . CYS A 1 169 ? 55.028 7.694 -96.224 1.00 87.38 169 CYS A C 1
ATOM 1381 O O . CYS A 1 169 ? 55.111 7.700 -97.455 1.00 87.38 169 CYS A O 1
ATOM 1383 N N . ALA A 1 170 ? 56.057 8.073 -95.461 1.00 81.94 170 ALA A N 1
ATOM 1384 C CA . ALA A 1 170 ? 57.371 8.419 -96.001 1.00 81.94 170 ALA A CA 1
ATOM 1385 C C . ALA A 1 170 ? 58.098 7.179 -96.548 1.00 81.94 170 ALA A C 1
ATOM 1387 O O . ALA A 1 170 ? 58.658 7.234 -97.646 1.00 81.94 170 ALA A O 1
ATOM 1388 N N . MET A 1 171 ? 58.022 6.049 -95.840 1.00 83.25 171 MET A N 1
ATOM 1389 C CA . MET A 1 171 ? 58.553 4.760 -96.285 1.00 83.25 171 MET A CA 1
ATOM 1390 C C . MET A 1 171 ? 57.880 4.276 -97.574 1.00 83.25 171 MET A C 1
ATOM 1392 O O . MET A 1 171 ? 58.579 3.897 -98.515 1.00 83.25 171 MET A O 1
ATOM 1396 N N . GLN A 1 172 ? 56.551 4.378 -97.684 1.00 79.88 172 GLN A N 1
ATOM 1397 C CA . GLN A 1 172 ? 55.831 4.061 -98.925 1.00 79.88 172 GLN A CA 1
ATOM 1398 C C . GLN A 1 172 ? 56.261 4.964 -100.093 1.00 79.88 172 GLN A C 1
ATOM 1400 O O . GLN A 1 172 ? 56.469 4.486 -101.208 1.00 79.88 172 GLN A O 1
ATOM 1405 N N . ARG A 1 173 ? 56.472 6.269 -99.859 1.00 78.56 173 ARG A N 1
ATOM 1406 C CA . ARG A 1 173 ? 56.984 7.185 -100.900 1.00 78.56 173 ARG A CA 1
ATOM 1407 C C . ARG A 1 173 ? 58.403 6.836 -101.355 1.00 78.56 173 ARG A C 1
ATOM 1409 O O . ARG A 1 173 ? 58.718 7.040 -102.527 1.00 78.56 173 ARG A O 1
ATOM 1416 N N . LEU A 1 174 ? 59.255 6.330 -100.462 1.00 66.81 174 LEU A N 1
ATOM 1417 C CA . LEU A 1 174 ? 60.601 5.857 -100.805 1.00 66.81 174 LEU A CA 1
ATOM 1418 C C . LEU A 1 174 ? 60.560 4.552 -101.618 1.00 66.81 174 LEU A C 1
ATOM 1420 O O . LEU A 1 174 ? 61.324 4.422 -102.573 1.00 66.81 174 LEU A O 1
ATOM 1424 N N . GLN A 1 175 ? 59.623 3.647 -101.321 1.00 60.06 175 GLN A N 1
ATOM 1425 C CA . GLN A 1 175 ? 59.384 2.430 -102.112 1.00 60.06 175 GLN A CA 1
ATOM 1426 C C . GLN A 1 175 ? 58.847 2.730 -103.526 1.00 60.06 175 GLN A C 1
ATOM 1428 O O . GLN A 1 175 ? 59.162 2.009 -104.465 1.00 60.06 175 GLN A O 1
ATOM 1433 N N . ILE A 1 176 ? 58.099 3.825 -103.717 1.00 57.47 176 ILE A N 1
ATOM 1434 C CA . ILE A 1 176 ? 57.608 4.269 -105.041 1.00 57.47 176 ILE A CA 1
ATOM 1435 C C . ILE A 1 176 ? 58.700 5.010 -105.849 1.00 57.47 176 ILE A C 1
ATOM 1437 O O . ILE A 1 176 ? 58.633 5.079 -107.075 1.00 57.47 176 ILE A O 1
ATOM 1441 N N . LYS A 1 177 ? 59.741 5.544 -105.191 1.00 52.78 177 LYS A N 1
ATOM 1442 C CA . LYS A 1 177 ? 60.869 6.264 -105.823 1.00 52.78 177 LYS A CA 1
ATOM 1443 C C . LYS A 1 177 ? 62.046 5.375 -106.244 1.00 52.78 177 LYS A C 1
ATOM 1445 O O . LYS A 1 177 ? 63.067 5.907 -106.672 1.00 52.78 177 LYS A O 1
ATOM 1450 N N . THR A 1 178 ? 61.912 4.052 -106.172 1.00 41.69 178 THR A N 1
ATOM 1451 C CA . THR A 1 178 ? 62.810 3.106 -106.854 1.00 41.69 178 THR A CA 1
ATOM 1452 C C . THR A 1 178 ? 62.173 2.737 -108.203 1.00 41.69 178 THR A C 1
ATOM 1454 O O . THR A 1 178 ? 61.240 1.936 -108.231 1.00 41.69 178 THR A O 1
ATOM 1457 N N . PRO A 1 179 ? 62.585 3.339 -109.337 1.00 42.06 179 PRO A N 1
ATOM 1458 C CA . PRO A 1 179 ? 61.942 3.078 -110.613 1.00 42.06 179 PRO A CA 1
ATOM 1459 C C . PRO A 1 179 ? 62.473 1.770 -111.203 1.00 42.06 179 PRO A C 1
ATOM 1461 O O . PRO A 1 179 ? 63.625 1.669 -111.618 1.00 42.06 179 PRO A O 1
ATOM 1464 N N . SER A 1 180 ? 61.589 0.779 -111.274 1.00 36.34 180 SER A N 1
ATOM 1465 C CA . SER A 1 180 ? 61.666 -0.323 -112.229 1.00 36.34 180 SER A CA 1
ATOM 1466 C C . SER A 1 180 ? 60.815 0.037 -113.451 1.00 36.34 180 SER A C 1
ATOM 1468 O O . SER A 1 180 ? 59.589 -0.024 -113.390 1.00 36.34 180 SER A O 1
ATOM 1470 N N . ASN A 1 181 ? 61.472 0.493 -114.523 1.00 35.25 181 ASN A N 1
ATOM 1471 C CA . ASN A 1 181 ? 61.055 0.415 -115.935 1.00 35.25 181 ASN A CA 1
ATOM 1472 C C . ASN A 1 181 ? 62.137 1.132 -116.764 1.00 35.25 181 ASN A C 1
ATOM 1474 O O . ASN A 1 181 ? 62.369 2.312 -116.546 1.00 35.25 181 ASN A O 1
ATOM 1478 N N . GLY A 1 182 ? 62.851 0.566 -117.729 1.00 34.34 182 GLY A N 1
ATOM 1479 C CA . GLY A 1 182 ? 62.893 -0.751 -118.350 1.00 34.34 182 GLY A CA 1
ATOM 1480 C C . GLY A 1 182 ? 63.882 -0.636 -119.525 1.00 34.34 182 GLY A C 1
ATOM 1481 O O . GLY A 1 182 ? 63.914 0.398 -120.190 1.00 34.34 182 GLY A O 1
ATOM 1482 N N . GLY A 1 183 ? 64.717 -1.656 -119.755 1.00 32.72 183 GLY A N 1
ATOM 1483 C CA . GLY A 1 183 ? 65.686 -1.675 -120.863 1.00 32.72 183 GLY A CA 1
ATOM 1484 C C . GLY A 1 183 ? 66.906 -2.564 -120.602 1.00 32.72 183 GLY A C 1
ATOM 1485 O O . GLY A 1 183 ? 67.974 -2.068 -120.277 1.00 32.72 183 GLY A O 1
ATOM 1486 N N . ASN A 1 184 ? 66.703 -3.876 -120.721 1.00 37.31 184 ASN A N 1
ATOM 1487 C CA . ASN A 1 184 ? 67.662 -4.992 -120.612 1.00 37.31 184 ASN A CA 1
ATOM 1488 C C . ASN A 1 184 ? 68.938 -4.853 -121.492 1.00 37.31 184 ASN A C 1
ATOM 1490 O O . ASN A 1 184 ? 68.888 -4.097 -122.461 1.00 37.31 184 ASN A O 1
ATOM 1494 N N . PRO A 1 185 ? 70.030 -5.636 -121.270 1.00 50.62 185 PRO A N 1
ATOM 1495 C CA . PRO A 1 185 ? 69.972 -7.017 -120.774 1.00 50.62 185 PRO A CA 1
ATOM 1496 C C . PRO A 1 185 ? 71.032 -7.463 -119.757 1.00 50.62 185 PRO A C 1
ATOM 1498 O O . PRO A 1 185 ? 72.099 -6.882 -119.613 1.00 50.62 185 PRO A O 1
ATOM 1501 N N . SER A 1 186 ? 70.727 -8.624 -119.166 1.00 41.75 186 SER A N 1
ATOM 1502 C CA . SER A 1 186 ? 71.657 -9.525 -118.487 1.00 41.75 186 SER A CA 1
ATOM 1503 C C . SER A 1 186 ? 72.208 -9.008 -117.161 1.00 41.75 186 SER A C 1
ATOM 1505 O O . SER A 1 186 ? 73.265 -8.400 -117.150 1.00 41.75 186 SER A O 1
ATOM 1507 N N . VAL A 1 187 ? 71.552 -9.356 -116.050 1.00 37.75 187 VAL A N 1
ATOM 1508 C CA . VAL A 1 187 ? 72.074 -10.347 -115.089 1.00 37.75 187 VAL A CA 1
ATOM 1509 C C . VAL A 1 187 ? 70.885 -10.902 -114.294 1.00 37.75 187 VAL A C 1
ATOM 1511 O O . VAL A 1 187 ? 70.156 -10.178 -113.625 1.00 37.75 187 VAL A O 1
ATOM 1514 N N . ASP A 1 188 ? 70.674 -12.200 -114.477 1.00 41.41 188 ASP A N 1
ATOM 1515 C CA . ASP A 1 188 ? 70.192 -13.181 -113.508 1.00 41.41 188 ASP A CA 1
ATOM 1516 C C . ASP A 1 188 ? 69.961 -12.672 -112.069 1.00 41.41 188 ASP A C 1
ATOM 1518 O O . ASP A 1 188 ? 70.915 -12.316 -111.388 1.00 41.41 188 ASP A O 1
ATOM 1522 N N . LEU A 1 189 ? 68.705 -12.667 -111.599 1.00 42.59 189 LEU A N 1
ATOM 1523 C CA . LEU A 1 189 ? 68.336 -12.974 -110.206 1.00 42.59 189 LEU A CA 1
ATOM 1524 C C . LEU A 1 189 ? 66.810 -12.997 -110.042 1.00 42.59 189 LEU A C 1
ATOM 1526 O O . LEU A 1 189 ? 66.163 -12.035 -109.642 1.00 42.59 189 LEU A O 1
ATOM 1530 N N . GLY A 1 190 ? 66.254 -14.169 -110.344 1.00 39.41 190 GLY A N 1
ATOM 1531 C CA . GLY A 1 190 ? 65.256 -14.834 -109.512 1.00 39.41 190 GLY A CA 1
ATOM 1532 C C . GLY A 1 190 ? 64.047 -14.027 -109.041 1.00 39.41 190 GLY A C 1
ATOM 1533 O O . GLY A 1 190 ? 64.044 -13.482 -107.938 1.00 39.41 190 GLY A O 1
ATOM 1534 N N . LEU A 1 191 ? 62.937 -14.214 -109.760 1.00 45.75 191 LEU A N 1
ATOM 1535 C CA . LEU A 1 191 ? 61.654 -14.474 -109.111 1.00 45.75 191 LEU A CA 1
ATOM 1536 C C . LEU A 1 191 ? 61.875 -15.486 -107.973 1.00 45.75 191 LEU A C 1
ATOM 1538 O O . LEU A 1 191 ? 61.965 -16.693 -108.195 1.00 45.75 191 LEU A O 1
ATOM 1542 N N . LYS A 1 192 ? 61.960 -15.002 -106.740 1.00 41.41 192 LYS A N 1
ATOM 1543 C CA . LYS A 1 192 ? 61.738 -15.818 -105.555 1.00 41.41 192 LYS A CA 1
ATOM 1544 C C . LYS A 1 192 ? 60.431 -15.333 -104.953 1.00 41.41 192 LYS A C 1
ATOM 1546 O O . LYS A 1 192 ? 60.426 -14.362 -104.205 1.00 41.41 192 LYS A O 1
ATOM 1551 N N . SER A 1 193 ? 59.336 -16.017 -105.321 1.00 42.16 193 SER A N 1
ATOM 1552 C CA . SER A 1 193 ? 58.328 -16.522 -104.372 1.00 42.16 193 SER A CA 1
ATOM 1553 C C . SER A 1 193 ? 58.685 -16.072 -102.975 1.00 42.16 193 SER A C 1
ATOM 1555 O O . SER A 1 193 ? 59.695 -16.595 -102.503 1.00 42.16 193 SER A O 1
ATOM 1557 N N . THR A 1 194 ? 57.935 -15.118 -102.404 1.00 41.53 194 THR A N 1
ATOM 1558 C CA . THR A 1 194 ? 58.150 -14.501 -101.088 1.00 41.53 194 THR A CA 1
ATOM 1559 C C . THR A 1 194 ? 58.728 -15.552 -100.162 1.00 41.53 194 THR A C 1
ATOM 1561 O O . THR A 1 194 ? 58.017 -16.387 -99.600 1.00 41.53 194 THR A O 1
ATOM 1564 N N . ARG A 1 195 ? 60.061 -15.625 -100.133 1.00 46.47 195 ARG A N 1
ATOM 1565 C CA . ARG A 1 195 ? 60.756 -16.561 -99.278 1.00 46.47 195 ARG A CA 1
ATOM 1566 C C . ARG A 1 195 ? 60.587 -15.860 -97.968 1.00 46.47 195 ARG A C 1
ATOM 1568 O O . ARG A 1 195 ? 61.227 -14.839 -97.759 1.00 46.47 195 ARG A O 1
ATOM 1575 N N . VAL A 1 196 ? 59.642 -16.370 -97.188 1.00 50.12 196 VAL A N 1
ATOM 1576 C CA . VAL A 1 196 ? 59.646 -16.325 -95.738 1.00 50.12 196 VAL A CA 1
ATOM 1577 C C . VAL A 1 196 ? 61.114 -16.297 -95.309 1.00 50.12 196 VAL A C 1
ATOM 1579 O O . VAL A 1 196 ? 61.794 -17.325 -95.334 1.00 50.12 196 VAL A O 1
ATOM 1582 N N . THR A 1 197 ? 61.653 -15.097 -95.100 1.00 57.12 197 THR A N 1
ATOM 1583 C CA . THR A 1 197 ? 63.017 -14.938 -94.624 1.00 57.12 197 THR A CA 1
ATOM 1584 C C . THR A 1 197 ? 62.977 -15.403 -93.176 1.00 57.12 197 THR A C 1
ATOM 1586 O O . THR A 1 197 ? 62.016 -15.077 -92.474 1.00 57.12 197 THR A O 1
ATOM 1589 N N . PRO A 1 198 ? 63.954 -16.204 -92.727 1.00 64.56 198 PRO A N 1
ATOM 1590 C CA . PRO A 1 198 ? 64.002 -16.678 -91.345 1.00 64.56 198 PRO A CA 1
ATOM 1591 C C . PRO A 1 198 ? 63.780 -15.542 -90.334 1.00 64.56 198 PRO A C 1
ATOM 1593 O O . PRO A 1 198 ? 63.013 -15.712 -89.397 1.00 64.56 198 PRO A O 1
ATOM 1596 N N . GLU A 1 199 ? 64.324 -14.360 -90.629 1.00 70.31 199 GLU A N 1
ATOM 1597 C CA . GLU A 1 199 ? 64.179 -13.119 -89.859 1.00 70.31 199 GLU A CA 1
ATOM 1598 C C . GLU A 1 199 ? 62.716 -12.658 -89.699 1.00 70.31 199 GLU A C 1
ATOM 1600 O O . GLU A 1 199 ? 62.285 -12.379 -88.591 1.00 70.31 199 GLU A O 1
ATOM 1605 N N . PHE A 1 200 ? 61.891 -12.673 -90.755 1.00 75.25 200 PHE A N 1
ATOM 1606 C CA . PHE A 1 200 ? 60.476 -12.272 -90.655 1.00 75.25 200 PHE A CA 1
ATOM 1607 C C . PHE A 1 200 ? 59.640 -13.261 -89.823 1.00 75.25 200 PHE A C 1
ATOM 1609 O O . PHE A 1 200 ? 58.681 -12.880 -89.151 1.00 75.25 200 PHE A O 1
ATOM 1616 N N . VAL A 1 201 ? 59.995 -14.551 -89.857 1.00 78.12 201 VAL A N 1
ATOM 1617 C CA . VAL A 1 201 ? 59.372 -15.565 -88.987 1.00 78.12 201 VAL A CA 1
ATOM 1618 C C . VAL A 1 201 ? 59.816 -15.387 -87.546 1.00 78.12 201 VAL A C 1
ATOM 1620 O O . VAL A 1 201 ? 59.007 -15.592 -86.646 1.00 78.12 201 VAL A O 1
ATOM 1623 N N . GLU A 1 202 ? 61.079 -15.035 -87.321 1.00 80.75 202 GLU A N 1
ATOM 1624 C CA . GLU A 1 202 ? 61.610 -14.735 -85.993 1.00 80.75 202 GLU A CA 1
ATOM 1625 C C . GLU A 1 202 ? 60.967 -13.477 -85.398 1.00 80.75 202 GLU A C 1
ATOM 1627 O O . GLU A 1 202 ? 60.531 -13.535 -84.250 1.00 80.75 202 GLU A O 1
ATOM 1632 N N . ASP A 1 203 ? 60.772 -12.414 -86.182 1.00 83.06 203 ASP A N 1
ATOM 1633 C CA . ASP A 1 203 ? 60.068 -11.199 -85.752 1.00 83.06 203 ASP A CA 1
ATOM 1634 C C . ASP A 1 203 ? 58.606 -11.491 -85.389 1.00 83.06 203 ASP A C 1
ATOM 1636 O O . ASP A 1 203 ? 58.143 -11.126 -84.310 1.00 83.06 203 ASP A O 1
ATOM 1640 N N . LEU A 1 204 ? 57.875 -12.231 -86.234 1.00 83.81 204 LEU A N 1
ATOM 1641 C CA . LEU A 1 204 ? 56.505 -12.658 -85.926 1.00 83.81 204 LEU A CA 1
ATOM 1642 C C . LEU A 1 204 ? 56.439 -13.562 -84.691 1.00 83.81 204 LEU A C 1
ATOM 1644 O O . LEU A 1 204 ? 55.494 -13.462 -83.910 1.00 83.81 204 LEU A O 1
ATOM 1648 N N . ARG A 1 205 ? 57.424 -14.446 -84.493 1.00 86.50 205 ARG A N 1
ATOM 1649 C CA . ARG A 1 205 ? 57.519 -15.273 -83.280 1.00 86.50 205 ARG A CA 1
ATOM 1650 C C . ARG A 1 205 ? 57.747 -14.411 -82.047 1.00 86.50 205 ARG A C 1
ATOM 1652 O O . ARG A 1 205 ? 57.054 -14.612 -81.055 1.00 86.50 205 ARG A O 1
ATOM 1659 N N . PHE A 1 206 ? 58.646 -13.435 -82.127 1.00 88.69 206 PHE A N 1
ATOM 1660 C CA . PHE A 1 206 ? 58.908 -12.503 -81.038 1.00 88.69 206 PHE A CA 1
ATOM 1661 C C . PHE A 1 206 ? 57.670 -11.660 -80.709 1.00 88.69 206 PHE A C 1
ATOM 1663 O O . PHE A 1 206 ? 57.325 -11.502 -79.539 1.00 88.69 206 PHE A O 1
ATOM 1670 N N . GLU A 1 207 ? 56.944 -11.185 -81.723 1.00 89.50 207 GLU A N 1
ATOM 1671 C CA . GLU A 1 207 ? 55.696 -10.439 -81.554 1.00 89.50 207 GLU A CA 1
ATOM 1672 C C . GLU A 1 207 ? 54.614 -11.305 -80.883 1.00 89.50 207 GLU A C 1
ATOM 1674 O O . GLU A 1 207 ? 53.964 -10.873 -79.929 1.00 89.50 207 GLU A O 1
ATOM 1679 N N . VAL A 1 208 ? 54.450 -12.557 -81.327 1.00 90.25 208 VAL A N 1
ATOM 1680 C CA . VAL A 1 208 ? 53.511 -13.525 -80.735 1.00 90.25 208 VAL A CA 1
ATOM 1681 C C . VAL A 1 208 ? 53.885 -13.849 -79.289 1.00 90.25 208 VAL A C 1
ATOM 1683 O O . VAL A 1 208 ? 53.003 -13.875 -78.429 1.00 90.25 208 VAL A O 1
ATOM 1686 N N . ASP A 1 209 ? 55.169 -14.038 -78.985 1.00 91.31 209 ASP A N 1
ATOM 1687 C CA . ASP A 1 209 ? 55.644 -14.272 -77.618 1.00 91.31 209 ASP A CA 1
ATOM 1688 C C . ASP A 1 209 ? 55.444 -13.033 -76.730 1.00 91.31 209 ASP A C 1
ATOM 1690 O O . ASP A 1 209 ? 55.035 -13.150 -75.567 1.00 91.31 209 ASP A O 1
ATOM 1694 N N . ARG A 1 210 ? 55.625 -11.825 -77.278 1.00 93.75 210 ARG A N 1
ATOM 1695 C CA . ARG A 1 210 ? 55.317 -10.561 -76.594 1.00 93.75 210 ARG A CA 1
ATOM 1696 C C . ARG A 1 210 ? 53.822 -10.430 -76.292 1.00 93.75 210 ARG A C 1
ATOM 1698 O O . ARG A 1 210 ? 53.449 -10.068 -75.179 1.00 93.75 210 ARG A O 1
ATOM 1705 N N . TYR A 1 211 ? 52.948 -10.771 -77.237 1.00 94.38 211 TYR A N 1
ATOM 1706 C CA . TYR A 1 211 ? 51.503 -10.781 -76.992 1.00 94.38 211 TYR A CA 1
ATOM 1707 C C . TYR A 1 211 ? 51.087 -11.858 -75.997 1.00 94.38 211 TYR A C 1
ATOM 1709 O O . TYR A 1 211 ? 50.242 -11.603 -75.142 1.00 94.38 211 TYR A O 1
ATOM 1717 N N . ARG A 1 212 ? 51.696 -13.044 -76.054 1.00 94.00 212 ARG A N 1
ATOM 1718 C CA . ARG A 1 212 ? 51.413 -14.130 -75.114 1.00 94.00 212 ARG A CA 1
ATOM 1719 C C . ARG A 1 212 ? 51.809 -13.750 -73.690 1.00 94.00 212 ARG A C 1
ATOM 1721 O O . ARG A 1 212 ? 51.039 -13.974 -72.761 1.00 94.00 212 ARG A O 1
ATOM 1728 N N . THR A 1 213 ? 52.975 -13.132 -73.519 1.00 94.00 213 THR A N 1
ATOM 1729 C CA . THR A 1 213 ? 53.425 -12.631 -72.212 1.00 94.00 213 THR A CA 1
ATOM 1730 C C . THR A 1 213 ? 52.546 -11.489 -71.704 1.00 94.00 213 THR A C 1
ATOM 1732 O O . THR A 1 213 ? 52.141 -11.527 -70.543 1.00 94.00 213 THR A O 1
ATOM 1735 N N . ALA A 1 214 ? 52.171 -10.531 -72.556 1.00 92.81 214 ALA A N 1
ATOM 1736 C CA . ALA A 1 214 ? 51.238 -9.460 -72.196 1.00 92.81 214 ALA A CA 1
ATOM 1737 C C . ALA A 1 214 ? 49.842 -9.995 -71.822 1.00 92.81 214 ALA A C 1
ATOM 1739 O O . ALA A 1 214 ? 49.247 -9.546 -70.843 1.00 92.81 214 ALA A O 1
ATOM 1740 N N . PHE A 1 215 ? 49.335 -10.995 -72.550 1.00 94.31 215 PHE A N 1
ATOM 1741 C CA . PHE A 1 215 ? 48.066 -11.658 -72.250 1.00 94.31 215 PHE A CA 1
ATOM 1742 C C . PHE A 1 215 ? 48.106 -12.376 -70.897 1.00 94.31 215 PHE A C 1
ATOM 1744 O O . PHE A 1 215 ? 47.206 -12.192 -70.082 1.00 94.31 215 PHE A O 1
ATOM 1751 N N . GLU A 1 216 ? 49.163 -13.143 -70.614 1.00 95.38 216 GLU A N 1
ATOM 1752 C CA . GLU A 1 216 ? 49.326 -13.809 -69.315 1.00 95.38 216 GLU A CA 1
ATOM 1753 C C . GLU A 1 216 ? 49.448 -12.803 -68.159 1.00 95.38 216 GLU A C 1
ATOM 1755 O O . GLU A 1 216 ? 48.929 -13.040 -67.067 1.00 95.38 216 GLU A O 1
ATOM 1760 N N . GLN A 1 217 ? 50.085 -11.649 -68.381 1.00 95.19 217 GLN A N 1
ATOM 1761 C CA . GLN A 1 217 ? 50.126 -10.567 -67.392 1.00 95.19 217 GLN A CA 1
ATOM 1762 C C . GLN A 1 217 ? 48.739 -9.955 -67.155 1.00 95.19 217 GLN A C 1
ATOM 1764 O O . GLN A 1 217 ? 48.329 -9.806 -66.004 1.00 95.19 217 GLN A O 1
ATOM 1769 N N . ALA A 1 218 ? 47.992 -9.648 -68.219 1.00 94.38 218 ALA A N 1
ATOM 1770 C CA . ALA A 1 218 ? 46.637 -9.108 -68.120 1.00 94.38 218 ALA A CA 1
ATOM 1771 C C . ALA A 1 218 ? 45.674 -10.094 -67.441 1.00 94.38 218 ALA A C 1
ATOM 1773 O O . ALA A 1 218 ? 44.880 -9.692 -66.592 1.00 94.38 218 ALA A O 1
ATOM 1774 N N . LYS A 1 219 ? 45.790 -11.392 -67.748 1.00 96.44 219 LYS A N 1
ATOM 1775 C CA . LYS A 1 219 ? 45.028 -12.461 -67.096 1.00 96.44 219 LYS A CA 1
ATOM 1776 C C . LYS A 1 219 ? 45.289 -12.498 -65.590 1.00 96.44 219 LYS A C 1
ATOM 1778 O O . LYS A 1 219 ? 44.337 -12.487 -64.818 1.00 96.44 219 LYS A O 1
ATOM 1783 N N . LYS A 1 220 ? 46.558 -12.455 -65.166 1.00 96.44 220 LYS A N 1
ATOM 1784 C CA . LYS A 1 220 ? 46.920 -12.410 -63.738 1.00 96.44 220 LYS A CA 1
ATOM 1785 C C . LYS A 1 220 ? 46.383 -11.165 -63.033 1.00 96.44 220 LYS A C 1
ATOM 1787 O O . LYS A 1 220 ? 45.949 -11.261 -61.889 1.00 96.44 220 LYS A O 1
ATOM 1792 N N . LEU A 1 221 ? 46.408 -10.004 -63.692 1.00 96.06 221 LEU A N 1
ATOM 1793 C CA . LEU A 1 221 ? 45.827 -8.778 -63.137 1.00 96.06 221 LEU A CA 1
ATOM 1794 C C . LEU A 1 221 ? 44.310 -8.894 -62.982 1.00 96.06 221 LEU A C 1
ATOM 1796 O O . LEU A 1 221 ? 43.785 -8.507 -61.942 1.00 96.06 221 LEU A O 1
ATOM 1800 N N . LEU A 1 222 ? 43.621 -9.462 -63.975 1.00 95.25 222 LEU A N 1
ATOM 1801 C CA . LEU A 1 222 ? 42.180 -9.683 -63.908 1.00 95.25 222 LEU A CA 1
ATOM 1802 C C . LEU A 1 222 ? 41.815 -10.664 -62.788 1.00 95.25 222 LEU A C 1
ATOM 1804 O O . LEU A 1 222 ? 40.932 -10.357 -61.997 1.00 95.25 222 LEU A O 1
ATOM 1808 N N . GLU A 1 223 ? 42.529 -11.788 -62.671 1.00 95.94 223 GLU A N 1
ATOM 1809 C CA . GLU A 1 223 ? 42.348 -12.767 -61.589 1.00 95.94 223 GLU A CA 1
ATOM 1810 C C . GLU A 1 223 ? 42.578 -12.129 -60.204 1.00 95.94 223 GLU A C 1
ATOM 1812 O O . GLU A 1 223 ? 41.795 -12.332 -59.270 1.00 95.94 223 GLU A O 1
ATOM 1817 N N . ALA A 1 224 ? 43.613 -11.290 -60.074 1.00 95.38 224 ALA A N 1
ATOM 1818 C CA . ALA A 1 224 ? 43.889 -10.550 -58.845 1.00 95.38 224 ALA A CA 1
ATOM 1819 C C . ALA A 1 224 ? 42.792 -9.521 -58.515 1.00 95.38 224 ALA A C 1
ATOM 1821 O O . ALA A 1 224 ? 42.433 -9.363 -57.345 1.00 95.38 224 ALA A O 1
ATOM 1822 N N . GLU A 1 225 ? 42.243 -8.834 -59.521 1.00 94.38 225 GLU A N 1
ATOM 1823 C CA . GLU A 1 225 ? 41.129 -7.898 -59.346 1.00 94.38 225 GLU A CA 1
ATOM 1824 C C . GLU A 1 225 ? 39.845 -8.626 -58.944 1.00 94.38 225 GLU A C 1
ATOM 1826 O O . GLU A 1 225 ? 39.173 -8.203 -58.005 1.00 94.38 225 GLU A O 1
ATOM 1831 N N . THR A 1 226 ? 39.533 -9.759 -59.583 1.00 94.06 226 THR A N 1
ATOM 1832 C CA . THR A 1 226 ? 38.360 -10.570 -59.231 1.00 94.06 226 THR A CA 1
ATOM 1833 C C . THR A 1 226 ? 38.446 -11.080 -57.800 1.00 94.06 226 THR A C 1
ATOM 1835 O O . THR A 1 226 ? 37.490 -10.919 -57.045 1.00 94.06 226 THR A O 1
ATOM 1838 N N . HIS A 1 227 ? 39.609 -11.578 -57.367 1.00 95.12 227 HIS A N 1
ATOM 1839 C CA . HIS A 1 227 ? 39.797 -11.993 -55.977 1.00 95.12 227 HIS A CA 1
ATOM 1840 C C . HIS A 1 227 ? 39.677 -10.827 -54.991 1.00 95.12 227 HIS A C 1
ATOM 1842 O O . HIS A 1 227 ? 39.133 -10.991 -53.896 1.00 95.12 227 HIS A O 1
ATOM 1848 N N . ARG A 1 228 ? 40.142 -9.626 -55.361 1.00 96.12 228 ARG A N 1
ATOM 1849 C CA . ARG A 1 228 ? 39.962 -8.430 -54.528 1.00 96.12 228 ARG A CA 1
ATOM 1850 C C . ARG A 1 228 ? 38.488 -8.041 -54.417 1.00 96.12 228 ARG A C 1
ATOM 1852 O O . ARG A 1 228 ? 38.025 -7.762 -53.312 1.00 96.12 228 ARG A O 1
ATOM 1859 N N . ALA A 1 229 ? 37.753 -8.060 -55.528 1.00 94.06 229 ALA A N 1
ATOM 1860 C CA . ALA A 1 229 ? 36.326 -7.759 -55.565 1.00 94.06 229 ALA A CA 1
ATOM 1861 C C . ALA A 1 229 ? 35.507 -8.768 -54.742 1.00 94.06 229 ALA A C 1
ATOM 1863 O O . ALA A 1 229 ? 34.670 -8.364 -53.935 1.00 94.06 229 ALA A O 1
ATOM 1864 N N . GLU A 1 230 ? 35.795 -10.066 -54.866 1.00 95.81 230 GLU A N 1
ATOM 1865 C CA . GLU A 1 230 ? 35.187 -11.124 -54.048 1.00 95.81 230 GLU A CA 1
ATOM 1866 C C . GLU A 1 230 ? 35.483 -10.929 -52.556 1.00 95.81 230 GLU A C 1
ATOM 1868 O O . GLU A 1 230 ? 34.580 -11.030 -51.721 1.00 95.81 230 GLU A O 1
ATOM 1873 N N . GLY A 1 231 ? 36.730 -10.585 -52.212 1.00 95.56 231 GLY A N 1
ATOM 1874 C CA . GLY A 1 231 ? 37.132 -10.281 -50.840 1.00 95.56 231 GLY A CA 1
ATOM 1875 C C . GLY A 1 231 ? 36.378 -9.086 -50.247 1.00 95.56 231 GLY A C 1
ATOM 1876 O O . GLY A 1 231 ? 35.927 -9.149 -49.102 1.00 95.56 231 GLY A O 1
ATOM 1877 N N . LEU A 1 232 ? 36.189 -8.014 -51.023 1.00 94.94 232 LEU A N 1
ATOM 1878 C CA . LEU A 1 232 ? 35.399 -6.849 -50.611 1.00 94.94 232 LEU A CA 1
ATOM 1879 C C . LEU A 1 232 ? 33.911 -7.191 -50.463 1.00 94.94 232 LEU A C 1
ATOM 1881 O O . LEU A 1 232 ? 33.306 -6.831 -49.454 1.00 94.94 232 LEU A O 1
ATOM 1885 N N . ALA A 1 233 ? 33.333 -7.940 -51.405 1.00 95.06 233 ALA A N 1
ATOM 1886 C CA . ALA A 1 233 ? 31.938 -8.372 -51.337 1.00 95.06 233 ALA A CA 1
ATOM 1887 C C . ALA A 1 233 ? 31.673 -9.272 -50.116 1.00 95.06 233 ALA A C 1
ATOM 1889 O O . ALA A 1 233 ? 30.653 -9.128 -49.437 1.00 95.06 233 ALA A O 1
ATOM 1890 N N . ALA A 1 234 ? 32.604 -10.175 -49.791 1.00 95.25 234 ALA A N 1
ATOM 1891 C CA . ALA A 1 234 ? 32.517 -11.014 -48.600 1.00 95.25 234 ALA A CA 1
ATOM 1892 C C . ALA A 1 234 ? 32.571 -10.187 -47.304 1.00 95.25 234 ALA A C 1
ATOM 1894 O O . ALA A 1 234 ? 31.780 -10.439 -46.392 1.00 95.25 234 ALA A O 1
ATOM 1895 N N . ARG A 1 235 ? 33.448 -9.173 -47.236 1.00 95.56 235 ARG A N 1
ATOM 1896 C CA . ARG A 1 235 ? 33.526 -8.243 -46.094 1.00 95.56 235 ARG A CA 1
ATOM 1897 C C . ARG A 1 235 ? 32.241 -7.439 -45.927 1.00 95.56 235 ARG A C 1
ATOM 1899 O O . ARG A 1 235 ? 31.655 -7.479 -44.853 1.00 95.56 235 ARG A O 1
ATOM 1906 N N . GLN A 1 236 ? 31.737 -6.827 -46.997 1.00 95.50 236 GLN A N 1
ATOM 1907 C CA . GLN A 1 236 ? 30.475 -6.080 -46.960 1.00 95.50 236 GLN A CA 1
ATOM 1908 C C . GLN A 1 236 ? 29.299 -6.960 -46.520 1.00 95.50 236 GLN A C 1
ATOM 1910 O O . GLN A 1 236 ? 28.455 -6.539 -45.733 1.00 95.50 236 GLN A O 1
ATOM 1915 N N . LYS A 1 237 ? 29.244 -8.215 -46.985 1.00 96.31 237 LYS A N 1
ATOM 1916 C CA . LYS A 1 237 ? 28.208 -9.171 -46.570 1.00 96.31 237 LYS A CA 1
ATOM 1917 C C . LYS A 1 237 ? 28.306 -9.528 -45.084 1.00 96.31 237 LYS A C 1
ATOM 1919 O O . LYS A 1 237 ? 27.275 -9.708 -44.439 1.00 96.31 237 LYS A O 1
ATOM 1924 N N . MET A 1 238 ? 29.520 -9.657 -44.550 1.00 95.88 238 MET A N 1
ATOM 1925 C CA . MET A 1 238 ? 29.759 -9.891 -43.123 1.00 95.88 238 MET A CA 1
ATOM 1926 C C . MET A 1 238 ? 29.351 -8.681 -42.280 1.00 95.88 238 MET A C 1
ATOM 1928 O O . MET A 1 238 ? 28.593 -8.845 -41.329 1.00 95.88 238 MET A O 1
ATOM 1932 N N . GLU A 1 239 ? 29.783 -7.480 -42.660 1.00 95.62 239 GLU A N 1
ATOM 1933 C CA . GLU A 1 239 ? 29.430 -6.226 -41.980 1.00 95.62 239 GLU A CA 1
ATOM 1934 C C . GLU A 1 239 ? 27.917 -6.005 -41.978 1.00 95.62 239 GLU A C 1
ATOM 1936 O O . GLU A 1 239 ? 27.327 -5.744 -40.933 1.00 95.62 239 GLU A O 1
ATOM 1941 N N . LYS A 1 240 ? 27.254 -6.218 -43.122 1.00 95.94 240 LYS A N 1
ATOM 1942 C CA . LYS A 1 240 ? 25.794 -6.127 -43.222 1.00 95.94 240 LYS A CA 1
ATOM 1943 C C . LYS A 1 240 ? 25.093 -7.050 -42.223 1.00 95.94 240 LYS A C 1
ATOM 1945 O O . LYS A 1 240 ? 24.189 -6.607 -41.524 1.00 95.94 240 LYS A O 1
ATOM 1950 N N . ARG A 1 241 ? 25.530 -8.310 -42.116 1.00 96.31 241 ARG A N 1
ATOM 1951 C CA . ARG A 1 241 ? 24.970 -9.264 -41.142 1.00 96.31 241 ARG A CA 1
ATOM 1952 C C . ARG A 1 241 ? 25.209 -8.824 -39.700 1.00 96.31 241 ARG A C 1
ATOM 1954 O O . ARG A 1 241 ? 24.323 -8.996 -38.873 1.00 96.31 241 ARG A O 1
ATOM 1961 N N . GLN A 1 242 ? 26.379 -8.264 -39.396 1.00 96.31 242 GLN A N 1
ATOM 1962 C CA . GLN A 1 242 ? 26.675 -7.742 -38.059 1.00 96.31 242 GLN A CA 1
ATOM 1963 C C . GLN A 1 242 ? 25.744 -6.582 -37.695 1.00 96.31 242 GLN A C 1
ATOM 1965 O O . GLN A 1 242 ? 25.195 -6.575 -36.596 1.00 96.31 242 GLN A O 1
ATOM 1970 N N . PHE A 1 243 ? 25.507 -5.648 -38.621 1.00 96.62 243 PHE A N 1
ATOM 1971 C CA . PHE A 1 243 ? 24.567 -4.549 -38.400 1.00 96.62 243 PHE A CA 1
ATOM 1972 C C . PHE A 1 243 ? 23.119 -5.028 -38.268 1.00 96.62 243 PHE A C 1
ATOM 1974 O O . PHE A 1 243 ? 22.412 -4.558 -37.385 1.00 96.62 243 PHE A O 1
ATOM 1981 N N . GLU A 1 244 ? 22.679 -5.985 -39.090 1.00 96.44 244 GLU A N 1
ATOM 1982 C CA . GLU A 1 244 ? 21.339 -6.583 -38.978 1.00 96.44 244 GLU A CA 1
ATOM 1983 C C . GLU A 1 244 ? 21.138 -7.271 -37.620 1.00 96.44 244 GLU A C 1
ATOM 1985 O O . GLU A 1 244 ? 20.095 -7.120 -36.987 1.00 96.44 244 GLU A O 1
ATOM 1990 N N . GLU A 1 245 ? 22.149 -7.991 -37.135 1.00 97.12 245 GLU A N 1
ATOM 1991 C CA . GLU A 1 245 ? 22.089 -8.661 -35.838 1.00 97.12 245 GLU A CA 1
ATOM 1992 C C . GLU A 1 245 ? 22.108 -7.661 -34.670 1.00 97.12 245 GLU A C 1
ATOM 1994 O O . GLU A 1 245 ? 21.404 -7.849 -33.679 1.00 97.12 245 GLU A O 1
ATOM 1999 N N . GLN A 1 246 ? 22.892 -6.584 -34.769 1.00 94.94 246 GLN A N 1
ATOM 2000 C CA . GLN A 1 246 ? 22.864 -5.489 -33.794 1.00 94.94 246 GLN A CA 1
ATOM 2001 C C . GLN A 1 246 ? 21.503 -4.793 -33.779 1.00 94.94 246 GLN A C 1
ATOM 2003 O O . GLN A 1 246 ? 20.940 -4.599 -32.705 1.00 94.94 246 GLN A O 1
ATOM 2008 N N . LEU A 1 247 ? 20.940 -4.493 -34.951 1.00 95.19 247 LEU A N 1
ATOM 2009 C CA . LEU A 1 247 ? 19.620 -3.884 -35.068 1.00 95.19 247 LEU A CA 1
ATOM 2010 C C . LEU A 1 247 ? 18.550 -4.764 -34.412 1.00 95.19 247 LEU A C 1
ATOM 2012 O O . LEU A 1 247 ? 17.791 -4.273 -33.585 1.00 95.19 247 LEU A O 1
ATOM 2016 N N . ALA A 1 248 ? 18.543 -6.070 -34.694 1.00 95.38 248 ALA A N 1
ATOM 2017 C CA . ALA A 1 248 ? 17.605 -7.007 -34.076 1.00 95.38 248 ALA A CA 1
ATOM 2018 C C . ALA A 1 248 ? 17.741 -7.066 -32.542 1.00 95.38 248 ALA A C 1
ATOM 2020 O O . ALA A 1 248 ? 16.735 -7.163 -31.834 1.00 95.38 248 ALA A O 1
ATOM 2021 N N . ARG A 1 249 ? 18.970 -6.987 -32.008 1.00 95.75 249 ARG A N 1
ATOM 2022 C CA . ARG A 1 249 ? 19.197 -6.915 -30.555 1.00 95.75 249 ARG A CA 1
ATOM 2023 C C . ARG A 1 249 ? 18.617 -5.633 -29.969 1.00 95.75 249 ARG A C 1
ATOM 2025 O O . ARG A 1 249 ? 17.878 -5.715 -28.994 1.00 95.75 249 ARG A O 1
ATOM 2032 N N . GLU A 1 250 ? 18.910 -4.481 -30.565 1.00 95.06 250 GLU A N 1
ATOM 2033 C CA . GLU A 1 250 ? 18.405 -3.190 -30.084 1.00 95.06 250 GLU A CA 1
ATOM 2034 C C . GLU A 1 250 ? 16.880 -3.068 -30.218 1.00 95.06 250 GLU A C 1
ATOM 2036 O O . GLU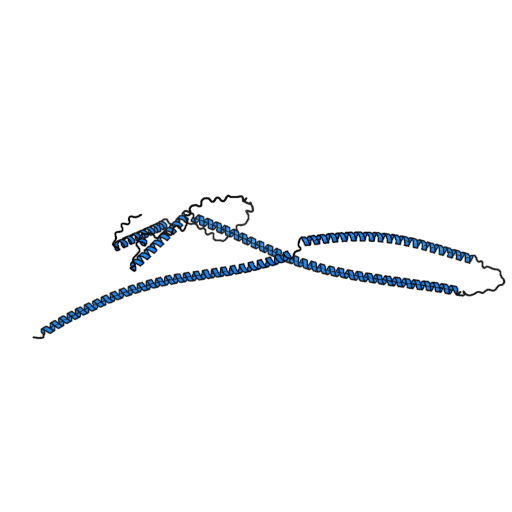 A 1 250 ? 16.202 -2.544 -29.339 1.00 95.06 250 GLU A O 1
ATOM 2041 N N . GLU A 1 251 ? 16.283 -3.617 -31.274 1.00 96.62 251 GLU A N 1
ATOM 2042 C CA . GLU A 1 251 ? 14.825 -3.673 -31.398 1.00 96.62 251 GLU A CA 1
ATOM 2043 C C . GLU A 1 251 ? 14.195 -4.519 -30.282 1.00 96.62 251 GLU A C 1
ATOM 2045 O O . GLU A 1 251 ? 13.179 -4.123 -29.698 1.00 96.62 251 GLU A O 1
ATOM 2050 N N . ALA A 1 252 ? 14.820 -5.646 -29.928 1.00 94.44 252 ALA A N 1
ATOM 2051 C CA . ALA A 1 252 ? 14.379 -6.480 -28.817 1.00 94.44 252 ALA A CA 1
ATOM 2052 C C . ALA A 1 252 ? 14.538 -5.774 -27.458 1.00 94.44 252 ALA A C 1
ATOM 2054 O O . ALA A 1 252 ? 13.627 -5.851 -26.625 1.00 94.44 252 ALA A O 1
ATOM 2055 N N . THR A 1 253 ? 15.640 -5.044 -27.228 1.00 94.75 253 THR A N 1
ATOM 2056 C CA . THR A 1 253 ? 15.826 -4.267 -25.989 1.00 94.75 253 THR A CA 1
ATOM 2057 C C . THR A 1 253 ? 14.781 -3.158 -25.880 1.00 94.75 253 THR A C 1
ATOM 2059 O O . THR A 1 253 ? 14.121 -3.036 -24.846 1.00 94.75 253 THR A O 1
ATOM 2062 N N . VAL A 1 254 ? 14.539 -2.407 -26.958 1.00 94.69 254 VAL A N 1
ATOM 2063 C CA . VAL A 1 254 ? 13.522 -1.348 -27.010 1.00 94.69 254 VAL A CA 1
ATOM 2064 C C . VAL A 1 254 ? 12.121 -1.912 -26.775 1.00 94.69 254 VAL A C 1
ATOM 2066 O O . VAL A 1 254 ? 11.334 -1.307 -26.043 1.00 94.69 254 VAL A O 1
ATOM 2069 N N . ALA A 1 255 ? 11.789 -3.069 -27.351 1.00 95.06 255 ALA A N 1
ATOM 2070 C CA . ALA A 1 255 ? 10.514 -3.737 -27.099 1.00 95.06 255 ALA A CA 1
ATOM 2071 C C . ALA A 1 255 ? 10.362 -4.134 -25.619 1.00 95.06 255 ALA A C 1
ATOM 2073 O O . ALA A 1 255 ? 9.319 -3.864 -25.014 1.00 95.06 255 ALA A O 1
ATOM 2074 N N . GLY A 1 256 ? 11.417 -4.690 -25.013 1.00 95.38 256 GLY A N 1
ATOM 2075 C CA . GLY A 1 256 ? 11.455 -5.010 -23.585 1.00 95.38 256 GLY A CA 1
ATOM 2076 C C . GLY A 1 256 ? 11.268 -3.777 -22.696 1.00 95.38 256 GLY A C 1
ATOM 2077 O O . GLY A 1 256 ? 10.441 -3.787 -21.784 1.00 95.38 256 GLY A O 1
ATOM 2078 N N . LEU A 1 257 ? 11.962 -2.677 -23.002 1.00 93.62 257 LEU A N 1
ATOM 2079 C CA . LEU A 1 257 ? 11.829 -1.406 -22.282 1.00 93.62 257 LEU A CA 1
ATOM 2080 C C . LEU A 1 257 ? 10.429 -0.791 -22.427 1.00 93.62 257 LEU A C 1
ATOM 2082 O O . LEU A 1 257 ? 9.882 -0.258 -21.464 1.00 93.62 257 LEU A O 1
ATOM 2086 N N . LYS A 1 258 ? 9.801 -0.895 -23.602 1.00 95.94 258 LYS A N 1
ATOM 2087 C CA . LYS A 1 258 ? 8.412 -0.445 -23.801 1.00 95.94 258 LYS A CA 1
ATOM 2088 C C . LYS A 1 258 ? 7.429 -1.247 -22.948 1.00 95.94 258 LYS A C 1
ATOM 2090 O O . LYS A 1 258 ? 6.531 -0.657 -22.343 1.00 95.94 258 LYS A O 1
ATOM 2095 N N . ALA A 1 259 ? 7.604 -2.566 -22.868 1.00 92.06 259 ALA A N 1
ATOM 2096 C CA . ALA A 1 259 ? 6.754 -3.428 -22.051 1.00 92.06 259 ALA A CA 1
ATOM 2097 C C . ALA A 1 259 ? 6.895 -3.111 -20.553 1.00 92.06 259 ALA A C 1
ATOM 2099 O O . ALA A 1 259 ? 5.887 -2.930 -19.863 1.00 92.06 259 ALA A O 1
ATOM 2100 N N . THR A 1 260 ? 8.128 -2.959 -20.056 1.00 93.50 260 THR A N 1
ATOM 2101 C CA . THR A 1 260 ? 8.368 -2.599 -18.649 1.00 93.50 260 THR A CA 1
ATOM 2102 C C . THR A 1 260 ? 7.826 -1.209 -18.321 1.00 93.50 260 THR A C 1
ATOM 2104 O O . THR A 1 260 ? 7.168 -1.045 -17.294 1.00 93.50 260 THR A O 1
ATOM 2107 N N . LEU A 1 261 ? 7.997 -0.225 -19.210 1.00 94.06 261 LEU A N 1
ATOM 2108 C CA . LEU A 1 261 ? 7.442 1.119 -19.035 1.00 94.06 261 LEU A CA 1
ATOM 2109 C C . LEU A 1 261 ? 5.908 1.102 -18.991 1.00 94.06 261 LEU A C 1
ATOM 2111 O O . LEU A 1 261 ? 5.313 1.772 -18.145 1.00 94.06 261 LEU A O 1
ATOM 2115 N N . SER A 1 262 ? 5.260 0.306 -19.845 1.00 93.81 262 SER A N 1
ATOM 2116 C CA . SER A 1 262 ? 3.803 0.126 -19.815 1.00 93.81 262 SER A CA 1
ATOM 2117 C C . SER A 1 262 ? 3.331 -0.485 -18.492 1.00 93.81 262 SER A C 1
ATOM 2119 O O . SER A 1 262 ? 2.393 0.029 -17.882 1.00 93.81 262 SER A O 1
ATOM 2121 N N . SER A 1 263 ? 4.016 -1.524 -18.003 1.00 93.50 263 SER A N 1
ATOM 2122 C CA . SER A 1 263 ? 3.719 -2.154 -16.708 1.00 93.50 263 SER A CA 1
ATOM 2123 C C . SER A 1 263 ? 3.884 -1.178 -15.538 1.00 93.50 263 SER A C 1
ATOM 2125 O O . SER A 1 263 ? 3.026 -1.093 -14.656 1.00 93.50 263 SER A O 1
ATOM 2127 N N . ARG A 1 264 ? 4.963 -0.386 -15.535 1.00 93.44 264 ARG A N 1
ATOM 2128 C CA . ARG A 1 264 ? 5.187 0.649 -14.515 1.00 93.44 264 ARG A CA 1
ATOM 2129 C C . ARG A 1 264 ? 4.115 1.732 -14.566 1.00 93.44 264 ARG A C 1
ATOM 2131 O O . ARG A 1 264 ? 3.654 2.189 -13.525 1.00 93.44 264 ARG A O 1
ATOM 2138 N N . LYS A 1 265 ? 3.667 2.121 -15.762 1.00 95.00 265 LYS A N 1
ATOM 2139 C CA . LYS A 1 265 ? 2.579 3.092 -15.925 1.00 95.00 265 LYS A CA 1
ATOM 2140 C C . LYS A 1 265 ? 1.261 2.574 -15.340 1.00 95.00 265 LYS A C 1
ATOM 2142 O O . LYS A 1 265 ? 0.561 3.348 -14.689 1.00 95.00 265 LYS A O 1
ATOM 2147 N N . SER A 1 266 ? 0.935 1.290 -15.518 1.00 89.31 266 SER A N 1
ATOM 2148 C CA . SER A 1 266 ? -0.246 0.697 -14.877 1.00 89.31 266 SER A CA 1
ATOM 2149 C C . SER A 1 266 ? -0.128 0.639 -13.353 1.00 89.31 266 SER A C 1
ATOM 2151 O O . SER A 1 266 ? -1.087 1.010 -12.681 1.00 89.31 266 SER A O 1
ATOM 2153 N N . GLU A 1 267 ? 1.037 0.275 -12.801 1.00 94.31 267 GLU A N 1
ATOM 2154 C CA . GLU A 1 267 ? 1.271 0.316 -11.344 1.00 94.31 267 GLU A CA 1
ATOM 2155 C C . GLU A 1 267 ? 1.083 1.733 -10.785 1.00 94.31 267 GLU A C 1
ATOM 2157 O O . GLU A 1 267 ? 0.407 1.923 -9.777 1.00 94.31 267 GLU A O 1
ATOM 2162 N N . ILE A 1 268 ? 1.628 2.751 -11.461 1.00 91.94 268 ILE A N 1
ATOM 2163 C CA . ILE A 1 268 ? 1.470 4.154 -11.052 1.00 91.94 268 ILE A CA 1
ATOM 2164 C C . ILE A 1 268 ? -0.009 4.556 -11.031 1.00 91.94 268 ILE A C 1
ATOM 2166 O O . ILE A 1 268 ? -0.438 5.251 -10.111 1.00 91.94 268 ILE A O 1
ATOM 2170 N N . ASN A 1 269 ? -0.797 4.133 -12.021 1.00 90.56 269 ASN A N 1
ATOM 2171 C CA . ASN A 1 269 ? -2.226 4.440 -12.058 1.00 90.56 269 ASN A CA 1
ATOM 2172 C C . ASN A 1 269 ? -2.987 3.752 -10.915 1.00 90.56 269 ASN A C 1
ATOM 2174 O O . ASN A 1 269 ? -3.779 4.410 -10.246 1.00 90.56 269 ASN A O 1
ATOM 2178 N N . GLN A 1 270 ? -2.683 2.485 -10.620 1.00 93.81 270 GLN A N 1
ATOM 2179 C CA . GLN A 1 270 ? -3.267 1.772 -9.477 1.00 93.81 270 GLN A CA 1
ATOM 2180 C C . GLN A 1 270 ? -2.924 2.451 -8.145 1.00 93.81 270 GLN A C 1
ATOM 2182 O O . GLN A 1 270 ? -3.792 2.632 -7.292 1.00 93.81 270 GLN A O 1
ATOM 2187 N N . LEU A 1 271 ? -1.672 2.889 -7.972 1.00 92.88 271 LEU A N 1
ATOM 2188 C CA . LEU A 1 271 ? -1.255 3.625 -6.777 1.00 92.88 271 LEU A CA 1
ATOM 2189 C C . LEU A 1 271 ? -1.981 4.968 -6.651 1.00 92.88 271 LEU A C 1
ATOM 2191 O O . LEU A 1 271 ? -2.385 5.334 -5.550 1.00 92.88 271 LEU A O 1
ATOM 2195 N N . LYS A 1 272 ? -2.191 5.691 -7.758 1.00 92.88 272 LYS A N 1
ATOM 2196 C CA . LYS A 1 272 ? -2.980 6.932 -7.756 1.00 92.88 272 LYS A CA 1
ATOM 2197 C C . LYS A 1 272 ? -4.421 6.682 -7.320 1.00 92.88 272 LYS A C 1
ATOM 2199 O O . LYS A 1 272 ? -4.911 7.408 -6.462 1.00 92.88 272 LYS A O 1
ATOM 2204 N N . GLU A 1 273 ? -5.069 5.648 -7.851 1.00 93.81 273 GLU A N 1
ATOM 2205 C CA . GLU A 1 273 ? -6.427 5.265 -7.442 1.00 93.81 273 GLU A CA 1
ATOM 2206 C C . GLU A 1 273 ? -6.495 4.905 -5.955 1.00 93.81 273 GLU A C 1
ATOM 2208 O O . GLU A 1 273 ? -7.407 5.341 -5.252 1.00 93.81 273 GLU A O 1
ATOM 2213 N N . TYR A 1 274 ? -5.511 4.154 -5.454 1.00 93.88 274 TYR A N 1
ATOM 2214 C CA . TYR A 1 274 ? -5.427 3.807 -4.037 1.00 93.88 274 TYR A CA 1
ATOM 2215 C C . TYR A 1 274 ? -5.250 5.046 -3.147 1.00 93.88 274 TYR A C 1
ATOM 2217 O O . TYR A 1 274 ? -5.949 5.190 -2.146 1.00 93.88 274 TYR A O 1
ATOM 2225 N N . ILE A 1 275 ? -4.377 5.984 -3.535 1.00 91.19 275 ILE A N 1
ATOM 2226 C CA . ILE A 1 275 ? -4.194 7.260 -2.824 1.00 91.19 275 ILE A CA 1
ATOM 2227 C C . ILE A 1 275 ? -5.494 8.075 -2.823 1.00 91.19 275 ILE A C 1
ATOM 2229 O O . ILE A 1 275 ? -5.854 8.644 -1.794 1.00 91.19 275 ILE A O 1
ATOM 2233 N N . SER A 1 276 ? -6.221 8.121 -3.942 1.00 91.94 276 SER A N 1
ATOM 2234 C CA . SER A 1 276 ? -7.517 8.800 -4.017 1.00 91.94 276 SER A CA 1
ATOM 2235 C C . SER A 1 276 ? -8.547 8.191 -3.063 1.00 91.94 276 SER A C 1
ATOM 2237 O O . SER A 1 276 ? -9.219 8.943 -2.361 1.00 91.94 276 SER A O 1
ATOM 2239 N N . LYS A 1 277 ? -8.635 6.855 -2.981 1.00 92.88 277 LYS A N 1
ATOM 2240 C CA . LYS A 1 277 ? -9.520 6.163 -2.024 1.00 92.88 277 LYS A CA 1
ATOM 2241 C C . LYS A 1 277 ? -9.146 6.475 -0.577 1.00 92.88 277 LYS A C 1
ATOM 2243 O O . LYS A 1 277 ? -10.003 6.874 0.200 1.00 92.88 277 LYS A O 1
ATOM 2248 N N . LEU A 1 278 ? -7.860 6.388 -0.242 1.00 94.12 278 LEU A N 1
ATOM 2249 C CA . LEU A 1 278 ? -7.370 6.660 1.110 1.00 94.12 278 LEU A CA 1
ATOM 2250 C C . LEU A 1 278 ? -7.594 8.123 1.527 1.00 94.12 278 LEU A C 1
ATOM 2252 O O . LEU A 1 278 ? -7.893 8.405 2.685 1.00 94.12 278 LEU A O 1
ATOM 2256 N N . ASN A 1 279 ? -7.493 9.065 0.587 1.00 89.81 279 ASN A N 1
ATOM 2257 C CA . ASN A 1 279 ? -7.832 10.465 0.843 1.00 89.81 279 ASN A CA 1
ATOM 2258 C C . ASN A 1 279 ? -9.335 10.673 1.077 1.00 89.81 279 ASN A C 1
ATOM 2260 O O . ASN A 1 279 ? -9.686 11.477 1.938 1.00 89.81 279 ASN A O 1
ATOM 2264 N N . ALA A 1 280 ? -10.204 9.956 0.357 1.00 90.19 280 ALA A N 1
ATOM 2265 C CA . ALA A 1 280 ? -11.645 9.991 0.604 1.00 90.19 280 ALA A CA 1
ATOM 2266 C C . ALA A 1 280 ? -11.983 9.425 1.994 1.00 90.19 280 ALA A C 1
ATOM 2268 O O . ALA A 1 280 ? -12.650 10.091 2.776 1.00 90.19 280 ALA A O 1
ATOM 2269 N N . GLU A 1 281 ? -11.420 8.268 2.359 1.00 92.31 281 GLU A N 1
ATOM 2270 C CA . GLU A 1 281 ? -11.589 7.676 3.695 1.00 92.31 281 GLU A CA 1
ATOM 2271 C C . GLU A 1 281 ? -11.084 8.601 4.811 1.00 92.31 281 GLU A C 1
ATOM 2273 O O . GLU A 1 281 ? -11.727 8.749 5.851 1.00 92.31 281 GLU A O 1
ATOM 2278 N N . LYS A 1 282 ? -9.943 9.269 4.599 1.00 91.69 282 LYS A N 1
ATOM 2279 C CA . LYS A 1 282 ? -9.430 10.276 5.533 1.00 91.69 282 LYS A CA 1
ATOM 2280 C C . LYS A 1 282 ? -10.418 11.432 5.708 1.00 91.69 282 LYS A C 1
ATOM 2282 O O . LYS A 1 282 ? -10.591 11.892 6.836 1.00 91.69 282 LYS A O 1
ATOM 2287 N N . GLN A 1 283 ? -11.020 11.917 4.622 1.00 91.94 283 GLN A N 1
ATOM 2288 C CA . GLN A 1 283 ? -11.990 13.006 4.686 1.00 91.94 283 GLN A CA 1
ATOM 2289 C C . GLN A 1 283 ? -13.256 12.572 5.436 1.00 91.94 283 GLN A C 1
ATOM 2291 O O . GLN A 1 283 ? -13.662 13.263 6.365 1.00 91.94 283 GLN A O 1
ATOM 2296 N N . ASP A 1 284 ? -13.783 11.381 5.147 1.00 91.75 284 ASP A N 1
ATOM 2297 C CA . ASP A 1 284 ? -14.933 10.808 5.858 1.00 91.75 284 ASP A CA 1
ATOM 2298 C C . ASP A 1 284 ? -14.666 10.660 7.365 1.00 91.75 284 ASP A C 1
ATOM 2300 O O . ASP A 1 284 ? -15.532 10.936 8.198 1.00 91.75 284 ASP A O 1
ATOM 2304 N N . LEU A 1 285 ? -13.459 10.226 7.746 1.00 93.50 285 LEU A N 1
ATOM 2305 C CA . LEU A 1 285 ? -13.063 10.118 9.152 1.00 93.50 285 LEU A CA 1
ATOM 2306 C C . LEU A 1 285 ? -12.956 11.486 9.832 1.00 93.50 285 LEU A C 1
ATOM 2308 O O . LEU A 1 285 ? -13.359 11.614 10.989 1.00 93.50 285 LEU A O 1
ATOM 2312 N N . LEU A 1 286 ? -12.431 12.500 9.138 1.00 92.25 286 LEU A N 1
ATOM 2313 C CA . LEU A 1 286 ? -12.388 13.870 9.652 1.00 92.25 286 LEU A CA 1
ATOM 2314 C C . LEU A 1 286 ? -13.798 14.429 9.849 1.00 92.25 286 LEU A C 1
ATOM 2316 O O . LEU A 1 286 ? -14.075 14.995 10.904 1.00 92.25 286 LEU A O 1
ATOM 2320 N N . ASP A 1 287 ? -14.696 14.208 8.893 1.00 90.81 287 ASP A N 1
ATOM 2321 C CA . ASP A 1 287 ? -16.083 14.656 8.985 1.00 90.81 287 ASP A CA 1
ATOM 2322 C C . ASP A 1 287 ? -16.800 13.964 10.155 1.00 90.81 287 ASP A C 1
ATOM 2324 O O . ASP A 1 287 ? -17.436 14.627 10.976 1.00 90.81 287 ASP A O 1
ATOM 2328 N N . ARG A 1 288 ? -16.608 12.647 10.331 1.00 91.00 288 ARG A N 1
ATOM 2329 C CA . ARG A 1 288 ? -17.122 11.908 11.500 1.00 91.00 288 ARG A CA 1
ATOM 2330 C C . ARG A 1 288 ? -16.568 12.442 12.816 1.00 91.00 288 ARG A C 1
ATOM 2332 O O . ARG A 1 288 ? -17.330 12.578 13.768 1.00 91.00 288 ARG A O 1
ATOM 2339 N N . LEU A 1 289 ? -15.271 12.741 12.885 1.00 92.00 289 LEU A N 1
ATOM 2340 C CA . LEU A 1 289 ? -14.637 13.294 14.084 1.00 92.00 289 LEU A CA 1
ATOM 2341 C C . LEU A 1 289 ? -15.195 14.680 14.426 1.00 92.00 289 LEU A C 1
ATOM 2343 O O . LEU A 1 289 ? -15.458 14.971 15.591 1.00 92.00 289 LEU A O 1
ATOM 2347 N N . LEU A 1 290 ? -15.406 15.535 13.425 1.00 92.06 290 LEU A N 1
ATOM 2348 C CA . LEU A 1 290 ? -16.011 16.850 13.628 1.00 92.06 290 LEU A CA 1
ATOM 2349 C C . LEU A 1 290 ? -17.467 16.727 14.091 1.00 92.06 290 LEU A C 1
ATOM 2351 O O . LEU A 1 290 ? -17.868 17.419 15.029 1.00 92.06 290 LEU A O 1
ATOM 2355 N N . CYS A 1 291 ? -18.237 15.806 13.503 1.00 90.88 291 CYS A N 1
ATOM 2356 C CA . CYS A 1 291 ? -19.594 15.505 13.949 1.00 90.88 291 CYS A CA 1
ATOM 2357 C C . CYS A 1 291 ? -19.613 15.033 15.408 1.00 90.88 291 CYS A C 1
ATOM 2359 O O . CYS A 1 291 ? -20.334 15.618 16.215 1.00 90.88 291 CYS A O 1
ATOM 2361 N N . THR A 1 292 ? -18.793 14.046 15.786 1.00 90.19 292 THR A N 1
ATOM 2362 C CA . THR A 1 292 ? -18.758 13.537 17.168 1.00 90.19 292 THR A CA 1
ATOM 2363 C C . THR A 1 292 ? -18.290 14.593 18.161 1.00 90.19 292 THR A C 1
ATOM 2365 O O . THR A 1 292 ? -18.877 14.709 19.235 1.00 90.19 292 THR A O 1
ATOM 2368 N N . HIS A 1 293 ? -17.300 15.412 17.800 1.00 90.94 293 HIS A N 1
ATOM 2369 C CA . HIS A 1 293 ? -16.874 16.542 18.622 1.00 90.94 293 HIS A CA 1
ATOM 2370 C C . HIS A 1 293 ? -18.013 17.549 18.825 1.00 90.94 293 HIS A C 1
ATOM 2372 O O . HIS A 1 293 ? -18.241 18.001 19.945 1.00 90.94 293 HIS A O 1
ATOM 2378 N N . SER A 1 294 ? -18.767 17.876 17.770 1.00 87.88 294 SER A N 1
ATOM 2379 C CA . SER A 1 294 ? -19.918 18.781 17.876 1.00 87.88 294 SER A CA 1
ATOM 2380 C C . SER A 1 294 ? -21.023 18.210 18.773 1.00 87.88 294 SER A C 1
ATOM 2382 O O . SER A 1 294 ? -21.543 18.924 19.629 1.00 87.88 294 SER A O 1
ATOM 2384 N N . SER A 1 295 ? -21.328 16.913 18.656 1.00 88.19 295 SER A N 1
ATOM 2385 C CA . SER A 1 295 ? -22.290 16.221 19.520 1.00 88.19 295 SER A CA 1
ATOM 2386 C C . SER A 1 295 ? -21.822 16.179 20.973 1.00 88.19 295 SER A C 1
ATOM 2388 O O . SER A 1 295 ? -22.617 16.415 21.879 1.00 88.19 295 SER A O 1
ATOM 2390 N N . LEU A 1 296 ? -20.530 15.932 21.212 1.00 89.75 296 LEU A N 1
ATOM 2391 C CA . LEU A 1 296 ? -19.958 15.948 22.554 1.00 89.75 296 LEU A CA 1
ATOM 2392 C C . LEU A 1 296 ? -19.997 17.353 23.161 1.00 89.75 296 LEU A C 1
ATOM 2394 O O . LEU A 1 296 ? -20.363 17.486 24.323 1.00 89.75 296 LEU A O 1
ATOM 2398 N N . SER A 1 297 ? -19.673 18.394 22.387 1.00 89.44 297 SER A N 1
ATOM 2399 C CA . SER A 1 297 ? -19.774 19.787 22.841 1.00 89.44 297 SER A CA 1
ATOM 2400 C C . SER A 1 297 ? -21.198 20.108 23.281 1.00 89.44 297 SER A C 1
ATOM 2402 O O . SER A 1 297 ? -21.393 20.566 24.404 1.00 89.44 297 SER A O 1
ATOM 2404 N N . LYS A 1 298 ? -22.197 19.760 22.457 1.00 88.56 298 LYS A N 1
ATOM 2405 C CA . LYS A 1 298 ? -23.618 19.917 22.800 1.00 88.56 298 LYS A CA 1
ATOM 2406 C C . LYS A 1 298 ? -23.987 19.159 24.074 1.00 88.56 298 LYS A C 1
ATOM 2408 O O . LYS A 1 298 ? -24.622 19.724 24.954 1.00 88.56 298 LYS A O 1
ATOM 2413 N N . ALA A 1 299 ? -23.553 17.906 24.216 1.00 86.56 299 ALA A N 1
ATOM 2414 C CA . ALA A 1 299 ? -23.809 17.119 25.421 1.00 86.56 299 ALA A CA 1
ATOM 2415 C C . ALA A 1 299 ? -23.171 17.756 26.668 1.00 86.56 299 ALA A C 1
ATOM 2417 O O . ALA A 1 299 ? -23.796 17.821 27.724 1.00 86.56 299 ALA A O 1
ATOM 2418 N N . VAL A 1 300 ? -21.936 18.253 26.559 1.00 87.31 300 VAL A N 1
ATOM 2419 C CA . VAL A 1 300 ? -21.238 18.950 27.648 1.00 87.31 300 VAL A CA 1
ATOM 2420 C C . VAL A 1 300 ? -21.951 20.251 28.012 1.00 87.31 300 VAL A C 1
ATOM 2422 O O . VAL A 1 300 ? -22.125 20.528 29.197 1.00 87.31 300 VAL A O 1
ATOM 2425 N N . GLU A 1 301 ? -22.389 21.036 27.030 1.00 88.38 301 GLU A N 1
ATOM 2426 C CA . GLU A 1 301 ? -23.198 22.243 27.241 1.00 88.38 301 GLU A CA 1
ATOM 2427 C C . GLU A 1 301 ? -24.523 21.910 27.931 1.00 88.38 301 GLU A C 1
ATOM 2429 O O . GLU A 1 301 ? -24.876 22.550 28.924 1.00 88.38 301 GLU A O 1
ATOM 2434 N N . ALA A 1 302 ? -25.197 20.846 27.494 1.00 87.31 302 ALA A N 1
ATOM 2435 C CA . ALA A 1 302 ? -26.408 20.343 28.120 1.00 87.31 302 ALA A CA 1
ATOM 2436 C C . ALA A 1 302 ? -26.144 19.953 29.590 1.00 87.31 302 ALA A C 1
ATOM 2438 O O . ALA A 1 302 ? -26.883 20.371 30.480 1.00 87.31 302 ALA A O 1
ATOM 2439 N N . TRP A 1 303 ? -25.051 19.250 29.904 1.00 84.56 303 TRP A N 1
ATOM 2440 C CA . TRP A 1 303 ? -24.689 18.915 31.293 1.00 84.56 303 TRP A CA 1
ATOM 2441 C C . TRP A 1 303 ? -24.317 20.143 32.133 1.00 84.56 303 TRP A C 1
ATOM 2443 O O . TRP A 1 303 ? -24.578 20.174 33.338 1.00 84.56 303 TRP A O 1
ATOM 2453 N N . ARG A 1 304 ? -23.730 21.168 31.505 1.00 86.38 304 ARG A N 1
ATOM 2454 C CA . ARG A 1 304 ? -23.417 22.458 32.136 1.00 86.38 304 ARG A CA 1
ATOM 2455 C C . ARG A 1 304 ? -24.642 23.358 32.302 1.00 86.38 304 ARG A C 1
ATOM 2457 O O . ARG A 1 304 ? -24.551 24.326 33.056 1.00 86.38 304 ARG A O 1
ATOM 2464 N N . SER A 1 305 ? -25.761 23.068 31.642 1.00 89.00 305 SER A N 1
ATOM 2465 C CA . SER A 1 305 ? -27.003 23.836 31.766 1.00 89.00 305 SER A CA 1
ATOM 2466 C C . SER A 1 305 ? -27.571 23.806 33.192 1.00 89.00 305 SER A C 1
ATOM 2468 O O . SER A 1 305 ? -27.162 23.022 34.054 1.00 89.00 305 SER A O 1
ATOM 2470 N N . THR A 1 306 ? -28.548 24.669 33.465 1.00 85.81 306 THR A N 1
ATOM 2471 C CA . THR A 1 306 ? -29.304 24.669 34.727 1.00 85.81 306 THR A CA 1
ATOM 2472 C C . THR A 1 306 ? -29.999 23.329 34.982 1.00 85.81 306 THR A C 1
ATOM 2474 O O . THR A 1 306 ? -29.894 22.810 36.096 1.00 85.81 306 THR A O 1
ATOM 2477 N N . GLY A 1 307 ? -30.642 22.748 33.964 1.00 85.19 307 GLY A N 1
ATOM 2478 C CA . GLY A 1 307 ? -31.277 21.428 34.026 1.00 85.19 307 GLY A CA 1
ATOM 2479 C C . GLY A 1 307 ? -30.269 20.300 34.266 1.00 85.19 307 GLY A C 1
ATOM 2480 O O . GLY A 1 307 ? -30.456 19.474 35.161 1.00 85.19 307 GLY A O 1
ATOM 2481 N N . GLY A 1 308 ? -29.131 20.324 33.563 1.00 84.88 308 GLY A N 1
ATOM 2482 C CA . GLY A 1 308 ? -28.022 19.383 33.763 1.00 84.88 308 GLY A CA 1
ATOM 2483 C C . GLY A 1 308 ? -27.446 19.437 35.184 1.00 84.88 308 GLY A C 1
ATOM 2484 O O . GLY A 1 308 ? -27.332 18.411 35.857 1.00 84.88 308 GLY A O 1
ATOM 2485 N N . ARG A 1 309 ? -27.183 20.640 35.712 1.00 86.12 309 ARG A N 1
ATOM 2486 C CA . ARG A 1 309 ? -26.741 20.829 37.107 1.00 86.12 309 ARG A CA 1
ATOM 2487 C C . ARG A 1 309 ? -27.785 20.379 38.131 1.00 86.12 309 ARG A C 1
ATOM 2489 O O . ARG A 1 309 ? -27.412 19.861 39.185 1.00 86.12 309 ARG A O 1
ATOM 2496 N N . ARG A 1 310 ? -29.083 20.577 37.864 1.00 84.44 310 ARG A N 1
ATOM 2497 C CA . ARG A 1 310 ? -30.174 20.052 38.709 1.00 84.44 310 ARG A CA 1
ATOM 2498 C C . ARG A 1 310 ? -30.169 18.521 38.728 1.00 84.44 310 ARG A C 1
ATOM 2500 O O . ARG A 1 310 ? -30.125 17.954 39.814 1.00 84.44 310 ARG A O 1
ATOM 2507 N N . ARG A 1 311 ? -30.078 17.868 37.564 1.00 84.88 311 ARG A N 1
ATOM 2508 C CA . ARG A 1 311 ? -29.948 16.403 37.422 1.00 84.88 311 ARG A CA 1
ATOM 2509 C C . ARG A 1 311 ? -28.738 15.839 38.168 1.00 84.88 311 ARG A C 1
ATOM 2511 O O . ARG A 1 311 ? -28.873 14.853 38.885 1.00 84.88 311 ARG A O 1
ATOM 2518 N N . ILE A 1 312 ? -27.569 16.472 38.047 1.00 86.50 312 ILE A N 1
ATOM 2519 C CA . ILE A 1 312 ? -26.352 16.045 38.762 1.00 86.50 312 ILE A CA 1
ATOM 2520 C C . ILE A 1 312 ? -26.557 16.114 40.282 1.00 86.50 312 ILE A C 1
ATOM 2522 O O . ILE A 1 312 ? -26.230 15.157 40.985 1.00 86.50 312 ILE A O 1
ATOM 2526 N N . ARG A 1 313 ? -27.128 17.213 40.798 1.00 85.31 313 ARG A N 1
ATOM 2527 C CA . ARG A 1 313 ? -27.437 17.350 42.233 1.00 85.31 313 ARG A CA 1
ATOM 2528 C C . ARG A 1 313 ? -28.455 16.311 42.700 1.00 85.31 313 ARG A C 1
ATOM 2530 O O . ARG A 1 313 ? -28.214 15.653 43.704 1.00 85.31 313 ARG A O 1
ATOM 2537 N N . PHE A 1 314 ? -29.525 16.108 41.935 1.00 87.19 314 PHE A N 1
ATOM 2538 C CA . PHE A 1 314 ? -30.528 15.081 42.205 1.00 87.19 314 PHE A CA 1
ATOM 2539 C C . PHE A 1 314 ? -29.909 13.679 42.298 1.00 87.19 314 PHE A C 1
ATOM 2541 O O . PHE A 1 314 ? -30.120 12.976 43.282 1.00 87.19 314 PHE A O 1
ATOM 2548 N N . LEU A 1 315 ? -29.077 13.288 41.326 1.00 87.75 315 LEU A N 1
ATOM 2549 C CA . LEU A 1 315 ? -28.375 12.000 41.346 1.00 87.75 315 LEU A CA 1
ATOM 2550 C C . LEU A 1 315 ? -27.450 11.866 42.559 1.00 87.75 315 LEU A C 1
ATOM 2552 O O . LEU A 1 315 ? -27.347 10.785 43.142 1.00 87.75 315 LEU A O 1
ATOM 2556 N N . HIS A 1 316 ? -26.782 12.951 42.952 1.00 85.88 316 HIS A N 1
ATOM 2557 C CA . HIS A 1 316 ? -25.946 12.969 44.145 1.00 85.88 316 HIS A CA 1
ATOM 2558 C C . HIS A 1 316 ? -26.772 12.748 45.422 1.00 85.88 316 HIS A C 1
ATOM 2560 O O . HIS A 1 316 ? -26.414 11.903 46.245 1.00 85.88 316 HIS A O 1
ATOM 2566 N N . ASP A 1 317 ? -27.893 13.455 45.571 1.00 84.94 317 ASP A N 1
ATOM 2567 C CA . ASP A 1 317 ? -28.786 13.317 46.724 1.00 84.94 317 ASP A CA 1
ATOM 2568 C C . ASP A 1 317 ? -29.469 11.947 46.774 1.00 84.94 317 ASP A C 1
ATOM 2570 O O . ASP A 1 317 ? -29.546 11.338 47.845 1.00 84.94 317 ASP A O 1
ATOM 2574 N N . LEU A 1 318 ? -29.873 11.400 45.627 1.00 88.81 318 LEU A N 1
ATOM 2575 C CA . LEU A 1 318 ? -30.415 10.047 45.527 1.00 88.81 318 LEU A CA 1
ATOM 2576 C C . LEU A 1 318 ? -29.368 9.013 45.953 1.00 88.81 318 LEU A C 1
ATOM 2578 O O . LEU A 1 318 ? -29.643 8.148 46.784 1.00 88.81 318 LEU A O 1
ATOM 2582 N N . LYS A 1 319 ? -28.132 9.135 45.453 1.00 87.44 319 LYS A N 1
ATOM 2583 C CA . LYS A 1 319 ? -27.020 8.248 45.823 1.00 87.44 319 LYS A CA 1
ATOM 2584 C C . LYS A 1 319 ? -26.690 8.333 47.314 1.00 87.44 319 LYS A C 1
ATOM 2586 O O . LYS A 1 319 ? -26.390 7.308 47.925 1.00 87.44 319 LYS A O 1
ATOM 2591 N N . ALA A 1 320 ? -26.736 9.527 47.902 1.00 84.75 320 ALA A N 1
ATOM 2592 C CA . ALA A 1 320 ? -26.550 9.716 49.339 1.00 84.75 320 ALA A CA 1
ATOM 2593 C C . ALA A 1 320 ? -27.676 9.045 50.144 1.00 84.75 320 ALA A C 1
ATOM 2595 O O . ALA A 1 320 ? -27.393 8.325 51.097 1.00 84.75 320 ALA A O 1
ATOM 2596 N N . SER A 1 321 ? -28.928 9.206 49.713 1.00 87.56 321 SER A N 1
ATOM 2597 C CA . SER A 1 321 ? -30.100 8.601 50.359 1.00 87.56 321 SER A CA 1
ATOM 2598 C C . SER A 1 321 ? -30.053 7.073 50.319 1.00 87.56 321 SER A C 1
ATOM 2600 O O . SER A 1 321 ? -30.259 6.421 51.337 1.00 87.56 321 SER A O 1
ATOM 2602 N N . VAL A 1 322 ? -29.699 6.484 49.171 1.00 89.12 322 VAL A N 1
ATOM 2603 C CA . VAL A 1 322 ? -29.543 5.025 49.037 1.00 89.12 322 VAL A CA 1
ATOM 2604 C C . VAL A 1 322 ? -28.439 4.500 49.956 1.00 89.12 322 VAL A C 1
ATOM 2606 O O . VAL A 1 322 ? -28.628 3.482 50.617 1.00 89.12 322 VAL A O 1
ATOM 2609 N N . ARG A 1 323 ? -27.297 5.195 50.046 1.00 86.25 323 ARG A N 1
ATOM 2610 C CA . ARG A 1 323 ? -26.210 4.812 50.964 1.00 86.25 323 ARG A CA 1
ATOM 2611 C C . ARG A 1 323 ? -26.654 4.844 52.424 1.00 86.25 323 ARG A C 1
ATOM 2613 O O . ARG A 1 323 ? -26.344 3.913 53.160 1.00 86.25 323 ARG A O 1
ATOM 2620 N N . GLU A 1 324 ? -27.383 5.883 52.820 1.00 86.94 324 GLU A N 1
ATOM 2621 C CA . GLU A 1 324 ? -27.913 6.012 54.179 1.00 86.94 324 GLU A CA 1
ATOM 2622 C C . GLU A 1 324 ? -28.905 4.885 54.500 1.00 86.94 324 GLU A C 1
ATOM 2624 O O . GLU A 1 324 ? -28.800 4.253 55.547 1.00 86.94 324 GLU A O 1
ATOM 2629 N N . ALA A 1 325 ? -29.817 4.570 53.574 1.00 88.19 325 ALA A N 1
ATOM 2630 C CA . ALA A 1 325 ? -30.772 3.476 53.737 1.00 88.19 325 ALA A CA 1
ATOM 2631 C C . ALA A 1 325 ? -30.080 2.111 53.883 1.00 88.19 325 ALA A C 1
ATOM 2633 O O . ALA A 1 325 ? -30.449 1.324 54.754 1.00 88.19 325 ALA A O 1
ATOM 2634 N N . VAL A 1 326 ? -29.053 1.841 53.070 1.00 88.56 326 VAL A N 1
ATOM 2635 C CA . VAL A 1 326 ? -28.255 0.607 53.165 1.00 88.56 326 VAL A CA 1
ATOM 2636 C C . VAL A 1 326 ? -27.519 0.532 54.505 1.00 88.56 326 VAL A C 1
ATOM 2638 O O . VAL A 1 326 ? -27.550 -0.511 55.152 1.00 88.56 326 VAL A O 1
ATOM 2641 N N . CYS A 1 327 ? -26.905 1.631 54.950 1.00 86.75 327 CYS A N 1
ATOM 2642 C CA . CYS A 1 327 ? -26.205 1.699 56.234 1.00 86.75 327 CYS A CA 1
ATOM 2643 C C . CYS A 1 327 ? -27.154 1.455 57.418 1.00 86.75 327 CYS A C 1
ATOM 2645 O O . CYS A 1 327 ? -26.861 0.644 58.293 1.00 86.75 327 CYS A O 1
ATOM 2647 N N . LEU A 1 328 ? -28.324 2.098 57.413 1.00 87.19 328 LEU A N 1
ATOM 2648 C CA . LEU A 1 328 ? -29.367 1.875 58.412 1.00 87.19 328 LEU A CA 1
ATOM 2649 C C . LEU A 1 328 ? -29.856 0.431 58.432 1.00 87.19 328 LEU A C 1
ATOM 2651 O O . LEU A 1 328 ? -29.993 -0.152 59.504 1.00 87.19 328 LEU A O 1
ATOM 2655 N N . SER A 1 329 ? -30.103 -0.151 57.258 1.00 90.25 329 SER A N 1
ATOM 2656 C CA . SER A 1 329 ? -30.524 -1.546 57.149 1.00 90.25 329 SER A CA 1
ATOM 2657 C C . SER A 1 329 ? -29.475 -2.494 57.729 1.00 90.25 329 SER A C 1
ATOM 2659 O O . SER A 1 329 ? -29.833 -3.407 58.463 1.00 90.25 329 SER A O 1
ATOM 2661 N N . ASP A 1 330 ? -28.194 -2.275 57.434 1.00 89.00 330 ASP A N 1
ATOM 2662 C CA . ASP A 1 330 ? -27.087 -3.081 57.957 1.00 89.00 330 ASP A CA 1
ATOM 2663 C C . ASP A 1 330 ? -26.981 -2.971 59.489 1.00 89.00 330 ASP A C 1
ATOM 2665 O O . ASP A 1 330 ? -26.908 -3.985 60.182 1.00 89.00 330 ASP A O 1
ATOM 2669 N N . HIS A 1 331 ? -27.088 -1.759 60.043 1.00 86.88 331 HIS A N 1
ATOM 2670 C CA . HIS A 1 331 ? -27.113 -1.554 61.495 1.00 86.88 331 HIS A CA 1
ATOM 2671 C C . HIS A 1 331 ? -28.300 -2.251 62.173 1.00 86.88 331 HIS A C 1
ATOM 2673 O O . HIS A 1 331 ? -28.131 -2.869 63.225 1.00 86.88 331 HIS A O 1
ATOM 2679 N N . LEU A 1 332 ? -29.494 -2.187 61.576 1.00 88.00 332 LEU A N 1
ATOM 2680 C CA . LEU A 1 332 ? -30.674 -2.878 62.100 1.00 88.00 332 LEU A CA 1
ATOM 2681 C C . LEU A 1 332 ? -30.515 -4.403 62.043 1.00 88.00 332 LEU A C 1
ATOM 2683 O O . LEU A 1 332 ? -30.866 -5.078 63.010 1.00 88.00 332 LEU A O 1
ATOM 2687 N N . CYS A 1 333 ? -29.942 -4.943 60.964 1.00 89.94 333 CYS A N 1
ATOM 2688 C CA . CYS A 1 333 ? -29.640 -6.370 60.849 1.00 89.94 333 CYS A CA 1
ATOM 2689 C C . CYS A 1 333 ? -28.657 -6.838 61.934 1.00 89.94 333 CYS A C 1
ATOM 2691 O O . CYS A 1 333 ? -28.907 -7.858 62.571 1.00 89.94 333 CYS A O 1
ATOM 2693 N N . ARG A 1 334 ? -27.587 -6.073 62.195 1.00 87.19 334 ARG A N 1
ATOM 2694 C CA . ARG A 1 334 ? -26.605 -6.389 63.251 1.00 87.19 334 ARG A CA 1
ATOM 2695 C C . ARG A 1 334 ? -27.206 -6.346 64.656 1.00 87.19 334 ARG A C 1
ATOM 2697 O O . ARG A 1 334 ? -26.916 -7.207 65.483 1.00 87.19 334 ARG A O 1
ATOM 2704 N N . LEU A 1 335 ? -28.085 -5.380 64.929 1.00 85.88 335 LEU A N 1
ATOM 2705 C CA . LEU A 1 335 ? -28.824 -5.347 66.196 1.00 85.88 335 LEU A CA 1
ATOM 2706 C C . LEU A 1 335 ? -29.740 -6.563 66.349 1.00 85.88 335 LEU A C 1
ATOM 2708 O O . LEU A 1 335 ? -29.803 -7.144 67.430 1.00 85.88 335 LEU A O 1
ATOM 2712 N N . ALA A 1 336 ? -30.431 -6.960 65.278 1.00 86.81 336 ALA A N 1
ATOM 2713 C CA . ALA A 1 336 ? -31.314 -8.122 65.291 1.00 86.81 336 ALA A CA 1
ATOM 2714 C C . ALA A 1 336 ? -30.551 -9.439 65.522 1.00 86.81 336 ALA A C 1
ATOM 2716 O O . ALA A 1 336 ? -31.074 -10.334 66.181 1.00 86.81 336 ALA A O 1
ATOM 2717 N N . SER A 1 337 ? -29.303 -9.545 65.052 1.00 89.81 337 SER A N 1
ATOM 2718 C CA . SER A 1 337 ? -28.418 -10.684 65.336 1.00 89.81 337 SER A CA 1
ATOM 2719 C C . SER A 1 337 ? -27.742 -10.624 66.714 1.00 89.81 337 SER A C 1
ATOM 2721 O O . SER A 1 337 ? -26.967 -11.518 67.051 1.00 89.81 337 SER A O 1
ATOM 2723 N N . GLY A 1 338 ? -28.030 -9.599 67.526 1.00 84.44 338 GLY A N 1
ATOM 2724 C CA . GLY A 1 338 ? -27.489 -9.436 68.877 1.00 84.44 338 GLY A CA 1
ATOM 2725 C C . GLY A 1 338 ? -26.067 -8.866 68.934 1.00 84.44 338 GLY A C 1
ATOM 2726 O O . GLY A 1 338 ? -25.433 -8.913 69.991 1.00 84.44 338 GLY A O 1
ATOM 2727 N N . GLU A 1 339 ? -25.546 -8.328 67.829 1.00 86.94 339 GLU A N 1
ATOM 2728 C CA . GLU A 1 339 ? -24.239 -7.673 67.806 1.00 86.94 339 GLU A CA 1
ATOM 2729 C C . GLU A 1 339 ? -24.311 -6.275 68.434 1.00 86.94 339 GLU A C 1
ATOM 2731 O O . GLU A 1 339 ? -25.274 -5.525 68.257 1.00 86.94 339 GLU A O 1
ATOM 2736 N N . LYS A 1 340 ? -23.255 -5.888 69.158 1.00 83.62 340 LYS A N 1
ATOM 2737 C CA . LYS A 1 340 ? -23.126 -4.521 69.673 1.00 83.62 340 LYS A CA 1
ATOM 2738 C C . LYS A 1 340 ? -22.676 -3.597 68.547 1.00 83.62 340 LYS A C 1
ATOM 2740 O O . LYS A 1 340 ? -21.586 -3.769 68.008 1.00 83.62 340 LYS A O 1
ATOM 2745 N N . LEU A 1 341 ? -23.487 -2.589 68.238 1.00 82.00 341 LEU A N 1
ATOM 2746 C CA . LEU A 1 341 ? -23.101 -1.509 67.338 1.00 82.00 341 LEU A CA 1
ATOM 2747 C C . LEU A 1 341 ? -22.038 -0.608 67.973 1.00 82.00 341 LEU A C 1
ATOM 2749 O O . LEU A 1 341 ? -22.073 -0.324 69.175 1.00 82.00 341 LEU A O 1
ATOM 2753 N N . ASP A 1 342 ? -21.129 -0.123 67.133 1.00 81.38 342 ASP A N 1
ATOM 2754 C CA . ASP A 1 342 ? -20.211 0.959 67.464 1.00 81.38 342 ASP A CA 1
ATOM 2755 C C . ASP A 1 342 ? -20.968 2.292 67.390 1.00 81.38 342 ASP A C 1
ATOM 2757 O O . ASP A 1 342 ? -21.460 2.681 66.328 1.00 81.38 342 ASP A O 1
ATOM 2761 N N . LEU A 1 343 ? -21.069 3.007 68.513 1.00 75.44 343 LEU A N 1
ATOM 2762 C CA . LEU A 1 343 ? -21.791 4.280 68.587 1.00 75.44 343 LEU A CA 1
ATOM 2763 C C . LEU A 1 343 ? -21.240 5.325 67.607 1.00 75.44 343 LEU A C 1
ATOM 2765 O O . LEU A 1 343 ? -21.990 6.163 67.109 1.00 75.44 343 LEU A O 1
ATOM 2769 N N . SER A 1 344 ? -19.943 5.263 67.302 1.00 75.75 344 SER A N 1
ATOM 2770 C CA . SER A 1 344 ? -19.324 6.191 66.359 1.00 75.75 344 SER A CA 1
ATOM 2771 C C . SER A 1 344 ? -19.861 5.994 64.932 1.00 75.75 344 SER A C 1
ATOM 2773 O O . SER A 1 344 ? -20.138 6.971 64.241 1.00 75.75 344 SER A O 1
ATOM 2775 N N . SER A 1 345 ? -20.156 4.756 64.523 1.00 74.19 345 SER A N 1
ATOM 2776 C CA . SER A 1 345 ? -20.764 4.453 63.214 1.00 74.19 345 SER A CA 1
ATOM 2777 C C . SER A 1 345 ? -22.216 4.939 63.062 1.00 74.19 345 SER A C 1
ATOM 2779 O O . SER A 1 345 ? -22.686 5.151 61.945 1.00 74.19 345 SER A O 1
ATOM 2781 N N . LEU A 1 346 ? -22.922 5.144 64.178 1.00 73.75 346 LEU A N 1
ATOM 2782 C CA . LEU A 1 346 ? -24.298 5.653 64.226 1.00 73.75 346 LEU A CA 1
ATOM 2783 C C . LEU A 1 346 ? -24.364 7.185 64.290 1.00 73.75 346 LEU A C 1
ATOM 2785 O O . LEU A 1 346 ? -25.281 7.785 63.728 1.00 73.75 346 LEU A O 1
ATOM 2789 N N . LEU A 1 347 ? -23.414 7.809 64.991 1.00 70.06 347 LEU A N 1
ATOM 2790 C CA . LEU A 1 347 ? -23.385 9.256 65.209 1.00 70.06 347 LEU A CA 1
ATOM 2791 C C . LEU A 1 347 ? -22.747 10.015 64.044 1.00 70.06 347 LEU A C 1
ATOM 2793 O O . LEU A 1 347 ? -23.199 11.107 63.703 1.00 70.06 347 LEU A O 1
ATOM 2797 N N . PHE A 1 348 ? -21.727 9.448 63.398 1.00 72.38 348 PHE A N 1
ATOM 2798 C CA . PHE A 1 348 ? -21.106 10.093 62.248 1.00 72.38 348 PHE A CA 1
ATOM 2799 C C . PHE A 1 348 ? -21.874 9.772 60.968 1.00 72.38 348 PHE A C 1
ATOM 2801 O O . PHE A 1 348 ? -22.195 8.621 60.672 1.00 72.38 348 PHE A O 1
ATOM 2808 N N . GLN A 1 349 ? -22.163 10.810 60.179 1.00 64.25 349 GLN A N 1
ATOM 2809 C CA . GLN A 1 349 ? -22.707 10.611 58.842 1.00 64.25 349 GLN A CA 1
ATOM 2810 C C . GLN A 1 349 ? -21.696 9.810 58.017 1.00 64.25 349 GLN A C 1
ATOM 2812 O O . GLN A 1 349 ? -20.512 10.164 58.062 1.00 64.25 349 GLN A O 1
ATOM 2817 N N . PRO A 1 350 ? -22.100 8.747 57.284 1.00 60.38 350 PRO A N 1
ATOM 2818 C CA . PRO A 1 350 ? -21.192 8.077 56.375 1.00 60.38 350 PRO A CA 1
ATOM 2819 C C . PRO A 1 350 ? -20.666 9.162 55.452 1.00 60.38 350 PRO A C 1
ATOM 2821 O O . PRO A 1 350 ? -21.444 9.802 54.740 1.00 60.38 350 PRO A O 1
ATOM 2824 N N . GLN A 1 351 ? -19.363 9.438 55.556 1.00 55.53 351 GLN A N 1
ATOM 2825 C CA . GLN A 1 351 ? -18.752 10.519 54.804 1.00 55.53 351 GLN A CA 1
ATOM 2826 C C . GLN A 1 351 ? -19.108 10.272 53.346 1.00 55.53 351 GLN A C 1
ATOM 2828 O O . GLN A 1 351 ? -18.751 9.236 52.777 1.00 55.53 351 GLN A O 1
ATOM 2833 N N . THR A 1 352 ? -19.868 11.190 52.744 1.00 53.69 352 THR A N 1
ATOM 2834 C CA . THR A 1 352 ? -19.952 11.234 51.292 1.00 53.69 352 THR A CA 1
ATOM 2835 C C . THR A 1 352 ? -18.503 11.308 50.840 1.00 53.69 352 THR A C 1
ATOM 2837 O O . THR A 1 352 ? -17.843 12.266 51.244 1.00 53.69 352 THR A O 1
ATOM 2840 N N . PRO A 1 353 ? -17.973 10.291 50.128 1.00 49.19 353 PRO A N 1
ATOM 2841 C CA . PRO A 1 353 ? -16.583 10.287 49.711 1.00 49.19 353 PRO A CA 1
ATOM 2842 C C . PRO A 1 353 ? -16.331 11.633 49.061 1.00 49.19 353 PRO A C 1
ATOM 2844 O O . PRO A 1 353 ? -17.031 11.979 48.104 1.00 49.19 353 PRO A O 1
ATOM 2847 N N . ALA A 1 354 ? -15.454 12.404 49.705 1.00 46.62 354 ALA A N 1
ATOM 2848 C CA . ALA A 1 354 ? -15.195 13.791 49.388 1.00 46.62 354 ALA A CA 1
ATOM 2849 C C . ALA A 1 354 ? -15.047 13.927 47.874 1.00 46.62 354 ALA A C 1
ATOM 2851 O O . ALA A 1 354 ? -14.219 13.240 47.280 1.00 46.62 354 ALA A O 1
ATOM 2852 N N . ASP A 1 355 ? -15.912 14.745 47.274 1.00 46.16 355 ASP A N 1
ATOM 2853 C CA . ASP A 1 355 ? -15.720 15.373 45.972 1.00 46.16 355 ASP A CA 1
ATOM 2854 C C . ASP A 1 355 ? -14.965 14.524 44.932 1.00 46.16 355 ASP A C 1
ATOM 2856 O O . ASP A 1 355 ? -13.941 14.931 44.391 1.00 46.16 355 ASP A O 1
ATOM 2860 N N . CYS A 1 356 ? -15.484 13.341 44.576 1.00 37.16 356 CYS A N 1
ATOM 2861 C CA . CYS A 1 356 ? -14.986 12.629 43.386 1.00 37.16 356 CYS A CA 1
ATOM 2862 C C . CYS A 1 356 ? -15.325 13.348 42.070 1.00 37.16 356 CYS A C 1
ATOM 2864 O O . CYS A 1 356 ? -14.909 12.901 41.004 1.00 37.16 356 CYS A O 1
ATOM 2866 N N . TYR A 1 357 ? -16.056 14.459 42.129 1.00 48.78 357 TYR A N 1
ATOM 2867 C CA . TYR A 1 357 ? -16.066 15.436 41.058 1.00 48.78 357 TYR A CA 1
ATOM 2868 C C . TYR A 1 357 ? -15.442 16.701 41.623 1.00 48.78 357 TYR A C 1
ATOM 2870 O O . TYR A 1 357 ? -16.058 17.304 42.506 1.00 48.78 357 TYR A O 1
ATOM 2878 N N . PRO A 1 358 ? -14.245 17.115 41.159 1.00 42.69 358 PRO A N 1
ATOM 2879 C CA . PRO A 1 358 ? -13.784 18.453 41.468 1.00 42.69 358 PRO A CA 1
ATOM 2880 C C . PRO A 1 358 ? -14.927 19.382 41.090 1.00 42.69 358 PRO A C 1
ATOM 2882 O O . PRO A 1 358 ? -15.516 19.238 40.012 1.00 42.69 358 PRO A O 1
ATOM 2885 N N . SER A 1 359 ? -15.276 20.280 42.012 1.00 43.22 359 SER A N 1
ATOM 2886 C CA . SER A 1 359 ? -16.104 21.431 41.701 1.00 43.22 359 SER A CA 1
ATOM 2887 C C . SER A 1 359 ? -15.702 21.888 40.303 1.00 43.22 359 SER A C 1
ATOM 2889 O O . SER A 1 359 ? -14.525 22.172 40.066 1.00 43.22 359 SER A O 1
ATOM 2891 N N . LEU A 1 360 ? -16.653 21.898 39.367 1.00 47.38 360 LEU A N 1
ATOM 2892 C CA . LEU A 1 360 ? -16.553 22.657 38.125 1.00 47.38 360 LEU A CA 1
ATOM 2893 C C . LEU A 1 360 ? -16.496 24.149 38.509 1.00 47.38 360 LEU A C 1
ATOM 2895 O O . LEU A 1 360 ? -17.332 24.941 38.089 1.00 47.38 360 LEU A O 1
ATOM 2899 N N . ARG A 1 361 ? -15.536 24.540 39.357 1.00 41.25 361 ARG A N 1
ATOM 2900 C CA . ARG A 1 361 ? -14.975 25.872 39.364 1.00 41.25 361 ARG A CA 1
ATOM 2901 C C . ARG A 1 361 ? -14.404 26.011 37.973 1.00 41.25 361 ARG A C 1
ATOM 2903 O O . ARG A 1 361 ? -13.409 25.381 37.634 1.00 41.25 361 ARG A O 1
ATOM 2910 N N . GLU A 1 362 ? -15.177 26.689 37.141 1.00 43.75 362 GLU A N 1
ATOM 2911 C CA . GLU A 1 362 ? -14.689 27.746 36.272 1.00 43.75 362 GLU A CA 1
ATOM 2912 C C . GLU A 1 362 ? -13.158 27.770 36.202 1.00 43.75 362 GLU A C 1
ATOM 2914 O O . GLU A 1 362 ? -12.489 28.541 36.882 1.00 43.75 362 GLU A O 1
ATOM 2919 N N . ASN A 1 363 ? -12.598 26.915 35.344 1.00 39.09 363 ASN A N 1
ATOM 2920 C CA . ASN A 1 363 ? -11.382 27.284 34.641 1.00 39.09 363 ASN A CA 1
ATOM 2921 C C . ASN A 1 363 ? -11.805 28.369 33.650 1.00 39.09 363 ASN A C 1
ATOM 2923 O O . ASN A 1 363 ? -12.004 28.110 32.462 1.00 39.09 363 ASN A O 1
ATOM 2927 N N . GLU A 1 364 ? -12.039 29.568 34.182 1.00 45.12 364 GLU A N 1
ATOM 2928 C CA . GLU A 1 364 ? -11.897 30.777 33.403 1.00 45.12 364 GLU A CA 1
ATOM 2929 C C . GLU A 1 364 ? -10.452 30.841 32.898 1.00 45.12 364 GLU A C 1
ATOM 2931 O O . GLU A 1 364 ? -9.489 30.638 33.634 1.00 45.12 364 GLU A O 1
ATOM 2936 N N . GLU A 1 365 ? -10.340 31.116 31.604 1.00 46.62 365 GLU A N 1
ATOM 2937 C CA . GLU A 1 365 ? -9.186 31.755 30.988 1.00 46.62 365 GLU A CA 1
ATOM 2938 C C . GLU A 1 365 ? -7.820 31.066 31.143 1.00 46.62 365 GLU A C 1
ATOM 2940 O O . GLU A 1 365 ? -6.887 31.590 31.747 1.00 46.62 365 GLU A O 1
ATOM 2945 N N . THR A 1 366 ? -7.599 29.990 30.387 1.00 36.53 366 THR A N 1
ATOM 2946 C CA . THR A 1 366 ? -6.306 29.878 29.691 1.00 36.53 366 THR A CA 1
ATOM 2947 C C . THR A 1 366 ? -6.487 30.438 28.286 1.00 36.53 366 THR A C 1
ATOM 2949 O O . THR A 1 366 ? -6.888 29.742 27.356 1.00 36.53 366 THR A O 1
ATOM 2952 N N . LYS A 1 367 ? -6.244 31.747 28.159 1.00 44.19 367 LYS A N 1
ATOM 2953 C CA . LYS A 1 367 ? -6.104 32.459 26.886 1.00 44.19 367 LYS A CA 1
ATOM 2954 C C . LYS A 1 367 ? -4.981 31.804 26.077 1.00 44.19 367 LYS A C 1
ATOM 2956 O O . LYS A 1 367 ? -3.812 32.131 26.253 1.00 44.19 367 LYS A O 1
ATOM 2961 N N . LEU A 1 368 ? -5.330 30.880 25.187 1.00 35.22 368 LEU A N 1
ATOM 2962 C CA . LEU A 1 368 ? -4.484 30.558 24.045 1.00 35.22 368 LEU A CA 1
ATOM 2963 C C . LEU A 1 368 ? -4.734 31.639 22.994 1.00 35.22 368 LEU A C 1
ATOM 2965 O O . LEU A 1 368 ? -5.814 31.719 22.411 1.00 35.22 368 LEU A O 1
ATOM 2969 N N . SER A 1 369 ? -3.738 32.509 22.823 1.00 32.38 369 SER A N 1
ATOM 2970 C CA . SER A 1 369 ? -3.696 33.541 21.789 1.00 32.38 369 SER A CA 1
ATOM 2971 C C . SER A 1 369 ? -4.097 32.989 20.415 1.00 32.38 369 SER A C 1
ATOM 2973 O O . SER A 1 369 ? -3.574 31.950 20.003 1.00 32.38 369 SER A O 1
ATOM 2975 N N . PRO A 1 370 ? -4.954 33.697 19.661 1.00 40.38 370 PRO A N 1
ATOM 2976 C CA . PRO A 1 370 ? -5.220 33.377 18.272 1.00 40.38 370 PRO A CA 1
ATOM 2977 C C . PRO A 1 370 ? -4.064 33.914 17.424 1.00 40.38 370 PRO A C 1
ATOM 2979 O O . PRO A 1 370 ? -4.080 35.064 16.994 1.00 40.38 370 PRO A O 1
ATOM 2982 N N . THR A 1 371 ? -3.039 33.099 17.187 1.00 41.38 371 THR A N 1
ATOM 2983 C CA . THR A 1 371 ? -2.057 33.418 16.147 1.00 41.38 371 THR A CA 1
ATOM 2984 C C . THR A 1 371 ? -2.584 32.913 14.809 1.00 41.38 371 THR A C 1
ATOM 2986 O O . THR A 1 371 ? -2.640 31.710 14.561 1.00 41.38 371 THR A O 1
ATOM 2989 N N . ASP A 1 372 ? -3.010 33.869 13.986 1.00 42.56 372 ASP A N 1
ATOM 2990 C CA . ASP A 1 372 ? -3.035 33.850 12.524 1.00 42.56 372 ASP A CA 1
ATOM 2991 C C . ASP A 1 372 ? -3.259 32.497 11.833 1.00 42.56 372 ASP A C 1
ATOM 2993 O O . ASP A 1 372 ? -2.328 31.809 11.406 1.00 42.56 372 ASP A O 1
ATOM 2997 N N . ARG A 1 373 ? -4.527 32.192 11.547 1.00 41.00 373 ARG A N 1
ATOM 2998 C CA . ARG A 1 373 ? -4.878 31.470 10.321 1.00 41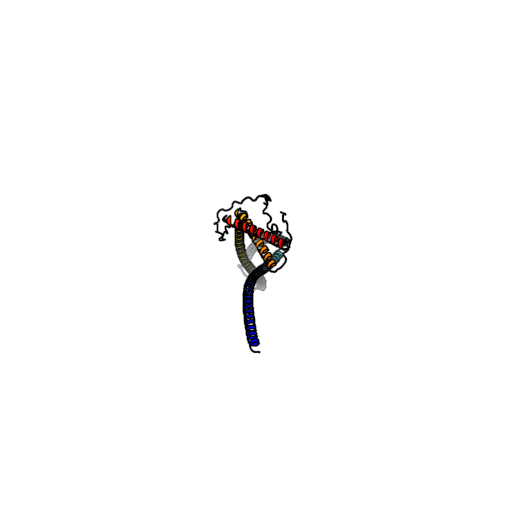.00 373 ARG A CA 1
ATOM 2999 C C . ARG A 1 373 ? -5.977 32.228 9.596 1.00 41.00 373 ARG A C 1
ATOM 3001 O O . ARG A 1 373 ? -7.135 32.212 10.000 1.00 41.00 373 ARG A O 1
ATOM 3008 N N . LYS A 1 374 ? -5.577 32.900 8.514 1.00 37.22 374 LYS A N 1
ATOM 3009 C CA . LYS A 1 374 ? -6.483 33.451 7.504 1.00 37.22 374 LYS A CA 1
ATOM 3010 C C . LYS A 1 374 ? -7.491 32.372 7.078 1.00 37.22 374 LYS A C 1
ATOM 3012 O O . LYS A 1 374 ? -7.056 31.271 6.730 1.00 37.22 374 LYS A O 1
ATOM 3017 N N . PRO A 1 375 ? -8.798 32.670 7.046 1.00 38.06 375 PRO A N 1
ATOM 3018 C CA . PRO A 1 375 ? -9.766 31.793 6.416 1.00 38.06 375 PRO A CA 1
ATOM 3019 C C . PRO A 1 375 ? -9.538 31.836 4.903 1.00 38.06 375 PRO A C 1
ATOM 3021 O O . PRO A 1 375 ? -9.667 32.877 4.263 1.00 38.06 375 PRO A O 1
ATOM 3024 N N . SER A 1 376 ? -9.142 30.697 4.341 1.00 39.56 376 SER A N 1
ATOM 3025 C CA . SER A 1 376 ? -9.194 30.466 2.902 1.00 39.56 376 SER A CA 1
ATOM 3026 C C . SER A 1 376 ? -10.662 30.344 2.509 1.00 39.56 376 SER A C 1
ATOM 3028 O O . SER A 1 376 ? -11.296 29.327 2.782 1.00 39.56 376 SER A O 1
ATOM 3030 N N . GLU A 1 377 ? -11.199 31.380 1.870 1.00 46.56 377 GLU A N 1
ATOM 3031 C CA . GLU A 1 377 ? -12.405 31.280 1.055 1.00 46.56 377 GLU A CA 1
ATOM 3032 C C . GLU A 1 377 ? -12.158 30.237 -0.043 1.00 46.56 377 GLU A C 1
ATOM 3034 O O . GLU A 1 377 ? -11.419 30.485 -0.993 1.00 46.56 377 GLU A O 1
ATOM 3039 N N . CYS A 1 378 ? -12.740 29.044 0.083 1.00 33.72 378 CYS A N 1
ATOM 3040 C CA . CYS A 1 378 ? -12.920 28.172 -1.071 1.00 33.72 378 CYS A CA 1
ATOM 3041 C C . CYS A 1 378 ? -14.115 27.231 -0.869 1.00 33.72 378 CYS A C 1
ATOM 3043 O O . CYS A 1 378 ? -14.096 26.351 -0.013 1.00 33.72 378 CYS A O 1
ATOM 3045 N N . ASN A 1 379 ? -15.117 27.456 -1.721 1.00 34.22 379 ASN A N 1
ATOM 3046 C CA . ASN A 1 379 ? -16.205 26.571 -2.138 1.00 34.22 379 ASN A CA 1
ATOM 3047 C C . ASN A 1 379 ? -17.326 26.276 -1.129 1.00 34.22 379 ASN A C 1
ATOM 3049 O O . ASN A 1 379 ? -17.463 25.186 -0.580 1.00 34.22 379 ASN A O 1
ATOM 3053 N N . LYS A 1 380 ? -18.233 27.256 -1.026 1.00 42.78 380 LYS A N 1
ATOM 3054 C CA . LYS A 1 380 ? -19.673 26.980 -0.954 1.00 42.78 380 LYS A CA 1
ATOM 3055 C C . LYS A 1 380 ? -20.057 26.371 -2.302 1.00 42.78 380 LYS A C 1
ATOM 3057 O O . LYS A 1 380 ? -20.038 27.112 -3.269 1.00 42.78 380 LYS A O 1
ATOM 3062 N N . ASP A 1 381 ? -20.210 25.052 -2.359 1.00 43.31 381 ASP A N 1
ATOM 3063 C CA . ASP A 1 381 ? -20.989 24.278 -3.346 1.00 43.31 381 ASP A CA 1
ATOM 3064 C C . ASP A 1 381 ? -20.520 22.812 -3.295 1.00 43.31 381 ASP A C 1
ATOM 3066 O O . ASP A 1 381 ? -19.925 22.279 -4.230 1.00 43.31 381 ASP A O 1
ATOM 3070 N N . LEU A 1 382 ? -20.771 22.140 -2.169 1.00 40.16 382 LEU A N 1
ATOM 3071 C CA . LEU A 1 382 ? -20.884 20.683 -2.156 1.00 40.16 382 LEU A CA 1
ATOM 3072 C C . LEU A 1 382 ? -22.222 20.311 -1.512 1.00 40.16 382 LEU A C 1
ATOM 3074 O O . LEU A 1 382 ? -22.573 20.884 -0.476 1.00 40.16 382 LEU A O 1
ATOM 3078 N N . PRO A 1 383 ? -22.978 19.372 -2.107 1.00 41.28 383 PRO A N 1
ATOM 3079 C CA . PRO A 1 383 ? -24.226 18.911 -1.534 1.00 41.28 383 PRO A CA 1
ATOM 3080 C C . PRO A 1 383 ? -23.909 18.279 -0.184 1.00 41.28 383 PRO A C 1
ATOM 3082 O O . PRO A 1 383 ? -23.106 17.351 -0.088 1.00 41.28 383 PRO A O 1
ATOM 3085 N N . THR A 1 384 ? -24.520 18.824 0.863 1.00 39.50 384 THR A N 1
ATOM 3086 C CA . THR A 1 384 ? -24.493 18.272 2.210 1.00 39.50 384 THR A CA 1
ATOM 3087 C C . THR A 1 384 ? -25.090 16.873 2.131 1.00 39.50 384 THR A C 1
ATOM 3089 O O . THR A 1 384 ? -26.308 16.709 2.115 1.00 39.50 384 THR A O 1
ATOM 3092 N N . ASN A 1 385 ? -24.237 15.858 2.005 1.00 38.97 385 ASN A N 1
ATOM 3093 C CA . ASN A 1 385 ? -24.662 14.485 2.196 1.00 38.97 385 ASN A CA 1
ATOM 3094 C C . ASN A 1 385 ? -25.112 14.396 3.658 1.00 38.97 385 ASN A C 1
ATOM 3096 O O . ASN A 1 385 ? -24.311 14.699 4.547 1.00 38.97 385 ASN A O 1
ATOM 3100 N N . PRO A 1 386 ? -26.381 14.062 3.938 1.00 43.31 386 PRO A N 1
ATOM 3101 C CA . PRO A 1 386 ? -26.842 13.949 5.305 1.00 43.31 386 PRO A CA 1
ATOM 3102 C C . PRO A 1 386 ? -26.090 12.774 5.925 1.00 43.31 386 PRO A C 1
ATOM 3104 O O . PRO A 1 386 ? -26.321 11.619 5.571 1.00 43.31 386 PRO A O 1
ATOM 3107 N N . CYS A 1 387 ? -25.151 13.065 6.826 1.00 42.78 387 CYS A N 1
ATOM 3108 C CA . CYS A 1 387 ? -24.594 12.062 7.716 1.00 42.78 387 CYS A CA 1
ATOM 3109 C C . CYS A 1 387 ? -25.769 11.429 8.470 1.00 42.78 387 CYS A C 1
ATOM 3111 O O . CYS A 1 387 ? -26.323 12.032 9.383 1.00 42.78 387 CYS A O 1
ATOM 3113 N N . LEU A 1 388 ? -26.153 10.216 8.065 1.00 45.50 388 LEU A N 1
ATOM 3114 C CA . LEU A 1 388 ? -27.183 9.372 8.681 1.00 45.50 388 LEU A CA 1
ATOM 3115 C C . LEU A 1 388 ? -26.717 8.803 10.033 1.00 45.50 388 LEU A C 1
ATOM 3117 O O . LEU A 1 388 ? -26.987 7.649 10.360 1.00 45.50 388 LEU A O 1
ATOM 3121 N N . LEU A 1 389 ? -25.969 9.581 10.813 1.00 48.44 389 LEU A N 1
ATOM 3122 C CA . LEU A 1 389 ? -25.736 9.254 12.208 1.00 48.44 389 LEU A CA 1
ATOM 3123 C C . LEU A 1 389 ? -26.873 9.891 13.003 1.00 48.44 389 LEU A C 1
ATOM 3125 O O . LEU A 1 389 ? -27.133 11.078 12.811 1.00 48.44 389 LEU A O 1
ATOM 3129 N N . PRO A 1 390 ? -27.571 9.128 13.860 1.00 50.72 390 PRO A N 1
ATOM 3130 C CA . PRO A 1 390 ? -28.607 9.688 14.706 1.00 50.72 390 PRO A CA 1
ATOM 3131 C C . PRO A 1 390 ? -27.972 10.787 15.556 1.00 50.72 390 PRO A C 1
ATOM 3133 O O . PRO A 1 390 ? -27.135 10.519 16.419 1.00 50.72 390 PRO A O 1
ATOM 3136 N N . THR A 1 391 ? -28.335 12.035 15.268 1.00 49.38 391 THR A N 1
ATOM 3137 C CA . THR A 1 391 ? -28.041 13.167 16.134 1.00 49.38 391 THR A CA 1
ATOM 3138 C C . THR A 1 391 ? -28.759 12.869 17.439 1.00 49.38 391 THR A C 1
ATOM 3140 O O . THR A 1 391 ? -29.982 12.945 17.516 1.00 49.38 391 THR A O 1
ATOM 3143 N N . ILE A 1 392 ? -28.014 12.413 18.443 1.00 55.25 392 ILE A N 1
ATOM 3144 C CA . ILE A 1 392 ? -28.552 12.277 19.789 1.00 55.25 392 ILE A CA 1
ATOM 3145 C C . ILE A 1 392 ? -28.678 13.709 20.302 1.00 55.25 392 ILE A C 1
ATOM 3147 O O . ILE A 1 392 ? -27.728 14.268 20.851 1.00 55.25 392 ILE A O 1
ATOM 3151 N N . ASP A 1 393 ? -29.822 14.329 20.035 1.00 60.12 393 ASP A N 1
ATOM 3152 C CA . ASP A 1 393 ? -30.194 15.597 20.643 1.00 60.12 393 ASP A CA 1
ATOM 3153 C C . ASP A 1 393 ? -30.500 15.306 22.115 1.00 60.12 393 ASP A C 1
ATOM 3155 O O . ASP A 1 393 ? -31.588 14.874 22.496 1.00 60.12 393 ASP A O 1
ATOM 3159 N N . ILE A 1 394 ? -29.465 15.441 22.946 1.00 64.12 394 ILE A N 1
ATOM 3160 C CA . ILE A 1 394 ? -29.587 15.380 24.400 1.00 64.12 394 ILE A CA 1
ATOM 3161 C C . ILE A 1 394 ? -30.102 16.741 24.852 1.00 64.12 394 ILE A C 1
ATOM 3163 O O . ILE A 1 394 ? -29.337 17.579 25.327 1.00 64.12 394 ILE A O 1
ATOM 3167 N N . ASP A 1 395 ? -31.403 16.957 24.699 1.00 68.06 395 ASP A N 1
ATOM 3168 C CA . ASP A 1 395 ? -32.078 18.017 25.428 1.00 68.06 395 ASP A CA 1
ATOM 3169 C C . ASP A 1 395 ? -32.405 17.493 26.824 1.00 68.06 395 ASP A C 1
ATOM 3171 O O . ASP A 1 395 ? -33.240 16.605 27.024 1.00 68.06 395 ASP A O 1
ATOM 3175 N N . PHE A 1 396 ? -31.706 18.033 27.825 1.00 69.56 396 PHE A N 1
ATOM 3176 C CA . PHE A 1 396 ? -32.143 17.905 29.207 1.00 69.56 396 PHE A CA 1
ATOM 3177 C C . PHE A 1 396 ? -33.347 18.809 29.390 1.00 69.56 396 PHE A C 1
ATOM 3179 O O . PHE A 1 396 ? -33.230 19.919 29.900 1.00 69.56 396 PHE A O 1
ATOM 3186 N N . ASP A 1 397 ? -34.492 18.304 28.951 1.00 64.88 397 ASP A N 1
ATOM 3187 C CA . ASP A 1 397 ? -35.771 18.934 29.197 1.00 64.88 397 ASP A CA 1
ATOM 3188 C C . ASP A 1 397 ? -35.872 19.220 30.705 1.00 64.88 397 ASP A C 1
ATOM 3190 O O . ASP A 1 397 ? -35.524 18.369 31.541 1.00 64.88 397 ASP A O 1
ATOM 3194 N N . ASP A 1 398 ? -36.274 20.436 31.067 1.00 62.22 398 ASP A N 1
ATOM 3195 C CA . ASP A 1 398 ? -36.325 20.926 32.457 1.00 62.22 398 ASP A CA 1
ATOM 3196 C C . ASP A 1 398 ? -37.446 20.222 33.266 1.00 62.22 398 ASP A C 1
ATOM 3198 O O . ASP A 1 398 ? -37.788 20.628 34.370 1.00 62.22 398 ASP A O 1
ATOM 3202 N N . SER A 1 399 ? -37.994 19.131 32.723 1.00 63.53 399 SER A N 1
ATOM 3203 C CA . SER A 1 399 ? -39.089 18.298 33.217 1.00 63.53 399 SER A CA 1
ATOM 3204 C C . SER A 1 399 ? -38.734 17.384 34.386 1.00 63.53 399 SER A C 1
ATOM 3206 O O . SER A 1 399 ? -39.548 16.543 34.762 1.00 63.53 399 SER A O 1
ATOM 3208 N N . LEU A 1 400 ? -37.547 17.532 34.983 1.00 67.88 400 LEU A N 1
ATOM 3209 C CA . LEU A 1 400 ? -37.305 16.928 36.289 1.00 67.88 400 LEU A CA 1
ATOM 3210 C C . LEU A 1 400 ? -38.164 17.711 37.275 1.00 67.88 400 LEU A C 1
ATOM 3212 O O . LEU A 1 400 ? -37.808 18.830 37.644 1.00 67.88 400 LEU A O 1
ATOM 3216 N N . ALA A 1 401 ? -39.337 17.161 37.585 1.00 73.38 401 ALA A N 1
ATOM 3217 C CA . ALA A 1 401 ? -40.322 17.834 38.404 1.00 73.38 401 ALA A CA 1
ATOM 3218 C C . ALA A 1 401 ? -39.654 18.208 39.727 1.00 73.38 401 ALA A C 1
ATOM 3220 O O . ALA A 1 401 ? -38.999 17.374 40.355 1.00 73.38 401 ALA A O 1
ATOM 3221 N N . ASP A 1 402 ? -39.800 19.462 40.155 1.00 77.00 402 ASP A N 1
ATOM 3222 C CA . ASP A 1 402 ? -39.274 19.903 41.451 1.00 77.00 402 ASP A CA 1
ATOM 3223 C C . ASP A 1 402 ? -39.802 19.000 42.590 1.00 77.00 402 ASP A C 1
ATOM 3225 O O . ASP A 1 402 ? -39.124 18.807 43.599 1.00 77.00 402 ASP A O 1
ATOM 3229 N N . GLU A 1 403 ? -40.957 18.359 42.376 1.00 81.19 403 GLU A N 1
ATOM 3230 C CA . GLU A 1 403 ? -41.523 17.291 43.204 1.00 81.19 403 GLU A CA 1
ATOM 3231 C C . GLU A 1 403 ? -40.558 16.112 43.420 1.00 81.19 403 GLU A C 1
ATOM 3233 O O . GLU A 1 403 ? -40.350 15.716 44.563 1.00 81.19 403 GLU A O 1
ATOM 3238 N N . ASP A 1 404 ? -39.894 15.598 42.379 1.00 83.12 404 ASP A N 1
ATOM 3239 C CA . ASP A 1 404 ? -38.956 14.471 42.502 1.00 83.12 404 ASP A CA 1
ATOM 3240 C C . ASP A 1 404 ? -37.734 14.852 43.348 1.00 83.12 404 ASP A C 1
ATOM 3242 O O . ASP A 1 404 ? -37.265 14.078 44.190 1.00 83.12 404 ASP A O 1
ATOM 3246 N N . ILE A 1 405 ? -37.222 16.072 43.151 1.00 83.19 405 ILE A N 1
ATOM 3247 C CA . ILE A 1 405 ? -36.094 16.604 43.923 1.00 83.19 405 ILE A CA 1
ATOM 3248 C C . ILE A 1 405 ? -36.486 16.736 45.395 1.00 83.19 405 ILE A C 1
ATOM 3250 O O . ILE A 1 405 ? -35.729 16.304 46.270 1.00 83.19 405 ILE A O 1
ATOM 3254 N N . HIS A 1 406 ? -37.673 17.280 45.668 1.00 84.56 406 HIS A N 1
ATOM 3255 C CA . HIS A 1 406 ? -38.203 17.397 47.021 1.00 84.56 406 HIS A CA 1
ATOM 3256 C C . HIS A 1 406 ? -38.421 16.030 47.674 1.00 84.56 406 HIS A C 1
ATOM 3258 O O . HIS A 1 406 ? -37.959 15.827 48.794 1.00 84.56 406 HIS A O 1
ATOM 3264 N N . CYS A 1 407 ? -39.000 15.054 46.969 1.00 88.62 407 CYS A N 1
ATOM 3265 C CA . CYS A 1 407 ? -39.194 13.704 47.496 1.00 88.62 407 CYS A CA 1
ATOM 3266 C C . CYS A 1 407 ? -37.875 13.038 47.910 1.00 88.62 407 CYS A C 1
ATOM 3268 O O . CYS A 1 407 ? -37.802 12.409 48.967 1.00 88.62 407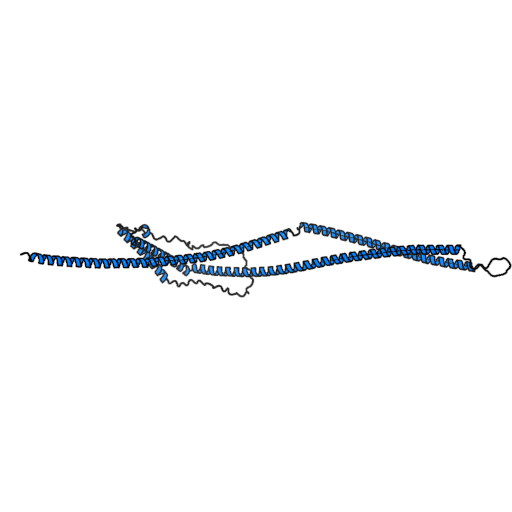 CYS A O 1
ATOM 3270 N N . VAL A 1 408 ? -36.812 13.185 47.112 1.00 87.31 408 VAL A N 1
ATOM 3271 C CA . VAL A 1 408 ? -35.495 12.628 47.457 1.00 87.31 408 VAL A CA 1
ATOM 3272 C C . VAL A 1 408 ? -34.870 13.356 48.647 1.00 87.31 408 VAL A C 1
ATOM 3274 O O . VAL A 1 408 ? -34.271 12.712 49.509 1.00 87.31 408 VAL A O 1
ATOM 3277 N N . GLN A 1 409 ? -35.025 14.677 48.742 1.00 86.31 409 GLN A N 1
ATOM 3278 C CA . GLN A 1 409 ? -34.549 15.440 49.898 1.00 86.31 409 GLN A CA 1
ATOM 3279 C C . GLN A 1 409 ? -35.301 15.074 51.183 1.00 86.31 409 GLN A C 1
ATOM 3281 O O . GLN A 1 409 ? -34.668 14.878 52.222 1.00 86.31 409 GLN A O 1
ATOM 3286 N N . ASP A 1 410 ? -36.618 14.905 51.112 1.00 89.31 410 ASP A N 1
ATOM 3287 C CA . ASP A 1 410 ? -37.447 14.489 52.243 1.00 89.31 410 ASP A CA 1
ATOM 3288 C C . ASP A 1 410 ? -37.100 13.066 52.691 1.00 89.31 410 ASP A C 1
ATOM 3290 O O . ASP A 1 410 ? -36.946 12.804 53.889 1.00 89.31 410 ASP A O 1
ATOM 3294 N N . ALA A 1 411 ? -36.889 12.148 51.741 1.00 88.19 411 ALA A N 1
ATOM 3295 C CA . ALA A 1 411 ? -36.420 10.796 52.030 1.00 88.19 411 ALA A CA 1
ATOM 3296 C C . ALA A 1 411 ? -35.046 10.818 52.715 1.00 88.19 411 ALA A C 1
ATOM 3298 O O . ALA A 1 411 ? -34.856 10.162 53.741 1.00 88.19 411 ALA A O 1
ATOM 3299 N N . LYS A 1 412 ? -34.107 11.626 52.208 1.00 86.44 412 LYS A N 1
ATOM 3300 C CA . LYS A 1 412 ? -32.783 11.826 52.812 1.00 86.44 412 LYS A CA 1
ATOM 3301 C C . LYS A 1 412 ? -32.893 12.301 54.259 1.00 86.44 412 LYS A C 1
ATOM 3303 O O . LYS A 1 412 ? -32.257 11.720 55.136 1.00 86.44 412 LYS A O 1
ATOM 3308 N N . GLN A 1 413 ? -33.708 13.323 54.525 1.00 87.88 413 GLN A N 1
ATOM 3309 C CA . GLN A 1 413 ? -33.871 13.854 55.881 1.00 87.88 413 GLN A CA 1
ATOM 3310 C C . GLN A 1 413 ? -34.582 12.881 56.813 1.00 87.88 413 GLN A C 1
ATOM 3312 O O . GLN A 1 413 ? -34.214 12.759 57.982 1.00 87.88 413 GLN A O 1
ATOM 3317 N N . THR A 1 414 ? -35.548 12.129 56.291 1.00 90.75 414 THR A N 1
ATOM 3318 C CA . THR A 1 414 ? -36.222 11.073 57.046 1.00 90.75 414 THR A CA 1
ATOM 3319 C C . THR A 1 414 ? -35.231 9.990 57.462 1.00 90.75 414 THR A C 1
ATOM 3321 O O . THR A 1 414 ? -35.217 9.599 58.627 1.00 90.75 414 THR A O 1
ATOM 3324 N N . LEU A 1 415 ? -34.356 9.545 56.554 1.00 89.38 415 LEU A N 1
ATOM 3325 C CA . LEU A 1 415 ? -33.325 8.547 56.851 1.00 89.38 415 LEU A CA 1
ATOM 3326 C C . LEU A 1 415 ? -32.320 9.060 57.890 1.00 89.38 415 LEU A C 1
ATOM 3328 O O . LEU A 1 415 ? -32.065 8.372 58.876 1.00 89.38 415 LEU A O 1
ATOM 3332 N N . ILE A 1 416 ? -31.831 10.294 57.750 1.00 85.25 416 ILE A N 1
ATOM 3333 C CA . ILE A 1 416 ? -30.945 10.912 58.751 1.00 85.25 416 ILE A CA 1
ATOM 3334 C C . ILE A 1 416 ? -31.632 10.960 60.127 1.00 85.25 416 ILE A C 1
ATOM 3336 O O . ILE A 1 416 ? -31.040 10.576 61.136 1.00 85.25 416 ILE A O 1
ATOM 3340 N N . GLY A 1 417 ? -32.905 11.365 60.175 1.00 87.62 417 GLY A N 1
ATOM 3341 C CA . GLY A 1 417 ? -33.688 11.391 61.410 1.00 87.62 417 GLY A CA 1
ATOM 3342 C C . GLY A 1 417 ? -33.912 10.002 62.018 1.00 87.62 417 GLY A C 1
ATOM 3343 O O . GLY A 1 417 ? -33.908 9.858 63.241 1.00 87.62 417 GLY A O 1
ATOM 3344 N N . LEU A 1 418 ? -34.084 8.966 61.192 1.00 89.62 418 LEU A N 1
ATOM 3345 C CA . LEU A 1 418 ? -34.172 7.577 61.652 1.00 89.62 418 LEU A CA 1
ATOM 3346 C C . LEU A 1 418 ? -32.847 7.098 62.246 1.00 89.62 418 LEU A C 1
ATOM 3348 O O . LEU A 1 418 ? -32.869 6.452 63.293 1.00 89.62 418 LEU A O 1
ATOM 3352 N N . ARG A 1 419 ? -31.708 7.457 61.642 1.00 86.19 419 ARG A N 1
ATOM 3353 C CA . ARG A 1 419 ? -30.392 7.143 62.209 1.00 86.19 419 ARG A CA 1
ATOM 3354 C C . ARG A 1 419 ? -30.186 7.809 63.556 1.00 86.19 419 ARG A C 1
ATOM 3356 O O . ARG A 1 419 ? -29.776 7.127 64.489 1.00 86.19 419 ARG A O 1
ATOM 3363 N N . GLN A 1 420 ? -30.525 9.091 63.680 1.00 86.38 420 GLN A N 1
ATOM 3364 C CA . GLN A 1 420 ? -30.403 9.795 64.956 1.00 86.38 420 GLN A CA 1
ATOM 3365 C C . GLN A 1 420 ? -31.247 9.120 66.043 1.00 86.38 420 GLN A C 1
ATOM 3367 O O . GLN A 1 420 ? -30.734 8.779 67.101 1.00 86.38 420 GLN A O 1
ATOM 3372 N N . LYS A 1 421 ? -32.516 8.812 65.747 1.00 88.75 421 LYS A N 1
ATOM 3373 C CA . LYS A 1 421 ? -33.397 8.099 66.688 1.00 88.75 421 LYS A CA 1
ATOM 3374 C C . LYS A 1 421 ? -32.866 6.717 67.067 1.00 88.75 421 LYS A C 1
ATOM 3376 O O . LYS A 1 421 ? -33.058 6.284 68.203 1.00 88.75 421 LYS A O 1
ATOM 3381 N N . LEU A 1 422 ? -32.249 6.005 66.122 1.00 87.12 422 LEU A N 1
ATOM 3382 C CA . LEU A 1 422 ? -31.617 4.714 66.383 1.00 87.12 422 LEU A CA 1
ATOM 3383 C C . LEU A 1 422 ? -30.411 4.876 67.316 1.00 87.12 422 LEU A C 1
ATOM 3385 O O . LEU A 1 422 ? -30.289 4.114 68.271 1.00 87.12 422 LEU A O 1
ATOM 3389 N N . ALA A 1 423 ? -29.569 5.883 67.072 1.00 85.62 423 ALA A N 1
ATOM 3390 C CA . ALA A 1 423 ? -28.424 6.213 67.912 1.00 85.62 423 ALA A CA 1
ATOM 3391 C C . ALA A 1 423 ? -28.856 6.565 69.345 1.00 85.62 423 ALA A C 1
ATOM 3393 O O . ALA A 1 423 ? -28.329 5.984 70.292 1.00 85.62 423 ALA A O 1
ATOM 3394 N N . ASP A 1 424 ? -29.860 7.435 69.496 1.00 84.25 424 ASP A N 1
ATOM 3395 C CA . ASP A 1 424 ? -30.379 7.877 70.795 1.00 84.25 424 ASP A CA 1
ATOM 3396 C C . ASP A 1 424 ? -30.937 6.692 71.602 1.00 84.25 424 ASP A C 1
ATOM 3398 O O . ASP A 1 424 ? -30.564 6.474 72.753 1.00 84.25 424 ASP A O 1
ATOM 3402 N N . ARG A 1 425 ? -31.773 5.847 70.979 1.00 85.88 425 ARG A N 1
ATOM 3403 C CA . ARG A 1 425 ? -32.335 4.657 71.644 1.00 85.88 425 ARG A CA 1
ATOM 3404 C C . ARG A 1 425 ? -31.273 3.632 72.021 1.00 85.88 425 ARG A C 1
ATOM 3406 O O . ARG A 1 425 ? -31.393 2.975 73.054 1.00 85.88 425 ARG A O 1
ATOM 3413 N N . TYR A 1 426 ? -30.266 3.455 71.171 1.00 84.31 426 TYR A N 1
ATOM 3414 C CA . TYR A 1 426 ? -29.170 2.537 71.446 1.00 84.31 426 TYR A CA 1
ATOM 3415 C C . TYR A 1 426 ? -28.293 3.049 72.601 1.00 84.31 426 TYR A C 1
ATOM 3417 O O . TYR A 1 426 ? -27.912 2.267 73.471 1.00 84.31 426 TYR A O 1
ATOM 3425 N N . ALA A 1 427 ? -28.051 4.361 72.676 1.00 81.06 427 ALA A N 1
ATOM 3426 C CA . ALA A 1 427 ? -27.373 5.004 73.800 1.00 81.06 427 ALA A CA 1
ATOM 3427 C C . ALA A 1 427 ? -28.149 4.861 75.124 1.00 81.06 427 ALA A C 1
ATOM 3429 O O . ALA A 1 427 ? -27.566 4.459 76.135 1.00 81.06 427 ALA A O 1
ATOM 3430 N N . ASP A 1 428 ? -29.467 5.088 75.098 1.00 81.25 428 ASP A N 1
ATOM 3431 C CA . ASP A 1 428 ? -30.349 4.893 76.256 1.00 81.25 428 ASP A CA 1
ATOM 3432 C C . ASP A 1 428 ? -30.314 3.439 76.755 1.00 81.25 428 ASP A C 1
ATOM 3434 O O . ASP A 1 428 ? -30.239 3.188 77.961 1.00 81.25 428 ASP A O 1
ATOM 3438 N N . HIS A 1 429 ? -30.315 2.464 75.836 1.00 79.12 429 HIS A N 1
ATOM 3439 C CA . HIS A 1 429 ? -30.229 1.041 76.177 1.00 79.12 429 HIS A CA 1
ATOM 3440 C C . HIS A 1 429 ? -28.892 0.661 76.832 1.00 79.12 429 HIS A C 1
ATOM 3442 O O . HIS A 1 429 ? -28.849 -0.223 77.688 1.00 79.12 429 HIS A O 1
ATOM 3448 N N . LEU A 1 430 ? -27.806 1.354 76.481 1.00 77.44 430 LEU A N 1
ATOM 3449 C CA . LEU A 1 430 ? -26.492 1.189 77.107 1.00 77.44 430 LEU A CA 1
ATOM 3450 C C . LEU A 1 430 ? -26.372 1.901 78.471 1.00 77.44 430 LEU A C 1
ATOM 3452 O O . LEU A 1 430 ? -25.319 1.820 79.105 1.00 77.44 430 LEU A O 1
ATOM 3456 N N . GLY A 1 431 ? -27.439 2.546 78.960 1.00 66.06 431 GLY A N 1
ATOM 3457 C CA . GLY A 1 431 ? -27.509 3.138 80.300 1.00 66.06 431 GLY A CA 1
ATOM 3458 C C . GLY A 1 431 ? -26.887 4.531 80.424 1.00 66.06 431 GLY A C 1
ATOM 3459 O O . GLY A 1 431 ? -26.641 4.985 81.542 1.00 66.06 431 GLY A O 1
ATOM 3460 N N . GLY A 1 432 ? -26.631 5.221 79.308 1.00 54.97 432 GLY A N 1
ATOM 3461 C CA . GLY A 1 432 ? -26.066 6.568 79.299 1.00 54.97 432 GLY A CA 1
ATOM 3462 C C . GLY A 1 432 ? -26.991 7.566 78.614 1.00 54.97 432 GLY A C 1
ATOM 3463 O O . GLY A 1 432 ? -27.196 7.479 77.410 1.00 54.97 432 GLY A O 1
ATOM 3464 N N . LYS A 1 433 ? -27.479 8.571 79.357 1.00 48.81 433 LYS A N 1
ATOM 3465 C CA . LYS A 1 433 ? -27.928 9.830 78.746 1.00 48.81 433 LYS A CA 1
ATOM 3466 C C . LYS A 1 433 ? -26.730 10.435 78.021 1.00 48.81 433 LYS A C 1
ATOM 3468 O O . LYS A 1 433 ? -25.814 10.928 78.678 1.00 48.81 433 LYS A O 1
ATOM 3473 N N . ILE A 1 434 ? -26.721 10.385 76.697 1.00 53.41 434 ILE A N 1
ATOM 3474 C CA . ILE A 1 434 ? -25.765 11.154 75.907 1.00 53.41 434 ILE A CA 1
ATOM 3475 C C . ILE A 1 434 ? -26.470 12.457 75.538 1.00 53.41 434 ILE A C 1
ATOM 3477 O O . ILE A 1 434 ? -27.337 12.479 74.670 1.00 53.41 434 ILE A O 1
ATOM 3481 N N . ASP A 1 435 ? -26.124 13.540 76.235 1.00 49.78 435 ASP A N 1
ATOM 3482 C CA . ASP A 1 435 ? -26.493 14.898 75.830 1.00 49.78 435 ASP A CA 1
ATOM 3483 C C . ASP A 1 435 ? -25.724 15.242 74.541 1.00 49.78 435 ASP A C 1
ATOM 3485 O O . ASP A 1 435 ? -24.621 15.791 74.560 1.00 49.78 435 ASP A O 1
ATOM 3489 N N . CYS A 1 436 ? -26.290 14.871 73.393 1.00 46.50 436 CYS A N 1
ATOM 3490 C CA . CYS A 1 436 ? -25.772 15.217 72.072 1.00 46.50 436 CYS A CA 1
ATOM 3491 C C . CYS A 1 436 ? -26.180 16.650 71.696 1.00 46.50 436 CYS A C 1
ATOM 3493 O O . CYS A 1 436 ? -27.036 16.865 70.841 1.00 46.50 436 CYS A O 1
ATOM 3495 N N . SER A 1 437 ? -25.552 17.647 72.317 1.00 40.66 437 SER A N 1
ATOM 3496 C CA . SER A 1 437 ? -25.479 19.008 71.776 1.00 40.66 437 SER A CA 1
ATOM 3497 C C . SER A 1 437 ? -24.068 19.266 71.251 1.00 40.66 437 SER A C 1
ATOM 3499 O O . SER A 1 437 ? -23.288 19.980 71.878 1.00 40.66 437 SER A O 1
ATOM 3501 N N . VAL A 1 438 ? -23.717 18.658 70.118 1.00 40.44 438 VAL A N 1
ATOM 3502 C CA . VAL A 1 438 ? -22.538 19.048 69.333 1.00 40.44 438 VAL A CA 1
ATOM 3503 C C . VAL A 1 438 ? -22.952 19.049 67.864 1.00 40.44 438 VAL A C 1
ATOM 3505 O O . VAL A 1 438 ? -23.337 18.011 67.330 1.00 40.44 438 VAL A O 1
ATOM 3508 N N . GLN A 1 439 ? -22.967 20.256 67.293 1.00 35.84 439 GLN A N 1
ATOM 3509 C CA . GLN A 1 439 ? -23.248 20.561 65.887 1.00 35.84 439 GLN A CA 1
ATOM 3510 C C . GLN A 1 439 ? -22.150 20.062 64.954 1.00 35.84 439 GLN A C 1
ATOM 3512 O O . GLN A 1 439 ? -20.969 20.096 65.375 1.00 35.84 439 GLN A O 1
#

Sequence (439 aa):
MEYDGRATEVELLQQRVNELTWLLNERQKNANLELGSVEYELEQYKEAHAKVCADYEAKLGAAVKENECLQHQLAEAQNSLESYRLTVRDKTERLKQLESYLAQLPTTEEHSEMAKQLSVAQQRTTDLEKQTDKTKDELERLESRLAETMAKLRRSHEREELLQTQLDCAMQRLQIKTPSNGGNPSVDLGLKSTRVTPEFVEDLRFEVDRYRTAFEQAKKLLEAETHRAEGLAARQKMEKRQFEEQLAREEATVAGLKATLSSRKSEINQLKEYISKLNAEKQDLLDRLLCTHSSLSKAVEAWRSTGGRRRIRFLHDLKASVREAVCLSDHLCRLASGEKLDLSSLLFQPQTPADCYPSLRENEETKLSPTDRKPSECNKDLPTNPCLLPTIDIDFDDSLADEDIHCVQDAKQTLIGLRQKLADRYADHLGGKIDCSVQ